Protein AF-A0A133V4S9-F1 (afdb_monomer)

Sequence (373 aa):
MNLKNEKGFIFTLDAALAVIVTLVVLAGVATLGDPYTSYKQHGHLQLERYANDGLHVLAMKGTTGKALQLLEKGDVQGCKRVLRENLRATLPDNIHFRLKIENRLTVYSSDYWKDRFDEVKERVGATYIGATSPWANFRLLAWIDDDYENEFLSQITESNWIVYSTSEESDFENQISRREEDGDYYYDAIFIPDADIPFGDLTGWKLGNFSETENRRLIAGGDTIYYNQDLEGLFGVYYRERERNDDDYWNEDYDMVLWNTEDYILEPYVRGHLIPYPEDYWYYDYDPDEGISYLGTGPESDLIEWDLPGIIPDRGGPGTRILFNVDFAKSAIVAEEGSEDWKTVAKRSLYGKPFVVLLPIQLHVWRGGSSNA

Foldseek 3Di:
DDPPDPPDDDDDPVNVVVVVVVVVVVVVVCCVPPCVVVCVVVVLVVQQVLQVQLVVQCVVVCLLQVLLLCLLVVNQVVSLVSSLVSSPVRHDPQKWKWKDFDPSDIHTNDPVCVVCVVVFPRKDKDKDWDWYQSPQAQEEEEEDDDPLSVVLCVVLDDPRYHYDYDNDLVVSLVQLCDADPVRHRPHLEYEYQANQAEHDPSSLVSLLVQQQDANYAYEYEQNNCVRHVVCQVVLQKHADPDPPDPVPPQPAFKWKFQAQCVFLLNVVHDGFDTHGFDSPWDFTQIAHPAARIFIANTRDPVRTPRSRHQWRWDDPHNGIYIYRRTSLSNRQPRRPHRPVSSSSSVNCSSNVDDSTDTIMIMMMMDGDDPPDD

pLDDT: mean 79.78, std 15.47, range [31.53, 98.38]

Structure (mmCIF, N/CA/C/O backbone):
data_AF-A0A133V4S9-F1
#
_entry.id   AF-A0A133V4S9-F1
#
loop_
_atom_site.group_PDB
_atom_site.id
_atom_site.type_symbol
_atom_site.label_atom_id
_atom_site.label_alt_id
_atom_site.label_comp_id
_atom_site.label_asym_id
_atom_site.label_entity_id
_atom_site.label_seq_id
_atom_site.pdbx_PDB_ins_code
_atom_site.Cartn_x
_atom_site.Cartn_y
_atom_site.Cartn_z
_atom_site.occupancy
_atom_site.B_iso_or_equiv
_atom_site.auth_seq_id
_atom_site.auth_comp_id
_atom_site.auth_asym_id
_atom_site.auth_atom_id
_atom_site.pdbx_PDB_model_num
ATOM 1 N N . MET A 1 1 ? -30.192 -24.942 105.504 1.00 36.44 1 MET A N 1
ATOM 2 C CA . MET A 1 1 ? -31.285 -25.250 104.550 1.00 36.44 1 MET A CA 1
ATOM 3 C C . MET A 1 1 ? -31.041 -24.419 103.298 1.00 36.44 1 MET A C 1
ATOM 5 O O . MET A 1 1 ? -31.119 -23.209 103.373 1.00 36.44 1 MET A O 1
ATOM 9 N N . ASN A 1 2 ? -30.373 -24.999 102.300 1.00 38.97 2 ASN A N 1
ATOM 10 C CA . ASN A 1 2 ? -30.965 -25.568 101.075 1.00 38.97 2 ASN A CA 1
ATOM 11 C C . ASN A 1 2 ? -31.462 -24.502 100.077 1.00 38.97 2 ASN A C 1
ATOM 13 O O . ASN A 1 2 ? -32.657 -24.256 99.972 1.00 38.97 2 ASN A O 1
ATOM 17 N N . LEU A 1 3 ? -30.538 -23.980 99.262 1.00 51.59 3 LEU A N 1
ATOM 18 C CA . LEU A 1 3 ? -30.826 -23.589 97.878 1.00 51.59 3 LEU A CA 1
ATOM 19 C C . LEU A 1 3 ? -30.972 -24.884 97.056 1.00 51.59 3 LEU A C 1
ATOM 21 O O . LEU A 1 3 ? -30.054 -25.318 96.369 1.00 51.59 3 LEU A O 1
ATOM 25 N N . LYS A 1 4 ? -32.101 -25.578 97.213 1.00 51.00 4 LYS A N 1
ATOM 26 C CA . LYS A 1 4 ? -32.487 -26.717 96.370 1.00 51.00 4 LYS A CA 1
ATOM 27 C C . LYS A 1 4 ? -33.797 -26.345 95.695 1.00 51.00 4 LYS A C 1
ATOM 29 O O . LYS A 1 4 ? -34.829 -26.548 96.322 1.00 51.00 4 LYS A O 1
ATOM 34 N N . ASN A 1 5 ? -33.735 -25.755 94.495 1.00 53.47 5 ASN A N 1
ATOM 35 C CA . ASN A 1 5 ? -34.738 -25.894 93.417 1.00 53.47 5 ASN A CA 1
ATOM 36 C C . ASN A 1 5 ? -34.512 -24.952 92.211 1.00 53.47 5 ASN A C 1
ATOM 38 O O . ASN A 1 5 ? -35.474 -24.470 91.624 1.00 53.47 5 ASN A O 1
ATOM 42 N N . GLU A 1 6 ? -33.274 -24.751 91.753 1.00 54.28 6 GLU A N 1
ATOM 43 C CA . GLU A 1 6 ? -33.058 -24.326 90.361 1.00 54.28 6 GLU A CA 1
ATOM 44 C C . GLU A 1 6 ? -32.751 -25.568 89.523 1.00 54.28 6 GLU A C 1
ATOM 46 O O . GLU A 1 6 ? -31.628 -26.068 89.479 1.00 54.28 6 GLU A O 1
ATOM 51 N N . LYS A 1 7 ? -33.794 -26.139 88.911 1.00 51.09 7 LYS A N 1
ATOM 52 C CA . LYS A 1 7 ? -33.639 -27.188 87.901 1.00 51.09 7 LYS A CA 1
ATOM 53 C C . LYS A 1 7 ? -33.276 -26.514 86.580 1.00 51.09 7 LYS A C 1
ATOM 55 O O . LYS A 1 7 ? -34.157 -26.173 85.798 1.00 51.09 7 LYS A O 1
ATOM 60 N N . GLY A 1 8 ? -31.983 -26.300 86.355 1.00 51.34 8 GLY A N 1
ATOM 61 C CA . GLY A 1 8 ? -31.468 -25.991 85.024 1.00 51.34 8 GLY A CA 1
ATOM 62 C C . GLY A 1 8 ? -31.804 -27.128 84.056 1.00 51.34 8 GLY A C 1
ATOM 63 O O . GLY A 1 8 ? -31.742 -28.303 84.425 1.00 51.34 8 GLY A O 1
ATOM 64 N N . PHE A 1 9 ? -32.190 -26.786 82.827 1.00 54.91 9 PHE A N 1
ATOM 65 C CA . PHE A 1 9 ? -32.368 -27.759 81.754 1.00 54.91 9 PHE A CA 1
ATOM 66 C C . PHE A 1 9 ? -31.014 -28.408 81.444 1.00 54.91 9 PHE A C 1
ATOM 68 O O . PHE A 1 9 ? -30.154 -27.796 80.815 1.00 54.91 9 PHE A O 1
ATOM 75 N N . ILE A 1 10 ? -30.812 -29.647 81.892 1.00 57.09 10 ILE A N 1
ATOM 76 C CA . ILE A 1 10 ? -29.683 -30.466 81.452 1.00 57.09 10 ILE A CA 1
ATOM 77 C C . ILE A 1 10 ? -30.088 -31.043 80.097 1.00 57.09 10 ILE A C 1
ATOM 79 O O . ILE A 1 10 ? -30.832 -32.021 80.029 1.00 57.09 10 ILE A O 1
ATOM 83 N N . PHE A 1 11 ? -29.638 -30.412 79.013 1.00 53.75 11 PHE A N 1
ATOM 84 C CA . PHE A 1 11 ? -29.643 -31.066 77.709 1.00 53.75 11 PHE A CA 1
ATOM 85 C C . PHE A 1 11 ? -28.732 -32.293 77.804 1.00 53.75 11 PHE A C 1
ATOM 87 O O . PHE A 1 11 ? -27.571 -32.181 78.200 1.00 53.75 11 PHE A O 1
ATOM 94 N N . THR A 1 12 ? -29.246 -33.473 77.459 1.00 64.44 12 THR A N 1
ATOM 95 C CA . THR A 1 12 ? -28.372 -34.613 77.175 1.00 64.44 12 THR A CA 1
ATOM 96 C C . THR A 1 12 ? -27.472 -34.233 75.999 1.00 64.44 12 THR A C 1
ATOM 98 O O . THR A 1 12 ? -27.902 -33.508 75.099 1.00 64.44 12 THR A O 1
ATOM 101 N N . LEU A 1 13 ? -26.213 -34.683 76.015 1.00 63.28 13 LEU A N 1
ATOM 102 C CA . LEU A 1 13 ? -25.226 -34.384 74.967 1.00 63.28 13 LEU A CA 1
ATOM 103 C C . LEU A 1 13 ? -25.810 -34.622 73.562 1.00 63.28 13 LEU A C 1
ATOM 105 O O . LEU A 1 13 ? -25.647 -33.794 72.670 1.00 63.28 13 LEU A O 1
ATOM 109 N N . ASP A 1 14 ? -26.580 -35.699 73.417 1.00 64.12 14 ASP A N 1
ATOM 110 C CA . ASP A 1 14 ? -27.243 -36.084 72.172 1.00 64.12 14 ASP A CA 1
ATOM 111 C C . ASP A 1 14 ? -28.316 -35.080 71.729 1.00 64.12 14 ASP A C 1
ATOM 113 O O . ASP A 1 14 ? -28.441 -34.787 70.542 1.00 64.12 14 ASP A O 1
ATOM 117 N N . ALA A 1 15 ? -29.064 -34.494 72.670 1.00 68.00 15 ALA A N 1
ATOM 118 C CA . ALA A 1 15 ? -30.066 -33.477 72.365 1.00 68.00 15 ALA A CA 1
ATOM 119 C C . ALA A 1 15 ? -29.416 -32.145 71.955 1.00 68.00 15 ALA A C 1
ATOM 121 O O . ALA A 1 15 ? -29.898 -31.483 71.038 1.00 68.00 15 ALA A O 1
ATOM 122 N N . ALA A 1 16 ? -28.295 -31.769 72.579 1.00 69.88 16 ALA A N 1
ATOM 123 C CA . ALA A 1 16 ? -27.525 -30.595 72.167 1.00 69.88 16 ALA A CA 1
ATOM 124 C C . ALA A 1 16 ? -26.890 -30.795 70.780 1.00 69.88 16 ALA A C 1
ATOM 126 O O . ALA A 1 16 ? -26.963 -29.902 69.935 1.00 69.88 16 ALA A O 1
ATOM 127 N N . LEU A 1 17 ? -26.332 -31.981 70.515 1.00 68.19 17 LEU A N 1
ATOM 128 C CA . LEU A 1 17 ? -25.770 -32.333 69.212 1.00 68.19 17 LEU A CA 1
ATOM 129 C C . LEU A 1 17 ? -26.844 -32.294 68.117 1.00 68.19 17 LEU A C 1
ATOM 131 O O . LEU A 1 17 ? -26.625 -31.694 67.068 1.00 68.19 17 LEU A O 1
ATOM 135 N N . ALA A 1 18 ? -28.024 -32.864 68.376 1.00 70.19 18 ALA A N 1
ATOM 136 C CA . ALA A 1 18 ? -29.142 -32.843 67.437 1.00 70.19 18 ALA A CA 1
ATOM 137 C C . ALA A 1 18 ? -29.586 -31.410 67.104 1.00 70.19 18 ALA A C 1
ATOM 139 O O . ALA A 1 18 ? -29.788 -31.087 65.934 1.00 70.19 18 ALA A O 1
ATOM 140 N N . VAL A 1 19 ? -29.677 -30.523 68.099 1.00 75.38 19 VAL A N 1
ATOM 141 C CA . VAL A 1 19 ? -30.016 -29.107 67.876 1.00 75.38 19 VAL A CA 1
ATOM 142 C C . VAL A 1 19 ? -28.937 -28.397 67.054 1.00 75.38 19 VAL A C 1
ATOM 144 O O . VAL A 1 19 ? -29.273 -27.677 66.117 1.00 75.38 19 VAL A O 1
ATOM 147 N N . ILE A 1 20 ? -27.652 -28.636 67.337 1.00 73.56 20 ILE A N 1
ATOM 148 C CA . ILE A 1 20 ? -26.539 -28.043 66.577 1.00 73.56 20 ILE A CA 1
ATOM 149 C C . ILE A 1 20 ? -26.554 -28.522 65.124 1.00 73.56 20 ILE A C 1
ATOM 151 O O . ILE A 1 20 ? -26.466 -27.703 64.214 1.00 73.56 20 ILE A O 1
ATOM 155 N N . VAL A 1 21 ? -26.723 -29.824 64.886 1.00 72.19 21 VAL A N 1
ATOM 156 C CA . VAL A 1 21 ? -26.815 -30.382 63.529 1.00 72.19 21 VAL A CA 1
ATOM 157 C C . VAL A 1 21 ? -28.016 -29.795 62.790 1.00 72.19 21 VAL A C 1
ATOM 159 O O . VAL A 1 21 ? -27.885 -29.385 61.640 1.00 72.19 21 VAL A O 1
ATOM 162 N N . THR A 1 22 ? -29.163 -29.661 63.459 1.00 74.50 22 THR A N 1
ATOM 163 C CA . THR A 1 22 ? -30.366 -29.065 62.860 1.00 74.50 22 THR A CA 1
ATOM 164 C C . THR A 1 22 ? -30.149 -27.588 62.514 1.00 74.50 22 THR A C 1
ATOM 166 O O . THR A 1 22 ? -30.539 -27.155 61.434 1.00 74.50 22 THR A O 1
ATOM 169 N N . LEU A 1 23 ? -29.473 -26.817 63.375 1.00 70.62 23 LEU A N 1
ATOM 170 C CA . LEU A 1 23 ? -29.118 -25.416 63.115 1.00 70.62 23 LEU A CA 1
ATOM 171 C C . LEU A 1 23 ? -28.109 -25.270 61.970 1.00 70.62 23 LEU A C 1
ATOM 173 O O . LEU A 1 23 ? -28.267 -24.374 61.147 1.00 70.62 23 LEU A O 1
ATOM 177 N N . VAL A 1 24 ? -27.111 -26.154 61.877 1.00 68.06 24 VAL A N 1
ATOM 178 C CA . VAL A 1 24 ? -26.136 -26.162 60.772 1.00 68.06 24 VAL A CA 1
ATOM 179 C C . VAL A 1 24 ? -26.818 -26.511 59.450 1.00 68.06 24 VAL A C 1
ATOM 181 O O . VAL A 1 24 ? -26.571 -25.847 58.446 1.00 68.06 24 VAL A O 1
ATOM 184 N N . VAL A 1 25 ? -27.720 -27.496 59.443 1.00 68.00 25 VAL A N 1
ATOM 185 C CA . VAL A 1 25 ? -28.502 -27.858 58.251 1.00 68.00 25 VAL A CA 1
ATOM 186 C C . VAL A 1 25 ? -29.447 -26.722 57.851 1.00 68.00 25 VAL A C 1
ATOM 188 O O . VAL A 1 25 ? -29.492 -26.366 56.678 1.00 68.00 25 VAL A O 1
ATOM 191 N N . LEU A 1 26 ? -30.149 -26.094 58.800 1.00 63.62 26 LEU A N 1
ATOM 192 C CA . LEU A 1 26 ? -31.021 -24.947 58.524 1.00 63.62 26 LEU A CA 1
ATOM 193 C C . LEU A 1 26 ? -30.238 -23.735 58.006 1.00 63.62 26 LEU A C 1
ATOM 195 O O . LEU A 1 26 ? -30.671 -23.105 57.046 1.00 63.62 26 LEU A O 1
ATOM 199 N N . ALA A 1 27 ? -29.072 -23.435 58.584 1.00 59.28 27 ALA A N 1
ATOM 200 C CA . ALA A 1 27 ? -28.192 -22.373 58.103 1.00 59.28 27 ALA A CA 1
ATOM 201 C C . ALA A 1 27 ? -27.629 -22.683 56.704 1.00 59.28 27 ALA A C 1
ATOM 203 O O . ALA A 1 27 ? -27.548 -21.784 55.867 1.00 59.28 27 ALA A O 1
ATOM 204 N N . GLY A 1 28 ? -27.294 -23.947 56.425 1.00 52.81 28 GLY A N 1
ATOM 205 C CA . GLY A 1 28 ? -26.842 -24.418 55.112 1.00 52.81 28 GLY A CA 1
ATOM 206 C C . GLY A 1 28 ? -27.928 -24.345 54.033 1.00 52.81 28 GLY A C 1
ATOM 207 O O . GLY A 1 28 ? -27.679 -23.885 52.922 1.00 52.81 28 GLY A O 1
ATOM 208 N N . VAL A 1 29 ? -29.165 -24.728 54.358 1.00 57.75 29 VAL A N 1
ATOM 209 C CA . VAL A 1 29 ? -30.308 -24.610 53.435 1.00 57.75 29 VAL A CA 1
ATOM 210 C C . VAL A 1 29 ? -30.688 -23.142 53.219 1.00 57.75 29 VAL A C 1
ATOM 212 O O . VAL A 1 29 ? -30.943 -22.742 52.086 1.00 57.75 29 VAL A O 1
ATOM 215 N N . ALA A 1 30 ? -30.659 -22.315 54.268 1.00 50.19 30 ALA A N 1
ATOM 216 C CA . ALA A 1 30 ? -30.925 -20.881 54.159 1.00 50.19 30 ALA A CA 1
ATOM 217 C C . ALA A 1 30 ? -29.877 -20.147 53.304 1.00 50.19 30 ALA A C 1
ATOM 219 O O . ALA A 1 30 ? -30.231 -19.218 52.590 1.00 50.19 30 ALA A O 1
ATOM 220 N N . THR A 1 31 ? -28.611 -20.581 53.323 1.00 50.22 31 THR A N 1
ATOM 221 C CA . THR A 1 31 ? -27.539 -20.002 52.488 1.00 50.22 31 THR A CA 1
ATOM 222 C C . THR A 1 31 ? -27.575 -20.470 51.031 1.00 50.22 31 THR A C 1
ATOM 224 O O . THR A 1 31 ? -27.176 -19.716 50.142 1.00 50.22 31 THR A O 1
ATOM 227 N N . LEU A 1 32 ? -28.087 -21.675 50.755 1.00 46.84 32 LEU A N 1
ATOM 228 C CA . LEU A 1 32 ? -28.307 -22.178 49.390 1.00 46.84 32 LEU A CA 1
ATOM 229 C C . LEU A 1 32 ? -29.585 -21.618 48.743 1.00 46.84 32 LEU A C 1
ATOM 231 O O . LEU A 1 32 ? -29.624 -21.429 47.530 1.00 46.84 32 LEU A O 1
ATOM 235 N N . GLY A 1 33 ? -30.617 -21.339 49.543 1.00 38.97 33 GLY A N 1
ATOM 236 C CA . GLY A 1 33 ? -31.864 -20.706 49.104 1.00 38.97 33 GLY A CA 1
ATOM 237 C C . GLY A 1 33 ? -31.836 -19.177 49.110 1.00 38.97 33 GLY A C 1
ATOM 238 O O . GLY A 1 33 ? -32.843 -18.559 48.768 1.00 38.97 33 GLY A O 1
ATOM 239 N N . ASP A 1 34 ? -30.717 -18.566 49.508 1.00 40.09 34 ASP A N 1
ATOM 240 C CA . ASP A 1 34 ? -30.571 -17.116 49.535 1.00 40.09 34 ASP A CA 1
ATOM 241 C C . ASP A 1 34 ? -30.569 -16.574 48.090 1.00 40.09 34 ASP A C 1
ATOM 243 O O . ASP A 1 34 ? -29.692 -16.935 47.291 1.00 40.09 34 ASP A O 1
ATOM 247 N N . PRO A 1 35 ? -31.517 -15.693 47.710 1.00 46.88 35 PRO A N 1
ATOM 248 C CA . PRO A 1 35 ? -31.504 -15.036 46.411 1.00 46.88 35 PRO A CA 1
ATOM 249 C C . PRO A 1 35 ? -30.143 -14.416 46.105 1.00 46.88 35 PRO A C 1
ATOM 251 O O . PRO A 1 35 ? -29.733 -14.433 44.954 1.00 46.88 35 PRO A O 1
ATOM 254 N N . TYR A 1 36 ? -29.398 -13.944 47.111 1.00 46.31 36 TYR A N 1
ATOM 255 C CA . TYR A 1 36 ? -28.093 -13.315 46.922 1.00 46.31 36 TYR A CA 1
ATOM 256 C C . TYR A 1 36 ? -26.978 -14.267 46.455 1.00 46.31 36 TYR A C 1
ATOM 258 O O . TYR A 1 36 ? -26.088 -13.819 45.728 1.00 46.31 36 TYR A O 1
ATOM 266 N N . THR A 1 37 ? -26.986 -15.553 46.820 1.00 48.72 37 THR A N 1
ATOM 267 C CA . THR A 1 37 ? -25.943 -16.518 46.406 1.00 48.72 37 THR A CA 1
ATOM 268 C C . THR A 1 37 ? -26.220 -17.074 45.012 1.00 48.72 37 THR A C 1
ATOM 270 O O . THR A 1 37 ? -25.327 -17.061 44.160 1.00 48.72 37 THR A O 1
ATOM 273 N N . SER A 1 38 ? -27.475 -17.436 44.726 1.00 49.12 38 SER A N 1
ATOM 274 C CA . SER A 1 38 ? -27.907 -17.835 43.378 1.00 49.12 38 SER A CA 1
ATOM 275 C C . SER A 1 38 ? -27.824 -16.676 42.375 1.00 49.12 38 SER A C 1
ATOM 277 O O . SER A 1 38 ? -27.380 -16.877 41.244 1.00 49.12 38 SER A O 1
ATOM 279 N N . TYR A 1 39 ? -28.170 -15.450 42.782 1.00 49.41 39 TYR A N 1
ATOM 280 C CA . TYR A 1 39 ? -28.081 -14.246 41.947 1.00 49.41 39 TYR A CA 1
ATOM 281 C C . TYR A 1 39 ? -26.639 -13.818 41.676 1.00 49.41 39 TYR A C 1
ATOM 283 O O . TYR A 1 39 ? -26.342 -13.438 40.552 1.00 49.41 39 TYR A O 1
ATOM 291 N N . LYS A 1 40 ? -25.715 -13.917 42.641 1.00 51.31 40 LYS A N 1
ATOM 292 C CA . LYS A 1 40 ? -24.293 -13.629 42.372 1.00 51.31 40 LYS A CA 1
ATOM 293 C C . LYS A 1 40 ? -23.684 -14.593 41.353 1.00 51.31 40 LYS A C 1
ATOM 295 O O . LYS A 1 40 ? -22.834 -14.185 40.572 1.00 51.31 40 LYS A O 1
ATOM 300 N N . GLN A 1 41 ? -24.126 -15.851 41.337 1.00 53.25 41 GLN A N 1
ATOM 301 C CA . GLN A 1 41 ? -23.635 -16.850 40.383 1.00 53.25 41 GLN A CA 1
ATOM 302 C C . GLN A 1 41 ? -24.329 -16.754 39.011 1.00 53.25 41 GLN A C 1
ATOM 304 O O . GLN A 1 41 ? -23.657 -16.799 37.986 1.00 53.25 41 GLN A O 1
ATOM 309 N N . HIS A 1 42 ? -25.653 -16.563 38.959 1.00 60.50 42 HIS A N 1
ATOM 310 C CA . HIS A 1 42 ? -26.410 -16.516 37.695 1.00 60.50 42 HIS A CA 1
ATOM 311 C C . HIS A 1 42 ? -26.503 -15.112 37.083 1.00 60.50 42 HIS A C 1
ATOM 313 O O . HIS A 1 42 ? -26.567 -14.970 35.863 1.00 60.50 42 HIS A O 1
ATOM 319 N N . GLY A 1 43 ? -26.512 -14.065 37.908 1.00 62.66 43 GLY A N 1
ATOM 320 C CA . GLY A 1 43 ? -26.583 -12.668 37.479 1.00 62.66 43 GLY A CA 1
ATOM 321 C C . GLY A 1 43 ? -25.346 -12.241 36.696 1.00 62.66 43 GLY A C 1
ATOM 322 O O . GLY A 1 43 ? -25.491 -11.608 35.649 1.00 62.66 43 GLY A O 1
ATOM 323 N N . HIS A 1 44 ? -24.167 -12.691 37.134 1.00 71.12 44 HIS A N 1
ATOM 324 C CA . HIS A 1 44 ? -22.909 -12.526 36.411 1.00 71.12 44 HIS A CA 1
ATOM 325 C C . HIS A 1 44 ? -22.943 -13.224 35.042 1.00 71.12 44 HIS A C 1
ATOM 327 O O . HIS A 1 44 ? -22.640 -12.602 34.029 1.00 71.12 44 HIS A O 1
ATOM 333 N N . LEU A 1 45 ? -23.393 -14.485 34.983 1.00 76.50 45 LEU A N 1
ATOM 334 C CA . LEU A 1 45 ? -23.517 -15.238 33.724 1.00 76.50 45 LEU A CA 1
ATOM 335 C C . LEU A 1 45 ? -24.507 -14.588 32.744 1.00 76.50 45 LEU A C 1
ATOM 337 O O . LEU A 1 45 ? -24.285 -14.586 31.536 1.00 76.50 45 LEU A O 1
ATOM 341 N N . GLN A 1 46 ? -25.604 -14.016 33.248 1.00 81.75 46 GLN A N 1
ATOM 342 C CA . GLN A 1 46 ? -26.539 -13.250 32.419 1.00 81.75 46 GLN A CA 1
ATOM 343 C C . GLN A 1 46 ? -25.897 -11.975 31.860 1.00 81.75 46 GLN A C 1
ATOM 345 O O . GLN A 1 46 ? -26.101 -11.659 30.692 1.00 81.75 46 GLN A O 1
ATOM 350 N N . LEU A 1 47 ? -25.116 -11.250 32.668 1.00 84.44 47 LEU A N 1
ATOM 351 C CA . LEU A 1 47 ? -24.385 -10.064 32.210 1.00 84.44 47 LEU A CA 1
ATOM 352 C C . LEU A 1 47 ? -23.335 -10.414 31.152 1.00 84.44 47 LEU A C 1
ATOM 354 O O . LEU A 1 47 ? -23.209 -9.699 30.162 1.00 84.44 47 LEU A O 1
ATOM 358 N N . GLU A 1 48 ? -22.637 -11.533 31.316 1.00 80.38 48 GLU A N 1
ATOM 359 C CA . GLU A 1 48 ? -21.688 -12.040 30.324 1.00 80.38 48 GLU A CA 1
ATOM 360 C C . GLU A 1 48 ? -22.358 -12.340 28.980 1.00 80.38 48 GLU A C 1
ATOM 362 O O . GLU A 1 48 ? -21.869 -11.920 27.930 1.00 80.38 48 GLU A O 1
ATOM 367 N N . ARG A 1 49 ? -23.528 -12.992 29.011 1.00 84.94 49 ARG A N 1
ATOM 368 C CA . ARG A 1 49 ? -24.333 -13.234 27.806 1.00 84.94 49 ARG A CA 1
ATOM 369 C C . ARG A 1 49 ? -24.749 -11.932 27.135 1.00 84.94 49 ARG A C 1
ATOM 371 O O . ARG A 1 49 ? -24.533 -11.793 25.941 1.00 84.94 49 ARG A O 1
ATOM 378 N N . TYR A 1 50 ? -25.236 -10.946 27.892 1.00 89.94 50 TYR A N 1
ATOM 379 C CA . TYR A 1 50 ? -25.579 -9.639 27.324 1.00 89.94 50 TYR A CA 1
ATOM 380 C C . TYR A 1 50 ? -24.382 -8.938 26.667 1.00 89.94 50 TYR A C 1
ATOM 382 O O . TYR A 1 50 ? -24.546 -8.320 25.616 1.00 89.94 50 TYR A O 1
ATOM 390 N N . ALA A 1 51 ? -23.182 -9.034 27.247 1.00 87.12 51 ALA A N 1
ATOM 391 C CA . ALA A 1 51 ? -21.980 -8.465 26.641 1.00 87.12 51 ALA A CA 1
ATOM 392 C C . ALA A 1 51 ? -21.616 -9.166 25.317 1.00 87.12 51 ALA A C 1
ATOM 394 O O . ALA A 1 51 ? -21.348 -8.495 24.319 1.00 87.12 51 ALA A O 1
ATOM 395 N N . ASN A 1 52 ? -21.651 -10.500 25.286 1.00 83.75 52 ASN A N 1
ATOM 396 C CA . ASN A 1 52 ? -21.368 -11.270 24.073 1.00 83.75 52 ASN A CA 1
ATOM 397 C C . ASN A 1 52 ? -22.429 -11.044 22.989 1.00 83.75 52 ASN A C 1
ATOM 399 O O . ASN A 1 52 ? -22.084 -10.704 21.858 1.00 83.75 52 ASN A O 1
ATOM 403 N N . ASP A 1 53 ? -23.712 -11.151 23.335 1.00 86.31 53 ASP A N 1
ATOM 404 C CA . ASP A 1 53 ? -24.826 -10.947 22.406 1.00 86.31 53 ASP A CA 1
ATOM 405 C C . ASP A 1 53 ? -24.820 -9.518 21.849 1.00 86.31 53 ASP A C 1
ATOM 407 O O . ASP A 1 53 ? -25.008 -9.314 20.651 1.00 86.31 53 ASP A O 1
ATOM 411 N N . GLY A 1 54 ? -24.525 -8.523 22.693 1.00 86.94 54 GLY A N 1
ATOM 412 C CA . GLY A 1 54 ? -24.386 -7.130 22.276 1.00 86.94 54 GLY A CA 1
ATOM 413 C C . GLY A 1 54 ? -23.320 -6.945 21.195 1.00 86.94 54 GLY A C 1
ATOM 414 O O . GLY A 1 54 ? -23.587 -6.314 20.172 1.00 86.94 54 GLY A O 1
ATOM 415 N N . LEU A 1 55 ? -22.130 -7.527 21.378 1.00 86.94 55 LEU A N 1
ATOM 416 C CA . LEU A 1 55 ? -21.062 -7.475 20.375 1.00 86.94 55 LEU A CA 1
ATOM 417 C C . LEU A 1 55 ? -21.404 -8.273 19.110 1.00 86.94 55 LEU A C 1
ATOM 419 O O . LEU A 1 55 ? -21.193 -7.774 18.003 1.00 86.94 55 LEU A O 1
ATOM 423 N N . HIS A 1 56 ? -21.980 -9.468 19.249 1.00 82.00 56 HIS A N 1
ATOM 424 C CA . HIS A 1 56 ? -22.387 -10.288 18.108 1.00 82.00 56 HIS A CA 1
ATOM 425 C C . HIS A 1 56 ? -23.454 -9.606 17.253 1.00 82.00 56 HIS A C 1
ATOM 427 O O . HIS A 1 56 ? -23.365 -9.634 16.028 1.00 82.00 56 HIS A O 1
ATOM 433 N N . VAL A 1 57 ? -24.438 -8.947 17.866 1.00 85.62 57 VAL A N 1
ATOM 434 C CA . VAL A 1 57 ? -25.467 -8.205 17.128 1.00 85.62 57 VAL A CA 1
ATOM 435 C C . VAL A 1 57 ? -24.866 -7.001 16.403 1.00 85.62 57 VAL A C 1
ATOM 437 O O . VAL A 1 57 ? -25.244 -6.744 15.259 1.00 85.62 57 VAL A O 1
ATOM 440 N N . LEU A 1 58 ? -23.913 -6.285 17.014 1.00 85.44 58 LEU A N 1
ATOM 441 C CA . LEU A 1 58 ? -23.197 -5.201 16.331 1.00 85.44 58 LEU A CA 1
ATOM 442 C C . LEU A 1 58 ? -22.417 -5.702 15.110 1.00 85.44 58 LEU A C 1
ATOM 444 O O . LEU A 1 58 ? -22.430 -5.038 14.071 1.00 85.44 58 LEU A O 1
ATOM 448 N N . ALA A 1 59 ? -21.773 -6.865 15.223 1.00 77.62 59 ALA A N 1
ATOM 449 C CA . ALA A 1 59 ? -21.053 -7.492 14.122 1.00 77.62 59 ALA A CA 1
ATOM 450 C C . ALA A 1 59 ? -22.009 -7.959 13.012 1.00 77.62 59 ALA A C 1
ATOM 452 O O . ALA A 1 59 ? -21.850 -7.555 11.863 1.00 77.62 59 ALA A O 1
ATOM 453 N N . MET A 1 60 ? -23.052 -8.727 13.352 1.00 75.31 60 MET A N 1
ATOM 454 C CA . MET A 1 60 ? -24.015 -9.268 12.381 1.00 75.31 60 MET A CA 1
ATOM 455 C C . MET A 1 60 ? -24.788 -8.183 11.626 1.00 75.31 60 MET A C 1
ATOM 457 O O . MET A 1 60 ? -25.107 -8.359 10.455 1.00 75.31 60 MET A O 1
ATOM 461 N N . LYS A 1 61 ? -25.089 -7.048 12.271 1.00 82.12 61 LYS A N 1
ATOM 462 C CA . LYS A 1 61 ? -25.759 -5.911 11.616 1.00 82.12 61 LYS A CA 1
ATOM 463 C C . LYS A 1 61 ? -24.816 -5.048 10.768 1.00 82.12 61 LYS A C 1
ATOM 465 O O . LYS A 1 61 ? -25.267 -4.060 10.193 1.00 82.12 61 LYS A O 1
ATOM 470 N N . GLY A 1 62 ? -23.515 -5.347 10.737 1.00 74.81 62 GLY A N 1
ATOM 471 C CA . GLY A 1 62 ? -22.504 -4.497 10.100 1.00 74.81 62 GLY A CA 1
ATOM 472 C C . GLY A 1 62 ? -22.281 -3.154 10.813 1.00 74.81 62 GLY A C 1
ATOM 473 O O . GLY A 1 62 ? -21.545 -2.300 10.317 1.00 74.81 62 GLY A O 1
ATOM 474 N N . THR A 1 63 ? -22.880 -2.949 11.992 1.00 85.50 63 THR A N 1
ATOM 475 C CA . THR A 1 63 ? -22.756 -1.715 12.779 1.00 85.50 63 THR A CA 1
ATOM 476 C C . THR A 1 63 ? -21.312 -1.473 13.199 1.00 85.50 63 THR A C 1
ATOM 478 O O . THR A 1 63 ? -20.860 -0.330 13.183 1.00 85.50 63 THR A O 1
ATOM 481 N N . THR A 1 64 ? -20.577 -2.541 13.525 1.00 80.94 64 THR A N 1
ATOM 482 C CA . THR A 1 64 ? -19.145 -2.474 13.841 1.00 80.94 64 THR A CA 1
ATOM 483 C C . THR A 1 64 ? -18.338 -1.882 12.685 1.00 80.94 64 THR A C 1
ATOM 485 O O . THR A 1 64 ? -17.617 -0.911 12.892 1.00 80.94 64 THR A O 1
ATOM 488 N N . GLY A 1 65 ? -18.514 -2.394 11.461 1.00 73.81 65 GLY A N 1
ATOM 489 C CA . GLY A 1 65 ? -17.812 -1.886 10.276 1.00 73.81 65 GLY A CA 1
ATOM 490 C C . GLY A 1 65 ? -18.173 -0.433 9.964 1.00 73.81 65 GLY A C 1
ATOM 491 O O . GLY A 1 65 ? -17.293 0.405 9.792 1.00 73.81 65 GLY A O 1
ATOM 492 N N . LYS A 1 66 ? -19.467 -0.088 10.007 1.00 80.50 66 LYS A N 1
ATOM 493 C CA . LYS A 1 66 ? -19.931 1.296 9.809 1.00 80.50 66 LYS A CA 1
ATOM 494 C C . LYS A 1 66 ? -19.352 2.266 10.846 1.00 80.50 66 LYS A C 1
ATOM 496 O O . LYS A 1 66 ? -19.009 3.398 10.512 1.00 80.50 66 LYS A O 1
ATOM 501 N N . ALA A 1 67 ? -19.266 1.850 12.108 1.00 82.69 67 ALA A N 1
ATOM 502 C CA . ALA A 1 67 ? -18.704 2.670 13.175 1.00 82.69 67 ALA A CA 1
ATOM 503 C C . ALA A 1 67 ? -17.197 2.898 12.991 1.00 82.69 67 ALA A C 1
ATOM 505 O O . ALA A 1 67 ? -16.730 4.018 13.196 1.00 82.69 67 ALA A O 1
ATOM 506 N N . LEU A 1 68 ? -16.457 1.869 12.572 1.00 77.94 68 LEU A N 1
ATOM 507 C CA . LEU A 1 68 ? -15.031 1.976 12.264 1.00 77.94 68 LEU A CA 1
ATOM 508 C C . LEU A 1 68 ? -14.782 2.922 11.078 1.00 77.94 68 LEU A C 1
ATOM 510 O O . LEU A 1 68 ? -13.979 3.839 11.215 1.00 77.94 68 LEU A O 1
ATOM 514 N N . GLN A 1 69 ? -15.568 2.825 10.001 1.00 72.38 69 GLN A N 1
ATOM 515 C CA . GLN A 1 69 ? -15.487 3.762 8.869 1.00 72.38 69 GLN A CA 1
ATOM 516 C C . GLN A 1 69 ? -15.747 5.223 9.274 1.00 72.38 69 GLN A C 1
ATOM 518 O O . GLN A 1 69 ? -15.073 6.136 8.803 1.00 72.38 69 GLN A O 1
ATOM 523 N N . LEU A 1 70 ? -16.734 5.479 10.142 1.00 78.75 70 LEU A N 1
ATOM 524 C CA . LEU A 1 70 ? -17.005 6.837 10.641 1.00 78.75 70 LEU A CA 1
ATOM 525 C C . LEU A 1 70 ? -15.850 7.372 11.490 1.00 78.75 70 LEU A C 1
ATOM 527 O O . LEU A 1 70 ? -15.516 8.550 11.408 1.00 78.75 70 LEU A O 1
ATOM 531 N N . LEU A 1 71 ? -15.240 6.503 12.295 1.00 77.19 71 LEU A N 1
ATOM 532 C CA . LEU A 1 71 ? -14.088 6.842 13.118 1.00 77.19 71 LEU A CA 1
ATOM 533 C C . LEU A 1 71 ? -12.852 7.161 12.259 1.00 77.19 71 LEU A C 1
ATOM 535 O O . LEU A 1 71 ? -12.109 8.080 12.590 1.00 77.19 71 LEU A O 1
ATOM 539 N N . GLU A 1 72 ? -12.653 6.441 11.155 1.00 68.06 72 GLU A N 1
ATOM 540 C CA . GLU A 1 72 ? -11.590 6.710 10.176 1.00 68.06 72 GLU A CA 1
ATOM 541 C C . GLU A 1 72 ? -11.797 8.035 9.441 1.00 68.06 72 GLU A C 1
ATOM 543 O O . GLU A 1 72 ? -10.849 8.785 9.253 1.00 68.06 72 GLU A O 1
ATOM 548 N N . LYS A 1 73 ? -13.046 8.395 9.131 1.00 68.62 73 LYS A N 1
ATOM 549 C CA . LYS A 1 73 ? -13.403 9.704 8.552 1.00 68.62 73 LYS A CA 1
ATOM 550 C C . LYS A 1 73 ? -13.354 10.870 9.554 1.00 68.62 73 LYS A C 1
ATOM 552 O O . LYS A 1 73 ? -13.801 11.966 9.232 1.00 68.62 73 LYS A O 1
ATOM 557 N N . GLY A 1 74 ? -12.895 10.641 10.785 1.00 71.69 74 GLY A N 1
ATOM 558 C CA . GLY A 1 74 ? -12.857 11.654 11.845 1.00 71.69 74 GLY A CA 1
ATOM 559 C C . GLY A 1 74 ? -14.223 12.006 12.457 1.00 71.69 74 GLY A C 1
ATOM 560 O O . GLY A 1 74 ? -14.286 12.817 13.384 1.00 71.69 74 GLY A O 1
ATOM 561 N N . ASP A 1 75 ? -15.325 11.376 12.029 1.00 77.81 75 ASP A N 1
ATOM 562 C CA . ASP A 1 75 ? -16.667 11.599 12.585 1.00 77.81 75 ASP A CA 1
ATOM 563 C C . ASP A 1 75 ? -16.885 10.798 13.882 1.00 77.81 75 ASP A C 1
ATOM 565 O O . ASP A 1 75 ? -17.649 9.827 13.979 1.00 77.81 75 ASP A O 1
ATOM 569 N N . VAL A 1 76 ? -16.205 11.246 14.937 1.00 83.94 76 VAL A N 1
ATOM 570 C CA . VAL A 1 76 ? -16.270 10.645 16.275 1.00 83.94 76 VAL A CA 1
ATOM 571 C C . VAL A 1 76 ? -17.691 10.692 16.855 1.00 83.94 76 VAL A C 1
ATOM 573 O O . VAL A 1 76 ? -18.099 9.773 17.571 1.00 83.94 76 VAL A O 1
ATOM 576 N N . GLN A 1 77 ? -18.465 11.746 16.578 1.00 84.31 77 GLN A N 1
ATOM 577 C CA . GLN A 1 77 ? -19.812 11.905 17.142 1.00 84.31 77 GLN A CA 1
ATOM 578 C C . GLN A 1 77 ? -20.834 11.015 16.434 1.00 84.31 77 GLN A C 1
ATOM 580 O O . GLN A 1 77 ? -21.642 10.363 17.104 1.00 84.31 77 GLN A O 1
ATOM 585 N N . GLY A 1 78 ? -20.765 10.919 15.104 1.00 83.25 78 GLY A N 1
ATOM 586 C CA . GLY A 1 78 ? -21.554 9.972 14.325 1.00 83.25 78 GLY A CA 1
ATOM 587 C C . GLY A 1 78 ? -21.270 8.533 14.740 1.00 83.25 78 GLY A C 1
ATOM 588 O O . GLY A 1 78 ? -22.212 7.770 14.974 1.00 83.25 78 GLY A O 1
ATOM 589 N N . CYS A 1 79 ? -19.996 8.189 14.947 1.00 86.88 79 CYS A N 1
ATOM 590 C CA . CYS A 1 79 ? -19.588 6.879 15.450 1.00 86.88 79 CYS A CA 1
ATOM 591 C C . CYS A 1 79 ? -20.206 6.565 16.829 1.00 86.88 79 CYS A C 1
ATOM 593 O O . CYS A 1 79 ? -20.870 5.536 17.000 1.00 86.88 79 CYS A O 1
ATOM 595 N N . LYS A 1 80 ? -20.083 7.485 17.803 1.00 91.00 80 LYS A N 1
ATOM 596 C CA . LYS A 1 80 ? -20.698 7.341 19.141 1.00 91.00 80 LYS A CA 1
ATOM 597 C C . LYS A 1 80 ? -22.205 7.134 19.063 1.00 91.00 80 LYS A C 1
ATOM 599 O O . LYS A 1 80 ? -22.732 6.284 19.779 1.00 91.00 80 LYS A O 1
ATOM 604 N N . ARG A 1 81 ? -22.893 7.906 18.218 1.00 91.69 81 ARG A N 1
ATOM 605 C CA . ARG A 1 81 ? -24.346 7.824 18.035 1.00 91.69 81 ARG A CA 1
ATOM 606 C C . ARG A 1 81 ? -24.760 6.452 17.505 1.00 91.69 81 ARG A C 1
ATOM 608 O O . ARG A 1 81 ? -25.559 5.786 18.155 1.00 91.69 81 ARG A O 1
ATOM 615 N N . VAL A 1 82 ? -24.155 6.000 16.404 1.00 92.56 82 VAL A N 1
ATOM 616 C CA . VAL A 1 82 ? -24.475 4.712 15.763 1.00 92.56 82 VAL A CA 1
ATOM 617 C C . VAL A 1 82 ? -24.269 3.539 16.724 1.00 92.56 82 VAL A C 1
ATOM 619 O O . VAL A 1 82 ? -25.151 2.688 16.852 1.00 92.56 82 VAL A O 1
ATOM 622 N N . LEU A 1 83 ? -23.139 3.507 17.437 1.00 91.81 83 LEU A N 1
ATOM 623 C CA . LEU A 1 83 ? -22.848 2.451 18.412 1.00 91.81 83 LEU A CA 1
ATOM 624 C C . LEU A 1 83 ? -23.818 2.485 19.596 1.00 91.81 83 LEU A C 1
ATOM 626 O O . LEU A 1 83 ? -24.323 1.442 20.013 1.00 91.81 83 LEU A O 1
ATOM 630 N N . ARG A 1 84 ? -24.109 3.678 20.128 1.00 93.38 84 ARG A N 1
ATOM 631 C CA . ARG A 1 84 ? -25.002 3.838 21.279 1.00 93.38 84 ARG A CA 1
ATOM 632 C C . ARG A 1 84 ? -26.435 3.430 20.949 1.00 93.38 84 ARG A C 1
ATOM 634 O O . ARG A 1 84 ? -27.029 2.698 21.732 1.00 93.38 84 ARG A O 1
ATOM 641 N N . GLU A 1 85 ? -26.975 3.883 19.821 1.00 92.19 85 GLU A N 1
ATOM 642 C CA . GLU A 1 85 ? -28.341 3.566 19.382 1.00 92.19 85 GLU A CA 1
ATOM 643 C C . GLU A 1 85 ? -28.525 2.060 19.175 1.00 92.19 85 GLU A C 1
ATOM 645 O O . GLU A 1 85 ? -29.478 1.475 19.686 1.00 92.19 85 GLU A O 1
ATOM 650 N N . ASN A 1 86 ? -27.573 1.404 18.505 1.00 92.31 86 ASN A N 1
ATOM 651 C CA . ASN A 1 86 ? -27.654 -0.034 18.255 1.00 92.31 86 ASN A CA 1
ATOM 652 C C . ASN A 1 86 ? -27.508 -0.868 19.532 1.00 92.31 86 ASN A C 1
ATOM 654 O O . ASN A 1 86 ? -28.254 -1.832 19.715 1.00 92.31 86 ASN A O 1
ATOM 658 N N . LEU A 1 87 ? -26.593 -0.502 20.434 1.00 92.06 87 LEU A N 1
ATOM 659 C CA . LEU A 1 87 ? -26.457 -1.193 21.718 1.00 92.06 87 LEU A CA 1
ATOM 660 C C . LEU A 1 87 ? -27.672 -0.971 22.618 1.00 92.06 87 LEU A C 1
ATOM 662 O O . LEU A 1 87 ? -28.110 -1.916 23.263 1.00 92.06 87 LEU A O 1
ATOM 666 N N . ARG A 1 88 ? -28.261 0.232 22.633 1.00 92.06 88 ARG A N 1
ATOM 667 C CA . ARG A 1 88 ? -29.501 0.504 23.380 1.00 92.06 88 ARG A CA 1
ATOM 668 C C . ARG A 1 88 ? -30.710 -0.238 22.826 1.00 92.06 88 ARG A C 1
ATOM 670 O O . ARG A 1 88 ? -31.555 -0.644 23.604 1.00 92.06 88 ARG A O 1
ATOM 677 N N . ALA A 1 89 ? -30.775 -0.450 21.516 1.00 89.06 89 ALA A N 1
ATOM 678 C CA . ALA A 1 89 ? -31.825 -1.265 20.913 1.00 89.06 89 ALA A CA 1
ATOM 679 C C . ALA A 1 89 ? -31.640 -2.776 21.157 1.00 89.06 89 ALA A C 1
ATOM 681 O O . ALA A 1 89 ? -32.580 -3.541 20.965 1.00 89.06 89 ALA A O 1
ATOM 682 N N . THR A 1 90 ? -30.431 -3.213 21.525 1.00 89.56 90 THR A N 1
ATOM 683 C CA . THR A 1 90 ? -30.091 -4.635 21.700 1.00 89.56 90 THR A CA 1
ATOM 684 C C . THR A 1 90 ? -30.117 -5.057 23.168 1.00 89.56 90 THR A C 1
ATOM 686 O O . THR A 1 90 ? -30.568 -6.152 23.492 1.00 89.56 90 THR A O 1
ATOM 689 N N . LEU A 1 91 ? -29.615 -4.203 24.060 1.00 89.25 91 LEU A N 1
ATOM 690 C CA . LEU A 1 91 ? -29.516 -4.480 25.488 1.00 89.25 91 LEU A CA 1
ATOM 691 C C . LEU A 1 91 ? -30.786 -4.023 26.221 1.00 89.25 91 LEU A C 1
ATOM 693 O O . LEU A 1 91 ? -31.324 -2.970 25.885 1.00 89.25 91 LEU A O 1
ATOM 697 N N . PRO A 1 92 ? -31.237 -4.748 27.261 1.00 88.88 92 PRO A N 1
ATOM 698 C CA . PRO A 1 92 ? -32.352 -4.302 28.095 1.00 88.88 92 PRO A CA 1
ATOM 699 C C . PRO A 1 92 ? -32.089 -2.939 28.761 1.00 88.88 92 PRO A C 1
ATOM 701 O O . PRO A 1 92 ? -30.951 -2.624 29.110 1.00 88.88 92 PRO A O 1
ATOM 704 N N . ASP A 1 93 ? -33.141 -2.157 29.023 1.00 85.81 93 ASP A N 1
ATOM 705 C CA . ASP A 1 93 ? -33.038 -0.774 29.532 1.00 85.81 93 ASP A CA 1
ATOM 706 C C . ASP A 1 93 ? -32.280 -0.638 30.863 1.00 85.81 93 ASP A C 1
ATOM 708 O O . ASP A 1 93 ? -31.592 0.360 31.109 1.00 85.81 93 ASP A O 1
ATOM 712 N N . ASN A 1 94 ? -32.387 -1.656 31.720 1.00 85.19 94 ASN A N 1
ATOM 713 C CA . ASN A 1 94 ? -31.723 -1.729 33.021 1.00 85.19 94 ASN A CA 1
ATOM 714 C C . ASN A 1 94 ? -30.235 -2.117 32.933 1.00 85.19 94 ASN A C 1
ATOM 716 O O . ASN A 1 94 ? -29.537 -2.104 33.954 1.00 85.19 94 ASN A O 1
ATOM 720 N N . ILE A 1 95 ? -29.753 -2.470 31.737 1.00 88.38 95 ILE A N 1
ATOM 721 C CA . ILE A 1 95 ? -28.350 -2.750 31.454 1.00 88.38 95 ILE A CA 1
ATOM 722 C C . ILE A 1 95 ? -27.694 -1.498 30.874 1.00 88.38 95 ILE A C 1
ATOM 724 O O . ILE A 1 95 ? -28.150 -0.873 29.914 1.00 88.38 95 ILE A O 1
ATOM 728 N N . HIS A 1 96 ? -26.575 -1.127 31.475 1.00 91.31 96 HIS A N 1
ATOM 729 C CA . HIS A 1 96 ? -25.717 -0.049 31.023 1.00 91.31 96 HIS A CA 1
ATOM 730 C C . HIS A 1 96 ? -24.424 -0.619 30.472 1.00 91.31 96 HIS A C 1
ATOM 732 O O . HIS A 1 96 ? -24.039 -1.743 30.787 1.00 91.31 96 HIS A O 1
ATOM 738 N N . PHE A 1 97 ? -23.768 0.165 29.625 1.00 92.12 97 PHE A N 1
ATOM 739 C CA . PHE A 1 97 ? -22.587 -0.284 28.916 1.00 92.12 97 PHE A CA 1
ATOM 740 C C . PHE A 1 97 ? -21.537 0.804 28.717 1.00 92.12 97 PHE A C 1
ATOM 742 O O . PHE A 1 97 ? -21.833 2.007 28.690 1.00 92.12 97 PHE A O 1
ATOM 749 N N . ARG A 1 98 ? -20.308 0.325 28.528 1.00 92.56 98 ARG A N 1
ATOM 750 C CA . ARG A 1 98 ? -19.134 1.053 28.066 1.00 92.56 98 ARG A CA 1
ATOM 751 C C . ARG A 1 98 ? -18.496 0.217 26.967 1.00 92.56 98 ARG A C 1
ATOM 753 O O . ARG A 1 98 ? -17.945 -0.843 27.254 1.00 92.56 98 ARG A O 1
ATOM 760 N N . LEU A 1 99 ? -18.554 0.708 25.738 1.00 91.12 99 LEU A N 1
ATOM 761 C CA . LEU A 1 99 ? -17.826 0.133 24.615 1.00 91.12 99 LEU A CA 1
ATOM 762 C C . LEU A 1 99 ? -16.530 0.918 24.407 1.00 91.12 99 LEU A C 1
ATOM 764 O O . LEU A 1 99 ? -16.559 2.147 24.350 1.00 91.12 99 LEU A O 1
ATOM 768 N N . LYS A 1 100 ? -15.402 0.221 24.304 1.00 86.19 100 LYS A N 1
ATOM 769 C CA . LYS A 1 100 ? -14.078 0.786 24.039 1.00 86.19 100 LYS A CA 1
ATOM 770 C C . LYS A 1 100 ? -13.516 0.165 22.759 1.00 86.19 100 LYS A C 1
ATOM 772 O O . LYS A 1 100 ? -13.509 -1.054 22.635 1.00 86.19 100 LYS A O 1
ATOM 777 N N . ILE A 1 101 ? -13.063 0.999 21.826 1.00 81.75 101 ILE A N 1
ATOM 778 C CA . ILE A 1 101 ? -12.315 0.578 20.632 1.00 81.75 101 ILE A CA 1
ATOM 779 C C . ILE A 1 101 ? -10.886 1.053 20.844 1.00 81.75 101 ILE A C 1
ATOM 781 O O . ILE A 1 101 ? -10.590 2.230 20.611 1.00 81.75 101 ILE A O 1
ATOM 785 N N . GLU A 1 102 ? -10.047 0.157 21.369 1.00 75.50 102 GLU A N 1
ATOM 786 C CA . GLU A 1 102 ? -8.661 0.454 21.750 1.00 75.50 102 GLU A CA 1
ATOM 787 C C . GLU A 1 102 ? -8.537 1.831 22.451 1.00 75.50 102 GLU A C 1
ATOM 789 O O . GLU A 1 102 ? -9.354 2.155 23.310 1.00 75.50 102 GLU A O 1
ATOM 794 N N . ASN A 1 103 ? -7.574 2.682 22.093 1.00 70.62 103 ASN A N 1
ATOM 795 C CA . ASN A 1 103 ? -7.454 4.041 22.637 1.00 70.62 103 ASN A CA 1
ATOM 796 C C . ASN A 1 103 ? -8.176 5.105 21.792 1.00 70.62 103 ASN A C 1
ATOM 798 O O . ASN A 1 103 ? -8.109 6.290 22.110 1.00 70.62 103 ASN A O 1
ATOM 802 N N . ARG A 1 104 ? -8.889 4.696 20.736 1.00 71.81 104 ARG A N 1
ATOM 803 C CA . ARG A 1 104 ? -9.486 5.609 19.749 1.00 71.81 104 ARG A CA 1
ATOM 804 C C . ARG A 1 104 ? -10.871 6.099 20.159 1.00 71.81 104 ARG A C 1
ATOM 806 O O . ARG A 1 104 ? -11.245 7.231 19.864 1.00 71.81 104 ARG A O 1
ATOM 813 N N . LEU A 1 105 ? -11.655 5.253 20.832 1.00 84.88 105 LEU A N 1
ATOM 814 C CA . LEU A 1 105 ? -13.031 5.593 21.188 1.00 84.88 105 LEU A CA 1
ATOM 815 C C . LEU A 1 105 ? -13.484 4.953 22.491 1.00 84.88 105 LEU A C 1
ATOM 817 O O . LEU A 1 105 ? -13.235 3.781 22.756 1.00 84.88 105 LEU A O 1
ATOM 821 N N . THR A 1 106 ? -14.252 5.710 23.272 1.00 88.88 106 THR A N 1
ATOM 822 C CA . THR A 1 106 ? -15.070 5.170 24.360 1.00 88.88 106 THR A CA 1
ATOM 823 C C . THR A 1 106 ? -16.498 5.697 24.247 1.00 88.88 106 THR A C 1
ATOM 825 O O . THR A 1 106 ? -16.726 6.905 24.136 1.00 88.88 106 THR A O 1
ATOM 828 N N . VAL A 1 107 ? -17.462 4.780 24.275 1.00 90.94 107 VAL A N 1
ATOM 829 C CA . VAL A 1 107 ? -18.896 5.050 24.178 1.00 90.94 107 VAL A CA 1
ATOM 830 C C . VAL A 1 107 ? -19.577 4.562 25.444 1.00 90.94 107 VAL A C 1
ATOM 832 O O . VAL A 1 107 ? -19.583 3.369 25.737 1.00 90.94 107 VAL A O 1
ATOM 835 N N . TYR A 1 108 ? -20.187 5.488 26.174 1.00 91.38 108 TYR A N 1
ATOM 836 C CA . TYR A 1 108 ? -21.035 5.171 27.316 1.00 91.38 108 TYR A CA 1
ATOM 837 C C . TYR A 1 108 ? -22.506 5.155 26.915 1.00 91.38 108 TYR A C 1
ATOM 839 O O . TYR A 1 108 ? -22.944 5.895 26.023 1.00 91.38 108 TYR A O 1
ATOM 847 N N . SER A 1 109 ? -23.273 4.345 27.637 1.00 89.38 109 SER A N 1
ATOM 848 C CA . SER A 1 109 ? -24.720 4.216 27.475 1.00 89.38 109 SER A CA 1
ATOM 849 C C . SER A 1 109 ? -25.498 5.522 27.715 1.00 89.38 109 SER A C 1
ATOM 851 O O . SER A 1 109 ? -26.606 5.669 27.197 1.00 89.38 109 SER A O 1
ATOM 853 N N . SER A 1 110 ? -24.924 6.462 28.472 1.00 86.25 110 SER A N 1
ATOM 854 C CA . SER A 1 110 ? -25.295 7.880 28.572 1.00 86.25 110 SER A CA 1
ATOM 855 C C . SER A 1 110 ? -24.136 8.669 29.196 1.00 86.25 110 SER A C 1
ATOM 857 O O . SER A 1 110 ? -23.234 8.073 29.791 1.00 86.25 110 SER A O 1
ATOM 859 N N . ASP A 1 111 ? -24.157 9.998 29.090 1.00 83.69 111 ASP A N 1
ATOM 860 C CA . ASP A 1 111 ? -23.093 10.845 29.651 1.00 83.69 111 ASP A CA 1
ATOM 861 C C . ASP A 1 111 ? -23.054 10.794 31.188 1.00 83.69 111 ASP A C 1
ATOM 863 O O . ASP A 1 111 ? -21.984 10.893 31.776 1.00 83.69 111 ASP A O 1
ATOM 867 N N . TYR A 1 112 ? -24.194 10.508 31.832 1.00 83.44 112 TYR A N 1
ATOM 868 C CA . TYR A 1 112 ? -24.296 10.259 33.277 1.00 83.44 112 TYR A CA 1
ATOM 869 C C . TYR A 1 112 ? -23.327 9.172 33.773 1.00 83.44 112 TYR A C 1
ATOM 871 O O . TYR A 1 112 ? -22.806 9.257 34.883 1.00 83.44 112 TYR A O 1
ATOM 879 N N . TRP A 1 113 ? -23.074 8.150 32.952 1.00 84.44 113 TRP A N 1
ATOM 880 C CA . TRP A 1 113 ? -22.229 7.015 33.324 1.00 84.44 113 TRP A CA 1
ATOM 881 C C . TRP A 1 113 ? -20.738 7.240 33.087 1.00 84.44 113 TRP A C 1
ATOM 883 O O . TRP A 1 113 ? -19.939 6.426 33.548 1.00 84.44 113 TRP A O 1
ATOM 893 N N . LYS A 1 114 ? -20.352 8.323 32.402 1.00 82.19 114 LYS A N 1
ATOM 894 C CA . LYS A 1 114 ? -18.952 8.611 32.076 1.00 82.19 114 LYS A CA 1
ATOM 895 C C . LYS A 1 114 ? -18.082 8.706 33.332 1.00 82.19 114 LYS A C 1
ATOM 897 O O . LYS A 1 114 ? -17.015 8.106 33.363 1.00 82.19 114 LYS A O 1
ATOM 902 N N . ASP A 1 115 ? -18.588 9.379 34.363 1.00 81.06 115 ASP A N 1
ATOM 903 C CA . ASP A 1 115 ? -17.846 9.642 35.605 1.00 81.06 115 ASP A CA 1
ATOM 904 C C . ASP A 1 115 ? -18.189 8.648 36.729 1.00 81.06 115 ASP A C 1
ATOM 906 O O . ASP A 1 115 ? -17.565 8.657 37.783 1.00 81.06 115 ASP A O 1
A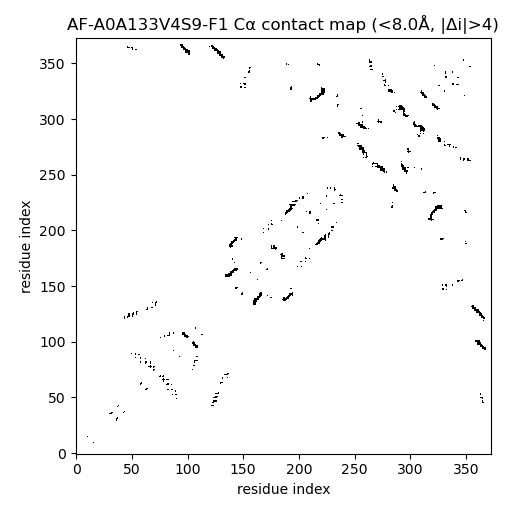TOM 910 N N . ARG A 1 116 ? -19.181 7.772 36.513 1.00 81.38 116 ARG A N 1
ATOM 911 C CA . ARG A 1 116 ? -19.678 6.809 37.516 1.00 81.38 116 ARG A CA 1
ATOM 912 C C . ARG A 1 116 ? -19.327 5.360 37.209 1.00 81.38 116 ARG A C 1
ATOM 914 O O . ARG A 1 116 ? -19.636 4.471 37.995 1.00 81.38 116 ARG A O 1
ATOM 921 N N . PHE A 1 117 ? -18.708 5.099 36.059 1.00 81.00 117 PHE A N 1
ATOM 922 C CA . PHE A 1 117 ? -18.341 3.745 35.650 1.00 81.00 117 PHE A CA 1
ATOM 923 C C . PHE A 1 117 ? -17.422 3.050 36.666 1.00 81.00 117 PHE A C 1
ATOM 925 O O . PHE A 1 117 ? -17.579 1.856 36.918 1.00 81.00 117 PHE A O 1
ATOM 932 N N . ASP A 1 118 ? -16.495 3.787 37.278 1.00 77.81 118 ASP A N 1
ATOM 933 C CA . ASP A 1 118 ? -15.552 3.226 38.251 1.00 77.81 118 ASP A CA 1
ATOM 934 C C . ASP A 1 118 ? -16.194 2.924 39.616 1.00 77.81 118 ASP A C 1
ATOM 936 O O . ASP A 1 118 ? -15.650 2.146 40.396 1.00 77.81 118 ASP A O 1
ATOM 940 N N . GLU A 1 119 ? -17.389 3.458 39.882 1.00 79.62 119 GLU A N 1
ATOM 941 C CA . GLU A 1 119 ? -18.166 3.194 41.102 1.00 79.62 119 GLU A CA 1
ATOM 942 C C . GLU A 1 119 ? -18.978 1.884 41.014 1.00 79.62 119 GLU A C 1
ATOM 944 O O . GLU A 1 119 ? -19.570 1.426 41.998 1.00 79.62 119 GLU A O 1
ATOM 949 N N . VAL A 1 120 ? -19.021 1.258 39.834 1.00 79.62 120 VAL A N 1
ATOM 950 C CA . VAL A 1 120 ? -19.808 0.051 39.566 1.00 79.62 120 VAL A CA 1
ATOM 951 C C . VAL A 1 120 ? -19.127 -1.187 40.153 1.00 79.62 120 VAL A C 1
ATOM 953 O O . VAL A 1 120 ? -18.029 -1.569 39.753 1.00 79.62 120 VAL A O 1
ATOM 956 N N . LYS A 1 121 ? -19.828 -1.872 41.066 1.00 69.94 121 LYS A N 1
ATOM 957 C CA . LYS A 1 121 ? -19.315 -3.062 41.771 1.00 69.94 121 LYS A CA 1
ATOM 958 C C . LYS A 1 121 ? -19.365 -4.358 40.955 1.00 69.94 121 LYS A C 1
ATOM 960 O O . LYS A 1 121 ? -18.505 -5.211 41.137 1.00 69.94 121 LYS A O 1
ATOM 965 N N . GLU A 1 122 ? -20.366 -4.525 40.092 1.00 74.12 122 GLU A N 1
ATOM 966 C CA . GLU A 1 122 ? -20.555 -5.726 39.267 1.00 74.12 122 GLU A CA 1
ATOM 967 C C . GLU A 1 122 ? -20.532 -5.334 37.789 1.00 74.12 122 GLU A C 1
ATOM 969 O O . GLU A 1 122 ? -21.448 -4.671 37.301 1.00 74.12 122 GLU A O 1
ATOM 974 N N . ARG A 1 123 ? -19.467 -5.725 37.084 1.00 81.06 123 ARG A N 1
ATOM 975 C CA . ARG A 1 123 ? -19.278 -5.460 35.656 1.00 81.06 123 ARG A CA 1
ATOM 976 C C . ARG A 1 123 ? -18.691 -6.684 34.973 1.00 81.06 123 ARG A C 1
ATOM 978 O O . ARG A 1 123 ? -17.788 -7.312 35.519 1.00 81.06 123 ARG A O 1
ATOM 985 N N . VAL A 1 124 ? -19.166 -6.970 33.769 1.00 83.44 124 VAL A N 1
ATOM 986 C CA . VAL A 1 124 ? -18.652 -8.059 32.931 1.00 83.44 124 VAL A CA 1
ATOM 987 C C . VAL A 1 124 ? -18.225 -7.489 31.589 1.00 83.44 124 VAL A C 1
ATOM 989 O O . VAL A 1 124 ? -18.839 -6.539 31.108 1.00 83.44 124 VAL A O 1
ATOM 992 N N . GLY A 1 125 ? -17.136 -8.009 31.026 1.00 82.50 125 GLY A N 1
ATOM 993 C CA . GLY A 1 125 ? -16.594 -7.578 29.743 1.00 82.50 125 GLY A CA 1
ATOM 994 C C . GLY A 1 125 ? -16.595 -8.708 28.723 1.00 82.50 125 GLY A C 1
ATOM 995 O O . GLY A 1 125 ? -16.280 -9.840 29.071 1.00 82.50 125 GLY A O 1
ATOM 996 N N . ALA A 1 126 ? -16.890 -8.377 27.472 1.00 80.56 126 ALA A N 1
ATOM 997 C CA . ALA A 1 126 ? -16.639 -9.217 26.309 1.00 80.56 126 ALA A CA 1
ATOM 998 C C . ALA A 1 126 ? -15.712 -8.473 25.340 1.00 80.56 126 ALA A C 1
ATOM 1000 O O . ALA A 1 126 ? -15.695 -7.239 25.319 1.00 80.56 126 ALA A O 1
ATOM 1001 N N . THR A 1 127 ? -14.939 -9.215 24.547 1.00 79.62 127 THR A N 1
ATOM 1002 C CA . THR A 1 127 ? -14.062 -8.648 23.513 1.00 79.62 127 THR A CA 1
ATOM 1003 C C . THR A 1 127 ? -14.403 -9.267 22.168 1.00 79.62 127 THR A C 1
ATOM 1005 O O . THR A 1 127 ? -14.473 -10.486 22.048 1.00 79.62 127 THR A O 1
ATOM 1008 N N . TYR A 1 128 ? -14.582 -8.422 21.161 1.00 74.12 128 TYR A N 1
ATOM 1009 C CA . TYR A 1 128 ? -14.722 -8.806 19.764 1.00 74.12 128 TYR A CA 1
ATOM 1010 C C . TYR A 1 128 ? -13.546 -8.231 18.982 1.00 74.12 128 TYR A C 1
ATOM 1012 O O . TYR A 1 128 ? -13.164 -7.081 19.202 1.00 74.12 128 TYR A O 1
ATOM 1020 N N . ILE A 1 129 ? -12.973 -9.014 18.074 1.00 67.94 129 ILE A N 1
ATOM 1021 C CA . ILE A 1 129 ? -11.913 -8.532 17.193 1.00 67.94 129 ILE A CA 1
ATOM 1022 C C . ILE A 1 129 ? -12.581 -7.963 15.942 1.00 67.94 129 ILE A C 1
ATOM 1024 O O . ILE A 1 129 ? -13.095 -8.702 15.105 1.00 67.94 129 ILE A O 1
ATOM 1028 N N . GLY A 1 130 ? -12.615 -6.636 15.846 1.00 56.44 130 GLY A N 1
ATOM 1029 C CA . GLY A 1 130 ? -13.034 -5.950 14.633 1.00 56.44 130 GLY A CA 1
ATOM 1030 C C . GLY A 1 130 ? -11.908 -5.969 13.611 1.00 56.44 130 GLY A C 1
ATOM 1031 O O . GLY A 1 130 ? -10.791 -5.581 13.927 1.00 56.44 130 GLY A O 1
ATOM 1032 N N . ALA A 1 131 ? -12.207 -6.388 12.387 1.00 55.91 131 ALA A N 1
ATOM 1033 C CA . ALA A 1 131 ? -11.359 -6.103 11.242 1.00 55.91 131 ALA A CA 1
ATOM 1034 C C . ALA A 1 131 ? -11.709 -4.697 10.750 1.00 55.91 131 ALA A C 1
ATOM 1036 O O . ALA A 1 131 ? -12.861 -4.447 10.389 1.00 55.91 131 ALA A O 1
ATOM 1037 N N . THR A 1 132 ? -10.745 -3.781 10.772 1.00 51.38 132 THR A N 1
ATOM 1038 C CA . THR A 1 132 ? -10.844 -2.556 9.977 1.00 51.38 132 THR A CA 1
ATOM 1039 C C . THR A 1 132 ? -9.874 -2.661 8.815 1.00 51.38 132 THR A C 1
ATOM 1041 O O . THR A 1 132 ? -8.764 -3.174 8.981 1.00 51.38 132 THR A O 1
ATOM 1044 N N . SER A 1 133 ? -10.300 -2.190 7.647 1.00 51.94 133 SER A N 1
ATOM 1045 C CA . SER A 1 133 ? -9.349 -1.790 6.619 1.00 51.94 133 SER A CA 1
ATOM 1046 C C . SER A 1 133 ? -8.837 -0.434 7.087 1.00 51.94 133 SER A C 1
ATOM 1048 O O . SER A 1 133 ? -9.657 0.469 7.201 1.00 51.94 133 SER A O 1
ATOM 1050 N N . PRO A 1 134 ? -7.550 -0.256 7.410 1.00 51.81 134 PRO A N 1
ATOM 1051 C CA . PRO A 1 134 ? -7.040 1.010 7.952 1.00 51.81 134 PRO A CA 1
ATOM 1052 C C . PRO A 1 134 ? -7.168 2.216 7.001 1.00 51.81 134 PRO A C 1
ATOM 1054 O O . PRO A 1 134 ? -6.599 3.267 7.278 1.00 51.81 134 PRO A O 1
ATOM 1057 N N . TRP A 1 135 ? -7.852 2.062 5.866 1.00 58.66 135 TRP A N 1
ATOM 1058 C CA . TRP A 1 135 ? -7.570 2.783 4.632 1.00 58.66 135 TRP A CA 1
ATOM 1059 C C . TRP A 1 135 ? -8.816 3.351 3.962 1.00 58.66 135 TRP A C 1
ATOM 1061 O O . TRP A 1 135 ? -8.838 3.552 2.747 1.00 58.66 135 TRP A O 1
ATOM 1071 N N . ALA A 1 136 ? -9.881 3.641 4.715 1.00 53.19 136 ALA A N 1
ATOM 1072 C CA . ALA A 1 136 ? -10.855 4.604 4.216 1.00 53.19 136 ALA A CA 1
ATOM 1073 C C . ALA A 1 136 ? -10.104 5.903 3.858 1.00 53.19 136 ALA A C 1
ATOM 1075 O O . ALA A 1 136 ? -9.521 6.532 4.739 1.00 53.19 136 ALA A O 1
ATOM 1076 N N . ASN A 1 137 ? -10.144 6.294 2.578 1.00 66.19 137 ASN A N 1
ATOM 1077 C CA . ASN A 1 137 ? -9.477 7.471 2.012 1.00 66.19 137 ASN A CA 1
ATOM 1078 C C . ASN A 1 137 ? -7.955 7.350 1.756 1.00 66.19 137 ASN A C 1
ATOM 1080 O O . ASN A 1 137 ? -7.277 8.371 1.814 1.00 66.19 137 ASN A O 1
ATOM 1084 N N . PHE A 1 138 ? -7.409 6.163 1.454 1.00 83.88 138 PHE A N 1
ATOM 1085 C CA . PHE A 1 138 ? -6.038 6.069 0.912 1.00 83.88 138 PHE A CA 1
ATOM 1086 C C . PHE A 1 138 ? -5.922 6.881 -0.385 1.00 83.88 138 PHE A C 1
ATOM 1088 O O . PHE A 1 138 ? -6.749 6.711 -1.284 1.00 83.88 138 PHE A O 1
ATOM 1095 N N . ARG A 1 139 ? -4.937 7.778 -0.467 1.00 90.44 139 ARG A N 1
ATOM 1096 C CA . ARG A 1 139 ? -4.756 8.707 -1.590 1.00 90.44 139 ARG A CA 1
ATOM 1097 C C . ARG A 1 139 ? -3.598 8.250 -2.464 1.00 90.44 139 ARG A C 1
ATOM 1099 O O . ARG A 1 139 ? -2.451 8.258 -2.020 1.00 90.44 139 ARG A O 1
ATOM 1106 N N . LEU A 1 140 ? -3.899 7.905 -3.710 1.00 95.38 140 LEU A N 1
ATOM 1107 C CA . LEU A 1 140 ? -2.921 7.463 -4.698 1.00 95.38 140 LEU A CA 1
ATOM 1108 C C . LEU A 1 140 ? -2.806 8.490 -5.824 1.00 95.38 140 LEU A C 1
ATOM 1110 O O . LEU A 1 140 ? -3.820 8.880 -6.404 1.00 95.38 140 LEU A O 1
ATOM 1114 N N . LEU A 1 141 ? -1.575 8.882 -6.139 1.00 98.38 141 LEU A N 1
ATOM 1115 C CA . LEU A 1 141 ? -1.235 9.560 -7.386 1.00 98.38 141 LEU A CA 1
ATOM 1116 C C . LEU A 1 141 ? -0.600 8.538 -8.334 1.00 98.38 141 LEU A C 1
ATOM 1118 O O . LEU A 1 141 ? 0.345 7.862 -7.936 1.00 98.38 141 LEU A O 1
ATOM 1122 N N . ALA A 1 142 ? -1.104 8.428 -9.559 1.00 98.12 142 ALA A N 1
ATOM 1123 C CA . ALA A 1 142 ? -0.582 7.508 -10.561 1.00 98.12 142 ALA A CA 1
ATOM 1124 C C . ALA A 1 142 ? -0.179 8.237 -11.853 1.00 98.12 142 ALA A C 1
ATOM 1126 O O . ALA A 1 142 ? -0.922 9.097 -12.331 1.00 98.12 142 ALA A O 1
ATOM 1127 N N . TRP A 1 143 ? 0.981 7.890 -12.404 1.00 97.88 143 TRP A N 1
ATOM 1128 C CA . TRP A 1 143 ? 1.292 8.134 -13.812 1.00 97.88 143 TRP A CA 1
ATOM 1129 C C . TRP A 1 143 ? 0.628 7.029 -14.623 1.00 97.88 143 TRP A C 1
ATOM 1131 O O . TRP A 1 143 ? 0.820 5.870 -14.277 1.00 97.88 143 TRP A O 1
ATOM 1141 N N . ILE A 1 144 ? -0.214 7.385 -15.591 1.00 96.44 144 ILE A N 1
ATOM 1142 C CA . ILE A 1 144 ? -0.919 6.430 -16.454 1.00 96.44 144 ILE A CA 1
ATOM 1143 C C . ILE A 1 144 ? -1.025 7.065 -17.832 1.00 96.44 144 ILE A C 1
ATOM 1145 O O . ILE A 1 144 ? -1.752 8.055 -17.973 1.00 96.44 144 ILE A O 1
ATOM 1149 N N . ASP A 1 145 ? -0.330 6.522 -18.820 1.00 92.56 145 ASP A N 1
ATOM 1150 C CA . ASP A 1 145 ? -0.286 7.027 -20.189 1.00 92.56 145 ASP A CA 1
ATOM 1151 C C . ASP A 1 145 ? -0.799 6.039 -21.250 1.00 92.56 145 ASP A C 1
ATOM 1153 O O . ASP A 1 145 ? -1.087 6.473 -22.373 1.00 92.56 145 ASP A O 1
ATOM 1157 N N . ASP A 1 146 ? -1.063 4.780 -20.877 1.00 91.00 146 ASP A N 1
ATOM 1158 C CA . ASP A 1 146 ? -1.643 3.780 -21.777 1.00 91.00 146 ASP A CA 1
ATOM 1159 C C . ASP A 1 146 ? -2.850 2.984 -21.218 1.00 91.00 146 ASP A C 1
ATOM 1161 O O . ASP A 1 146 ? -3.315 3.151 -20.082 1.00 91.00 146 ASP A O 1
ATOM 1165 N N . ASP A 1 147 ? -3.430 2.138 -22.081 1.00 90.31 147 ASP A N 1
ATOM 1166 C CA . ASP A 1 147 ? -4.599 1.313 -21.754 1.00 90.31 147 ASP A CA 1
ATOM 1167 C C . ASP A 1 147 ? -4.261 0.139 -20.810 1.00 90.31 147 ASP A C 1
ATOM 1169 O O . ASP A 1 147 ? -5.118 -0.244 -20.008 1.00 90.31 147 ASP A O 1
ATOM 1173 N N . TYR A 1 148 ? -3.042 -0.415 -20.867 1.00 88.94 148 TYR A N 1
ATOM 1174 C CA . TYR A 1 148 ? -2.604 -1.520 -20.004 1.00 88.94 148 TYR A CA 1
ATOM 1175 C C . TYR A 1 148 ? -2.434 -1.048 -18.561 1.00 88.94 148 TYR A C 1
ATOM 1177 O O . TYR A 1 148 ? -2.948 -1.672 -17.630 1.00 88.94 148 TYR A O 1
ATOM 1185 N N . GLU A 1 149 ? -1.777 0.092 -18.371 1.00 91.38 149 GLU A N 1
ATOM 1186 C CA . GLU A 1 149 ? -1.611 0.752 -17.085 1.00 91.38 149 GLU A CA 1
ATOM 1187 C C . GLU A 1 149 ? -2.961 1.144 -16.480 1.00 91.38 149 GLU A C 1
ATOM 1189 O O . GLU A 1 149 ? -3.218 0.899 -15.296 1.00 91.38 149 GLU A O 1
ATOM 1194 N N . ASN A 1 150 ? -3.863 1.709 -17.288 1.00 92.62 150 ASN A N 1
ATOM 1195 C CA . ASN A 1 150 ? -5.202 2.074 -16.837 1.00 92.62 150 ASN A CA 1
ATOM 1196 C C . ASN A 1 150 ? -6.018 0.839 -16.421 1.00 92.62 150 ASN A C 1
ATOM 1198 O O . ASN A 1 150 ? -6.689 0.850 -15.381 1.00 92.62 150 ASN A O 1
ATOM 1202 N N . GLU A 1 151 ? -5.943 -0.245 -17.198 1.00 91.69 151 GLU A N 1
ATOM 1203 C CA . GLU A 1 151 ? -6.567 -1.515 -16.840 1.00 91.69 151 GLU A CA 1
ATOM 1204 C C . GLU A 1 151 ? -5.988 -2.051 -15.526 1.00 91.69 151 GLU A C 1
ATOM 1206 O O . GLU A 1 151 ? -6.750 -2.337 -14.595 1.00 91.69 151 GLU A O 1
ATOM 1211 N N . PHE A 1 152 ? -4.664 -2.114 -15.393 1.00 91.88 152 PHE A N 1
ATOM 1212 C CA . PHE A 1 152 ? -4.007 -2.623 -14.194 1.00 91.88 152 PHE A CA 1
ATOM 1213 C C . PHE A 1 152 ? -4.345 -1.793 -12.951 1.00 91.88 152 PHE A C 1
ATOM 1215 O O . PHE A 1 152 ? -4.747 -2.350 -11.922 1.00 91.88 152 PHE A O 1
ATOM 1222 N N . LEU A 1 153 ? -4.295 -0.460 -13.056 1.00 93.38 153 LEU A N 1
ATOM 1223 C CA . LEU A 1 153 ? -4.691 0.456 -11.987 1.00 93.38 153 LEU A CA 1
ATOM 1224 C C . LEU A 1 153 ? -6.139 0.196 -11.542 1.00 93.38 153 LEU A C 1
ATOM 1226 O O . LEU A 1 153 ? -6.431 0.162 -10.342 1.00 93.38 153 LEU A O 1
ATOM 1230 N N . SER A 1 154 ? -7.055 -0.041 -12.485 1.00 90.62 154 SER A N 1
ATOM 1231 C CA . SER A 1 154 ? -8.456 -0.344 -12.168 1.00 90.62 154 SER A CA 1
ATOM 1232 C C . SER A 1 154 ? -8.633 -1.664 -11.402 1.00 90.62 154 SER A C 1
ATOM 1234 O O . SER A 1 154 ? -9.547 -1.781 -10.585 1.00 90.62 154 SER A O 1
ATOM 1236 N N . GLN A 1 155 ? -7.742 -2.640 -11.610 1.00 88.94 155 GLN A N 1
ATOM 1237 C CA . GLN A 1 155 ? -7.786 -3.947 -10.947 1.00 88.94 155 GLN A CA 1
ATOM 1238 C C . GLN A 1 155 ? -7.158 -3.928 -9.541 1.00 88.94 155 GLN A C 1
ATOM 1240 O O . GLN A 1 155 ? -7.564 -4.699 -8.663 1.00 88.94 155 GLN A O 1
ATOM 1245 N N . ILE A 1 156 ? -6.180 -3.047 -9.298 1.00 89.25 156 ILE A N 1
ATOM 1246 C CA . ILE A 1 156 ? -5.488 -2.958 -8.000 1.00 89.25 156 ILE A CA 1
ATOM 1247 C C . ILE A 1 156 ? -6.088 -1.922 -7.039 1.00 89.25 156 ILE A C 1
ATOM 1249 O O . ILE A 1 156 ? -5.784 -1.948 -5.845 1.00 89.25 156 ILE A O 1
ATOM 1253 N N . THR A 1 157 ? -6.942 -1.023 -7.524 1.00 88.06 157 THR A N 1
ATOM 1254 C CA . THR A 1 157 ? -7.561 0.025 -6.701 1.00 88.06 157 THR A CA 1
ATOM 1255 C C . THR A 1 157 ? -8.838 -0.460 -6.013 1.00 88.06 157 THR A C 1
ATOM 1257 O O . THR A 1 157 ? -9.599 -1.269 -6.538 1.00 88.06 157 THR A O 1
ATOM 1260 N N . GLU A 1 158 ? -9.090 0.032 -4.797 1.00 81.38 158 GLU A N 1
ATOM 1261 C CA . GLU A 1 158 ? -10.293 -0.308 -4.028 1.00 81.38 158 GLU A CA 1
ATOM 1262 C C . GLU A 1 158 ? -11.293 0.858 -4.031 1.00 81.38 158 GLU A C 1
ATOM 1264 O O . GLU A 1 158 ? -10.918 2.029 -4.059 1.00 81.38 158 GLU A O 1
ATOM 1269 N N . SER A 1 159 ? -12.591 0.554 -3.918 1.00 73.56 159 SER A N 1
ATOM 1270 C CA . SER A 1 159 ? -13.677 1.558 -3.989 1.00 73.56 159 SER A CA 1
ATOM 1271 C C . SER A 1 159 ? -13.604 2.704 -2.962 1.00 73.56 159 SER A C 1
ATOM 1273 O O . SER A 1 159 ? -14.296 3.712 -3.099 1.00 73.56 159 SER A O 1
ATOM 1275 N N . ASN A 1 160 ? -12.807 2.548 -1.905 1.00 73.81 160 ASN A N 1
ATOM 1276 C CA . ASN A 1 160 ? -12.595 3.526 -0.839 1.00 73.81 160 ASN A CA 1
ATOM 1277 C C . ASN A 1 160 ? -11.303 4.344 -0.989 1.00 73.81 160 ASN A C 1
ATOM 1279 O O . ASN A 1 160 ? -10.989 5.116 -0.076 1.00 73.81 160 ASN A O 1
ATOM 1283 N N . TRP A 1 161 ? -10.555 4.169 -2.080 1.00 85.31 161 TRP A N 1
ATOM 1284 C CA . TRP A 1 161 ? -9.385 4.987 -2.392 1.00 85.31 161 TRP A CA 1
ATOM 1285 C C . TRP A 1 161 ? -9.789 6.285 -3.080 1.00 85.31 161 TRP A C 1
ATOM 1287 O O . TRP A 1 161 ? -10.823 6.383 -3.740 1.00 85.31 161 TRP A O 1
ATOM 1297 N N . ILE A 1 162 ? -8.932 7.284 -2.934 1.00 89.38 162 ILE A N 1
ATOM 1298 C CA . ILE A 1 162 ? -8.962 8.525 -3.691 1.00 89.38 162 ILE A CA 1
ATOM 1299 C C . ILE A 1 162 ? -7.800 8.436 -4.673 1.00 89.38 162 ILE A C 1
ATOM 1301 O O . ILE A 1 162 ? -6.649 8.641 -4.297 1.00 89.38 162 ILE A O 1
ATOM 1305 N N . VAL A 1 163 ? -8.102 8.082 -5.916 1.00 93.75 163 VAL A N 1
ATOM 1306 C CA . VAL A 1 163 ? -7.096 7.890 -6.964 1.00 93.75 163 VAL A CA 1
ATOM 1307 C C . VAL A 1 163 ? -7.135 9.081 -7.909 1.00 93.75 163 VAL A C 1
ATOM 1309 O O . VAL A 1 163 ? -8.208 9.473 -8.370 1.00 93.75 163 VAL A O 1
ATOM 1312 N N . TYR A 1 164 ? -5.970 9.656 -8.176 1.00 97.56 164 TYR A N 1
ATOM 1313 C CA . TYR A 1 164 ? -5.763 10.628 -9.239 1.00 97.56 164 TYR A CA 1
ATOM 1314 C C . TYR A 1 164 ? -4.732 10.064 -10.209 1.00 97.56 164 TYR A C 1
ATOM 1316 O O . TYR A 1 164 ? -3.643 9.690 -9.777 1.00 97.56 164 TYR A O 1
ATOM 1324 N N . SER A 1 165 ? -5.061 10.014 -11.495 1.00 97.44 165 SER A N 1
ATOM 1325 C CA . SER A 1 165 ? -4.133 9.612 -12.548 1.00 97.44 165 SER A CA 1
ATOM 1326 C C . SER A 1 165 ? -4.011 10.690 -13.615 1.00 97.44 165 SER A C 1
ATOM 1328 O O . SER A 1 165 ? -4.945 11.463 -13.842 1.00 97.44 165 SER A O 1
ATOM 1330 N N . THR A 1 166 ? -2.840 10.764 -14.238 1.00 97.50 166 THR A N 1
ATOM 1331 C CA . THR A 1 166 ? -2.548 11.690 -15.334 1.00 97.50 166 THR A CA 1
ATOM 1332 C C . THR A 1 166 ? -1.386 11.157 -16.171 1.00 97.50 166 THR A C 1
ATOM 1334 O O . THR A 1 166 ? -0.538 10.437 -15.647 1.00 97.50 166 THR A O 1
ATOM 1337 N N . SER A 1 167 ? -1.351 11.542 -17.444 1.00 95.94 167 SER A N 1
ATOM 1338 C CA . SER A 1 167 ? -0.256 11.296 -18.394 1.00 95.94 167 SER A CA 1
ATOM 1339 C C . SER A 1 167 ? 0.508 12.584 -18.733 1.00 95.94 167 SER A C 1
ATOM 1341 O O . SER A 1 167 ? 1.336 12.618 -19.638 1.00 95.94 167 SER A O 1
ATOM 1343 N N . GLU A 1 168 ? 0.156 13.701 -18.088 1.00 97.25 168 GLU A N 1
ATOM 1344 C CA . GLU A 1 168 ? 0.700 15.025 -18.383 1.00 97.25 168 GLU A CA 1
ATOM 1345 C C . GLU A 1 168 ? 1.693 15.421 -17.291 1.00 97.25 168 GLU A C 1
ATOM 1347 O O . GLU A 1 168 ? 1.296 15.719 -16.160 1.00 97.25 168 GLU A O 1
ATOM 1352 N N . GLU A 1 169 ? 2.983 15.489 -17.631 1.00 96.50 169 GLU A N 1
ATOM 1353 C CA . GLU A 1 169 ? 4.056 15.737 -16.657 1.00 96.50 169 GLU A CA 1
ATOM 1354 C C . GLU A 1 169 ? 3.820 17.002 -15.833 1.00 96.50 169 GLU A C 1
ATOM 1356 O O . GLU A 1 169 ? 3.933 16.983 -14.611 1.00 96.50 169 GLU A O 1
ATOM 1361 N N . SER A 1 170 ? 3.396 18.093 -16.472 1.00 97.00 170 SER A N 1
ATOM 1362 C CA . SER A 1 170 ? 3.138 19.346 -15.756 1.00 97.00 170 SER A CA 1
ATOM 1363 C C . SER A 1 170 ? 2.031 19.229 -14.699 1.00 97.00 170 SER A C 1
ATOM 1365 O O . SER A 1 170 ? 2.095 19.890 -13.662 1.00 97.00 170 SER A O 1
ATOM 1367 N N . ASP A 1 171 ? 1.012 18.398 -14.926 1.00 98.00 171 ASP A N 1
ATOM 1368 C CA . ASP A 1 171 ? -0.030 18.141 -13.933 1.00 98.00 171 ASP A CA 1
ATOM 1369 C C . ASP A 1 171 ? 0.482 17.177 -12.861 1.00 98.00 171 ASP A C 1
ATOM 1371 O O . ASP A 1 171 ? 0.348 17.462 -11.671 1.00 98.00 171 ASP A O 1
ATOM 1375 N N . PHE A 1 172 ? 1.170 16.107 -13.262 1.00 98.25 172 PHE A N 1
ATOM 1376 C CA . PHE A 1 172 ? 1.795 15.155 -12.346 1.00 98.25 172 PHE A CA 1
ATOM 1377 C C . PHE A 1 172 ? 2.732 15.856 -11.349 1.00 98.25 172 PHE A C 1
ATOM 1379 O O . PHE A 1 172 ? 2.557 15.751 -10.133 1.00 98.25 172 PHE A O 1
ATOM 1386 N N . GLU A 1 173 ? 3.644 16.690 -11.849 1.00 97.44 173 GLU A N 1
ATOM 1387 C CA . GLU A 1 173 ? 4.591 17.500 -11.080 1.00 97.44 173 GLU A CA 1
ATOM 1388 C C . GLU A 1 173 ? 3.891 18.426 -10.057 1.00 97.44 173 GLU A C 1
ATOM 1390 O O . GLU A 1 173 ? 4.365 18.638 -8.924 1.00 97.44 173 GLU A O 1
ATOM 1395 N N . ASN A 1 174 ? 2.732 18.978 -10.434 1.00 97.44 174 ASN A N 1
ATOM 1396 C CA . ASN A 1 174 ? 1.892 19.796 -9.560 1.00 97.44 174 ASN A CA 1
ATOM 1397 C C . ASN A 1 174 ? 1.193 18.950 -8.488 1.00 97.44 174 ASN A C 1
ATOM 1399 O O . ASN A 1 174 ? 1.149 19.358 -7.323 1.00 97.44 174 ASN A O 1
ATOM 1403 N N . GLN A 1 175 ? 0.696 17.763 -8.840 1.00 98.12 175 GLN A N 1
ATOM 1404 C CA . GLN A 1 175 ? 0.057 16.850 -7.895 1.00 98.12 175 GLN A CA 1
ATOM 1405 C C . GLN A 1 175 ? 1.038 16.325 -6.842 1.00 98.12 175 GLN A C 1
ATOM 1407 O O . GLN A 1 175 ? 0.690 16.321 -5.660 1.00 98.12 175 GLN A O 1
ATOM 1412 N N . ILE A 1 176 ? 2.284 15.992 -7.204 1.00 97.75 176 ILE A N 1
ATOM 1413 C CA . ILE A 1 176 ? 3.325 15.609 -6.224 1.00 97.75 176 ILE A CA 1
ATOM 1414 C C . ILE A 1 176 ? 3.530 16.730 -5.188 1.00 97.75 176 ILE A C 1
ATOM 1416 O O . ILE A 1 176 ? 3.769 16.502 -4.000 1.00 97.75 176 ILE A O 1
ATOM 1420 N N . SER A 1 177 ? 3.400 17.984 -5.625 1.00 94.56 177 SER A N 1
ATOM 1421 C CA . SER A 1 177 ? 3.587 19.171 -4.780 1.00 94.56 177 SER A CA 1
ATOM 1422 C C . SER A 1 177 ? 2.367 19.528 -3.938 1.00 94.56 177 SER A C 1
ATOM 1424 O O . SER A 1 177 ? 2.435 20.438 -3.110 1.00 94.56 177 SER A O 1
ATOM 1426 N N . ARG A 1 178 ? 1.248 18.825 -4.118 1.00 94.50 178 ARG A N 1
ATOM 1427 C CA . ARG A 1 178 ? 0.030 19.080 -3.361 1.00 94.50 178 ARG A CA 1
ATOM 1428 C C . ARG A 1 178 ? 0.256 18.773 -1.882 1.00 94.50 178 ARG A C 1
ATOM 1430 O O . ARG A 1 178 ? 0.875 17.768 -1.519 1.00 94.50 178 ARG A O 1
ATOM 1437 N N . ARG A 1 179 ? -0.237 19.667 -1.029 1.00 90.00 179 ARG A N 1
ATOM 1438 C CA . ARG A 1 179 ? -0.134 19.565 0.428 1.00 90.00 179 ARG A CA 1
ATOM 1439 C C . ARG A 1 179 ? -1.504 19.623 1.086 1.00 90.00 179 ARG A C 1
ATOM 1441 O O . ARG A 1 179 ? -2.433 20.211 0.530 1.00 90.00 179 ARG A O 1
ATOM 1448 N N . GLU A 1 180 ? -1.597 19.012 2.256 1.00 83.50 180 GLU A N 1
ATOM 1449 C CA . GLU A 1 180 ? -2.688 19.196 3.210 1.00 83.50 180 GLU A CA 1
ATOM 1450 C C . GLU A 1 180 ? -2.529 20.518 3.982 1.00 83.50 180 GLU A C 1
ATOM 1452 O O . GLU A 1 180 ? -1.513 21.212 3.874 1.00 83.50 180 GLU A O 1
ATOM 1457 N N . GLU A 1 181 ? -3.548 20.892 4.761 1.00 76.69 181 GLU A N 1
ATOM 1458 C CA . GLU A 1 181 ? -3.538 22.131 5.558 1.00 76.69 181 GLU A CA 1
ATOM 1459 C C . GLU A 1 181 ? -2.391 22.188 6.582 1.00 76.69 181 GLU A C 1
ATOM 1461 O O . GLU A 1 181 ? -1.918 23.272 6.927 1.00 76.69 181 GLU A O 1
ATOM 1466 N N . ASP A 1 182 ? -1.938 21.031 7.063 1.00 71.94 182 ASP A N 1
ATOM 1467 C CA . ASP A 1 182 ? -0.820 20.890 8.000 1.00 71.94 182 ASP A CA 1
ATOM 1468 C C . ASP A 1 182 ? 0.561 20.920 7.322 1.00 71.94 182 ASP A C 1
ATOM 1470 O O . ASP A 1 182 ? 1.586 20.912 8.007 1.00 71.94 182 ASP A O 1
ATOM 1474 N N . GLY A 1 183 ? 0.595 21.022 5.990 1.00 80.81 183 GLY A N 1
ATOM 1475 C CA . GLY A 1 183 ? 1.817 21.060 5.195 1.00 80.81 183 GLY A CA 1
ATOM 1476 C C . GLY A 1 183 ? 2.386 19.687 4.839 1.00 80.81 183 GLY A C 1
ATOM 1477 O O . GLY A 1 183 ? 3.439 19.644 4.200 1.00 80.81 183 GLY A O 1
ATOM 1478 N N . ASP A 1 184 ? 1.718 18.590 5.204 1.00 82.12 184 ASP A N 1
ATOM 1479 C CA . ASP A 1 184 ? 2.091 17.238 4.784 1.00 82.12 184 ASP A CA 1
ATOM 1480 C C . ASP A 1 184 ? 1.693 16.980 3.317 1.00 82.12 184 ASP A C 1
ATOM 1482 O O . ASP A 1 184 ? 0.879 17.701 2.736 1.00 82.12 184 ASP A O 1
ATOM 1486 N N . TYR A 1 185 ? 2.284 15.971 2.678 1.00 89.06 185 TYR A N 1
ATOM 1487 C CA . TYR A 1 185 ? 1.899 15.546 1.335 1.00 89.06 185 TYR A CA 1
ATOM 1488 C C . TYR A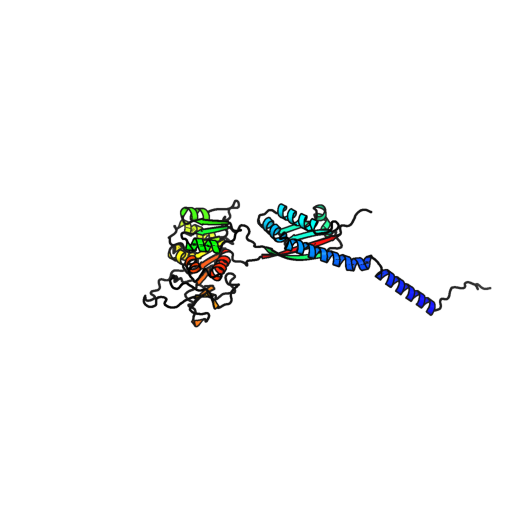 1 185 ? 0.444 15.074 1.293 1.00 89.06 185 TYR A C 1
ATOM 1490 O O . TYR A 1 185 ? -0.036 14.358 2.171 1.00 89.06 185 TYR A O 1
ATOM 1498 N N . TYR A 1 186 ? -0.253 15.459 0.222 1.00 89.75 186 TYR A N 1
ATOM 1499 C CA . TYR A 1 186 ? -1.635 15.039 0.008 1.00 89.75 186 TYR A CA 1
ATOM 1500 C C . TYR A 1 186 ? -1.758 13.550 -0.327 1.00 89.75 186 TYR A C 1
ATOM 1502 O O . TYR A 1 186 ? -2.749 12.932 0.028 1.00 89.75 186 TYR A O 1
ATOM 1510 N N . TYR A 1 187 ? -0.785 12.965 -1.020 1.00 94.25 187 TYR A N 1
ATOM 1511 C CA . TYR A 1 187 ? -0.844 11.562 -1.428 1.00 94.25 187 TYR A CA 1
ATOM 1512 C C . TYR A 1 187 ? -0.086 10.667 -0.448 1.00 94.25 187 TYR A C 1
ATOM 1514 O O . TYR A 1 187 ? 0.933 11.061 0.119 1.00 94.25 187 TYR A O 1
ATOM 1522 N N . ASP A 1 188 ? -0.594 9.454 -0.255 1.00 91.25 188 ASP A N 1
ATOM 1523 C CA . ASP A 1 188 ? 0.018 8.442 0.603 1.00 91.25 188 ASP A CA 1
ATOM 1524 C C . ASP A 1 188 ? 1.040 7.604 -0.177 1.00 91.25 188 ASP A C 1
ATOM 1526 O O . ASP A 1 188 ? 2.097 7.257 0.357 1.00 91.25 188 ASP A O 1
ATOM 1530 N N . ALA A 1 189 ? 0.763 7.362 -1.460 1.00 94.94 189 ALA A N 1
ATOM 1531 C CA . ALA A 1 189 ? 1.675 6.714 -2.391 1.00 94.94 189 ALA A CA 1
ATOM 1532 C C . ALA A 1 189 ? 1.666 7.395 -3.766 1.00 94.94 189 ALA A C 1
ATOM 1534 O O . ALA A 1 189 ? 0.677 8.023 -4.161 1.00 94.94 189 ALA A O 1
ATOM 1535 N N . ILE A 1 190 ? 2.772 7.226 -4.484 1.00 98.00 190 ILE A N 1
ATOM 1536 C CA . ILE A 1 190 ? 2.919 7.549 -5.900 1.00 98.00 190 ILE A CA 1
ATOM 1537 C C . ILE A 1 190 ? 3.239 6.252 -6.641 1.00 98.00 190 ILE A C 1
ATOM 1539 O O . ILE A 1 190 ? 4.108 5.493 -6.207 1.00 98.00 190 ILE A O 1
ATOM 1543 N N . PHE A 1 191 ? 2.530 6.011 -7.739 1.00 97.88 191 PHE A N 1
ATOM 1544 C CA . PHE A 1 191 ? 2.675 4.827 -8.574 1.00 97.88 191 PHE A CA 1
ATOM 1545 C C . PHE A 1 191 ? 2.998 5.219 -10.013 1.00 97.88 191 PHE A C 1
ATOM 1547 O O . PHE A 1 191 ? 2.268 6.001 -10.613 1.00 97.88 191 PHE A O 1
ATOM 1554 N N . ILE A 1 192 ? 4.105 4.708 -10.538 1.00 97.69 192 ILE A N 1
ATOM 1555 C CA . ILE A 1 192 ? 4.604 5.009 -11.882 1.00 97.69 192 ILE A CA 1
ATOM 1556 C C . ILE A 1 192 ? 4.964 3.667 -12.527 1.00 97.69 192 ILE A C 1
ATOM 1558 O O . ILE A 1 192 ? 6.129 3.285 -12.473 1.00 97.69 192 ILE A O 1
ATOM 1562 N N . PRO A 1 193 ? 3.976 2.869 -12.973 1.00 93.94 193 PRO A N 1
ATOM 1563 C CA . PRO A 1 193 ? 4.255 1.546 -13.506 1.00 93.94 193 PRO A CA 1
ATOM 1564 C C . PRO A 1 193 ? 5.212 1.645 -14.695 1.00 93.94 193 PRO A C 1
ATOM 1566 O O . PRO A 1 193 ? 6.376 1.293 -14.524 1.00 93.94 193 PRO A O 1
ATOM 1569 N N . ASP A 1 194 ? 4.796 2.229 -15.817 1.00 91.75 194 ASP A N 1
ATOM 1570 C CA . ASP A 1 194 ? 5.523 2.125 -17.086 1.00 91.75 194 ASP A CA 1
ATOM 1571 C C . ASP A 1 194 ? 5.575 3.486 -17.796 1.00 91.75 194 ASP A C 1
ATOM 1573 O O . ASP A 1 194 ? 4.940 3.715 -18.817 1.00 91.75 194 ASP A O 1
ATOM 1577 N N . ALA A 1 195 ? 6.316 4.441 -17.223 1.00 93.12 195 ALA A N 1
ATOM 1578 C CA . ALA A 1 195 ? 6.496 5.748 -17.846 1.00 93.12 195 ALA A CA 1
ATOM 1579 C C . ALA A 1 195 ? 7.517 5.681 -18.993 1.00 93.12 195 ALA A C 1
ATOM 1581 O O . ALA A 1 195 ? 8.725 5.814 -18.773 1.00 93.12 195 ALA A O 1
ATOM 1582 N N . ASP A 1 196 ? 7.012 5.601 -20.223 1.00 88.75 196 ASP A N 1
ATOM 1583 C CA . ASP A 1 196 ? 7.810 5.480 -21.455 1.00 88.75 196 ASP A CA 1
ATOM 1584 C C . ASP A 1 196 ? 8.385 6.832 -21.939 1.00 88.75 196 ASP A C 1
ATOM 1586 O O . ASP A 1 196 ? 8.726 7.030 -23.115 1.00 88.75 196 ASP A O 1
ATOM 1590 N N . ILE A 1 197 ? 8.461 7.818 -21.038 1.00 91.50 197 ILE A N 1
ATOM 1591 C CA . ILE A 1 197 ? 8.947 9.169 -21.315 1.00 91.50 197 ILE A CA 1
ATOM 1592 C C . ILE A 1 197 ? 9.932 9.653 -20.242 1.00 91.50 197 ILE A C 1
ATOM 1594 O O . ILE A 1 197 ? 9.793 9.317 -19.063 1.00 91.50 197 ILE A O 1
ATOM 1598 N N . PRO A 1 198 ? 10.905 10.502 -20.621 1.00 93.69 198 PRO A N 1
ATOM 1599 C CA . PRO A 1 198 ? 11.766 11.159 -19.652 1.00 93.69 198 PRO A CA 1
ATOM 1600 C C . PRO A 1 198 ? 11.012 12.286 -18.937 1.00 93.69 198 PRO A C 1
ATOM 1602 O O . PRO A 1 198 ? 10.403 13.151 -19.573 1.00 93.69 198 PRO A O 1
ATOM 1605 N N . PHE A 1 199 ? 11.123 12.314 -17.618 1.00 96.12 199 PHE A N 1
ATOM 1606 C CA . PHE A 1 199 ? 10.719 13.407 -16.754 1.00 96.12 199 PHE A CA 1
ATOM 1607 C C . PHE A 1 199 ? 11.818 14.471 -16.685 1.00 96.12 199 PHE A C 1
ATOM 1609 O O . PHE A 1 199 ? 13.010 14.210 -16.837 1.00 96.12 199 PHE A O 1
ATOM 1616 N N . GLY A 1 200 ? 11.420 15.712 -16.438 1.00 95.69 200 GLY A N 1
ATOM 1617 C CA . GLY A 1 200 ? 12.333 16.796 -16.126 1.00 95.69 200 GLY A CA 1
ATOM 1618 C C . GLY A 1 200 ? 12.893 16.695 -14.705 1.00 95.69 200 GLY A C 1
ATOM 1619 O O . GLY A 1 200 ? 12.229 16.227 -13.778 1.00 95.69 200 GLY A O 1
ATOM 1620 N N . ASP A 1 201 ? 14.082 17.273 -14.507 1.00 94.50 201 ASP A N 1
ATOM 1621 C CA . ASP A 1 201 ? 14.814 17.291 -13.229 1.00 94.50 201 ASP A CA 1
ATOM 1622 C C . ASP A 1 201 ? 13.953 17.705 -12.017 1.00 94.50 201 ASP A C 1
ATOM 1624 O O . ASP A 1 201 ? 14.165 17.252 -10.889 1.00 94.50 201 ASP A O 1
ATOM 1628 N N . LEU A 1 202 ? 12.983 18.607 -12.220 1.00 95.75 202 LEU A N 1
ATOM 1629 C CA . LEU A 1 202 ? 12.103 19.083 -11.153 1.00 95.75 202 LEU A CA 1
ATOM 1630 C C . LEU A 1 202 ? 11.129 17.997 -10.679 1.00 95.75 202 LEU A C 1
ATOM 1632 O O . LEU A 1 202 ? 10.886 17.889 -9.473 1.00 95.75 202 LEU A O 1
ATOM 1636 N N . THR A 1 203 ? 10.591 17.200 -11.601 1.00 97.50 203 THR A N 1
ATOM 1637 C CA . THR A 1 203 ? 9.736 16.050 -11.297 1.00 97.50 203 THR A CA 1
ATOM 1638 C C . THR A 1 203 ? 10.533 15.022 -10.501 1.00 97.50 203 THR A C 1
ATOM 1640 O O . THR A 1 203 ? 10.115 14.660 -9.399 1.00 97.50 203 THR A O 1
ATOM 1643 N N . GLY A 1 204 ? 11.733 14.657 -10.968 1.00 96.25 204 GLY A N 1
ATOM 1644 C CA . GLY A 1 204 ? 12.613 13.725 -10.259 1.00 96.25 204 GLY A CA 1
ATOM 1645 C C . GLY A 1 204 ? 13.003 14.205 -8.858 1.00 96.25 204 GLY A C 1
ATOM 1646 O O . GLY A 1 204 ? 12.851 13.478 -7.873 1.00 96.25 204 GLY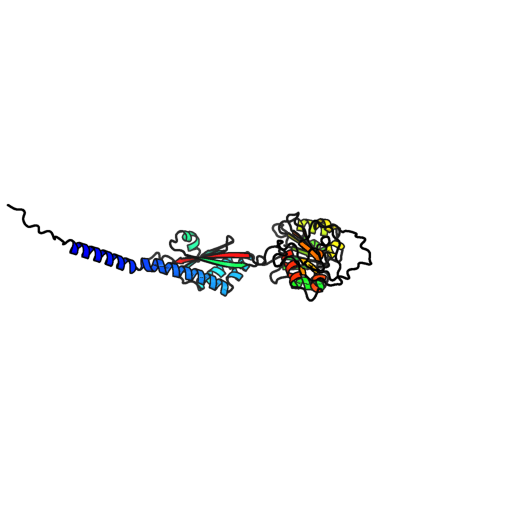 A O 1
ATOM 1647 N N . TRP A 1 205 ? 13.378 15.480 -8.713 1.00 95.62 205 TRP A N 1
ATOM 1648 C CA . TRP A 1 205 ? 13.661 16.080 -7.403 1.00 95.62 205 TRP A CA 1
ATOM 1649 C C . TRP A 1 205 ? 12.451 16.033 -6.450 1.00 95.62 205 TRP A C 1
ATOM 1651 O O . TRP A 1 205 ? 12.599 15.775 -5.250 1.00 95.62 205 TRP A O 1
ATOM 1661 N N . LYS A 1 206 ? 11.234 16.265 -6.960 1.00 97.12 206 LYS A N 1
ATOM 1662 C CA . LYS A 1 206 ? 9.994 16.186 -6.170 1.00 97.12 206 LYS A CA 1
ATOM 1663 C C . LYS A 1 206 ? 9.670 14.754 -5.745 1.00 97.12 206 LYS A C 1
ATOM 1665 O O . LYS A 1 206 ? 9.289 14.563 -4.589 1.00 97.12 206 LYS A O 1
ATOM 1670 N N . LEU A 1 207 ? 9.851 13.771 -6.629 1.00 97.00 207 LEU A N 1
ATOM 1671 C CA . LEU A 1 207 ? 9.708 12.346 -6.305 1.00 97.00 207 LEU A CA 1
ATOM 1672 C C . LEU A 1 207 ? 10.696 11.928 -5.212 1.00 97.00 207 LEU A C 1
ATOM 1674 O O . LEU A 1 207 ? 10.300 11.289 -4.234 1.00 97.00 207 LEU A O 1
ATOM 1678 N N . GLY A 1 208 ? 11.947 12.385 -5.316 1.00 94.50 208 GLY A N 1
ATOM 1679 C CA . GLY A 1 208 ? 12.962 12.180 -4.288 1.00 94.50 208 GLY A CA 1
ATOM 1680 C C . GLY A 1 208 ? 12.506 12.690 -2.923 1.00 94.50 208 GLY A C 1
ATOM 1681 O O . GLY A 1 208 ? 12.398 11.914 -1.975 1.00 94.50 208 GLY A O 1
ATOM 1682 N N . ASN A 1 209 ? 12.113 13.964 -2.831 1.00 94.50 209 ASN A N 1
ATOM 1683 C CA . ASN A 1 209 ? 11.620 14.546 -1.576 1.00 94.50 209 ASN A CA 1
ATOM 1684 C C . ASN A 1 209 ? 10.371 13.852 -1.022 1.00 94.50 209 ASN A C 1
ATOM 1686 O O . ASN A 1 209 ? 10.195 13.779 0.196 1.00 94.50 209 ASN A O 1
ATOM 1690 N N . PHE A 1 210 ? 9.473 13.395 -1.896 1.00 95.38 210 PHE A N 1
ATOM 1691 C CA . PHE A 1 210 ? 8.301 12.634 -1.483 1.00 95.38 210 PHE A CA 1
ATOM 1692 C C . PHE A 1 210 ? 8.717 11.315 -0.824 1.00 95.38 210 PHE A C 1
ATOM 1694 O O . PHE A 1 210 ? 8.275 11.024 0.285 1.00 95.38 210 PHE A O 1
ATOM 1701 N N . SER A 1 211 ? 9.610 10.552 -1.458 1.00 92.31 211 SER A N 1
ATOM 1702 C CA . SER A 1 211 ? 10.090 9.270 -0.925 1.00 92.31 211 SER A CA 1
ATOM 1703 C C . SER A 1 211 ? 10.984 9.394 0.317 1.00 92.31 211 SER A C 1
ATOM 1705 O O . SER A 1 211 ? 11.096 8.448 1.087 1.00 92.31 211 SER A O 1
ATOM 1707 N N . GLU A 1 212 ? 11.575 10.565 0.557 1.00 90.81 212 GLU A N 1
ATOM 1708 C CA . GLU A 1 212 ? 12.336 10.884 1.774 1.00 90.81 212 GLU A CA 1
ATOM 1709 C C . GLU A 1 212 ? 11.432 11.392 2.915 1.00 90.81 212 GLU A C 1
ATOM 1711 O O . GLU A 1 212 ? 11.904 11.938 3.912 1.00 90.81 212 GLU A O 1
ATOM 1716 N N . THR A 1 213 ? 10.113 11.216 2.797 1.00 86.38 213 THR A N 1
ATOM 1717 C CA . THR A 1 213 ? 9.145 11.548 3.847 1.00 86.38 213 THR A CA 1
ATOM 1718 C C . THR A 1 213 ? 8.610 10.279 4.509 1.00 86.38 213 THR A C 1
ATOM 1720 O O . THR A 1 213 ? 8.284 9.295 3.845 1.00 86.38 213 THR A O 1
ATOM 1723 N N . GLU A 1 214 ? 8.501 10.300 5.841 1.00 81.38 214 GLU A N 1
ATOM 1724 C CA . GLU A 1 214 ? 8.048 9.147 6.622 1.00 81.38 214 GLU A CA 1
ATOM 1725 C C . GLU A 1 214 ? 6.668 8.654 6.162 1.00 81.38 214 GLU A C 1
ATOM 1727 O O . GLU A 1 214 ? 5.750 9.443 5.939 1.00 81.38 214 GLU A O 1
ATOM 1732 N N . ASN A 1 215 ? 6.513 7.333 6.051 1.00 80.62 215 ASN A N 1
ATOM 1733 C CA . ASN A 1 215 ? 5.277 6.669 5.617 1.00 80.62 215 ASN A CA 1
ATOM 1734 C C . ASN A 1 215 ? 4.823 6.990 4.178 1.00 80.62 215 ASN A C 1
ATOM 1736 O O . ASN A 1 215 ? 3.696 6.646 3.818 1.00 80.62 215 ASN A O 1
ATOM 1740 N N . ARG A 1 216 ? 5.677 7.598 3.344 1.00 88.38 216 ARG A N 1
ATOM 1741 C CA . ARG A 1 216 ? 5.430 7.760 1.903 1.00 88.38 216 ARG A CA 1
ATOM 1742 C C . ARG A 1 216 ? 6.008 6.614 1.101 1.00 88.38 216 ARG A C 1
ATOM 1744 O O . ARG A 1 216 ? 6.997 5.995 1.496 1.00 88.38 216 ARG A O 1
ATOM 1751 N N . ARG A 1 217 ? 5.344 6.311 -0.012 1.00 93.19 217 ARG A N 1
ATOM 1752 C CA . ARG A 1 217 ? 5.649 5.146 -0.841 1.00 93.19 217 ARG A CA 1
ATOM 1753 C C . ARG A 1 217 ? 5.754 5.525 -2.300 1.00 93.19 217 ARG A C 1
ATOM 1755 O O . ARG A 1 217 ? 4.781 6.007 -2.868 1.00 93.19 217 ARG A O 1
ATOM 1762 N N . LEU A 1 218 ? 6.913 5.285 -2.891 1.00 96.31 218 LEU A N 1
ATOM 1763 C CA . LEU A 1 218 ? 7.138 5.467 -4.316 1.00 96.31 218 LEU A CA 1
ATOM 1764 C C . LEU A 1 218 ? 7.337 4.098 -4.962 1.00 96.31 218 LEU A C 1
ATOM 1766 O O . LEU A 1 218 ? 8.226 3.348 -4.563 1.00 96.31 218 LEU A O 1
ATOM 1770 N N . ILE A 1 219 ? 6.474 3.761 -5.912 1.00 96.88 219 ILE A N 1
ATOM 1771 C CA . ILE A 1 219 ? 6.511 2.488 -6.626 1.00 96.88 219 ILE A CA 1
ATOM 1772 C C . ILE A 1 219 ? 6.736 2.804 -8.100 1.00 96.88 219 ILE A C 1
ATOM 1774 O O . ILE A 1 219 ? 5.983 3.609 -8.651 1.00 96.88 219 ILE A O 1
ATOM 1778 N N . ALA A 1 220 ? 7.731 2.166 -8.710 1.00 96.25 220 ALA A N 1
ATOM 1779 C CA . ALA A 1 220 ? 8.013 2.288 -10.135 1.00 96.25 220 ALA A CA 1
ATOM 1780 C C . ALA A 1 220 ? 8.223 0.923 -10.804 1.00 96.25 220 ALA A C 1
ATOM 1782 O O . ALA A 1 220 ? 8.620 -0.032 -10.127 1.00 96.25 220 ALA A O 1
ATOM 1783 N N . GLY A 1 221 ? 7.953 0.829 -12.104 1.00 93.38 221 GLY A N 1
ATOM 1784 C CA . GLY A 1 221 ? 8.432 -0.265 -12.953 1.00 93.38 221 GLY A CA 1
ATOM 1785 C C . GLY A 1 221 ? 9.820 0.014 -13.534 1.00 93.38 221 GLY A C 1
ATOM 1786 O O . GLY A 1 221 ? 10.368 1.109 -13.401 1.00 93.38 221 GLY A O 1
ATOM 1787 N N . GLY A 1 222 ? 10.404 -1.003 -14.154 1.00 90.06 222 GLY A N 1
ATOM 1788 C CA . GLY A 1 222 ? 11.741 -0.974 -14.732 1.00 90.06 222 GLY A CA 1
ATOM 1789 C C . GLY A 1 222 ? 11.797 -0.028 -15.920 1.00 90.06 222 GLY A C 1
ATOM 1790 O O . GLY A 1 222 ? 12.724 0.772 -16.005 1.00 90.06 222 GLY A O 1
ATOM 1791 N N . ASP A 1 223 ? 10.754 -0.024 -16.753 1.00 88.50 223 ASP A N 1
ATOM 1792 C CA . ASP A 1 223 ? 10.691 0.844 -17.932 1.00 88.50 223 ASP A CA 1
ATOM 1793 C C . ASP A 1 223 ? 10.740 2.325 -17.548 1.00 88.50 223 ASP A C 1
ATOM 1795 O O . ASP A 1 223 ? 11.527 3.109 -18.082 1.00 88.50 223 ASP A O 1
ATOM 1799 N N . THR A 1 224 ? 10.020 2.675 -16.478 1.00 93.25 224 THR A N 1
ATOM 1800 C CA . THR A 1 224 ? 10.089 4.005 -15.870 1.00 93.25 224 THR A CA 1
ATOM 1801 C C . THR A 1 224 ? 11.532 4.406 -15.559 1.00 93.25 224 THR A C 1
ATOM 1803 O O . THR A 1 224 ? 11.939 5.519 -15.882 1.00 93.25 224 THR A O 1
ATOM 1806 N N . ILE A 1 225 ? 12.330 3.532 -14.938 1.00 92.88 225 ILE A N 1
ATOM 1807 C CA . ILE A 1 225 ? 13.723 3.851 -14.578 1.00 92.88 225 ILE A CA 1
ATOM 1808 C C . ILE A 1 225 ? 14.625 3.884 -15.812 1.00 92.88 225 ILE A C 1
ATOM 1810 O O . ILE A 1 225 ? 15.533 4.710 -15.879 1.00 92.88 225 ILE A O 1
ATOM 1814 N N . TYR A 1 226 ? 14.364 3.049 -16.815 1.00 90.56 226 TYR A N 1
ATOM 1815 C CA . TYR A 1 226 ? 15.114 3.038 -18.068 1.00 90.56 226 TYR A CA 1
ATOM 1816 C C . TYR A 1 226 ? 15.035 4.381 -18.802 1.00 90.56 226 TYR A C 1
ATOM 1818 O O . TYR A 1 226 ? 16.065 4.907 -19.236 1.00 90.56 226 TYR A O 1
ATOM 1826 N N . TYR A 1 227 ? 13.842 4.977 -18.875 1.00 91.06 227 TYR A N 1
ATOM 1827 C CA . TYR A 1 227 ? 13.647 6.306 -19.459 1.00 91.06 227 TYR A CA 1
ATOM 1828 C C . TYR A 1 227 ? 14.031 7.461 -18.519 1.00 91.06 227 TYR A C 1
ATOM 1830 O O . TYR A 1 227 ? 14.231 8.585 -18.987 1.00 91.06 227 TYR A O 1
ATOM 1838 N N . ASN A 1 228 ? 14.188 7.190 -17.219 1.00 93.31 228 ASN A N 1
ATOM 1839 C CA . ASN A 1 228 ? 14.464 8.172 -16.166 1.00 93.31 228 ASN A CA 1
ATOM 1840 C C . ASN A 1 228 ? 15.683 7.770 -15.321 1.00 93.31 228 ASN A C 1
ATOM 1842 O O . ASN A 1 228 ? 15.592 7.578 -14.106 1.00 93.31 228 ASN A O 1
ATOM 1846 N N . GLN A 1 229 ? 16.842 7.630 -15.971 1.00 89.88 229 GLN A N 1
ATOM 1847 C CA . GLN A 1 229 ? 18.081 7.147 -15.340 1.00 89.88 229 GLN A CA 1
ATOM 1848 C C . GLN A 1 229 ? 18.558 8.015 -14.161 1.00 89.88 229 GLN A C 1
ATOM 1850 O O . GLN A 1 229 ? 19.263 7.553 -13.267 1.00 89.88 229 GLN A O 1
ATOM 1855 N N . ASP A 1 230 ? 18.156 9.286 -14.106 1.00 89.06 230 ASP A N 1
ATOM 1856 C CA . ASP A 1 230 ? 18.411 10.174 -12.970 1.00 89.06 230 ASP A CA 1
ATOM 1857 C C . ASP A 1 230 ? 17.706 9.720 -11.676 1.00 89.06 230 ASP A C 1
ATOM 1859 O O . ASP A 1 230 ? 18.121 10.105 -10.578 1.00 89.06 230 ASP A O 1
ATOM 1863 N N . LEU A 1 231 ? 16.691 8.856 -11.787 1.00 91.75 231 LEU A N 1
ATOM 1864 C CA . LEU A 1 231 ? 15.994 8.228 -10.666 1.00 91.75 231 LEU A CA 1
ATOM 1865 C C . LEU A 1 231 ? 16.648 6.927 -10.186 1.00 91.75 231 LEU A C 1
ATOM 1867 O O . LEU A 1 231 ? 16.252 6.425 -9.140 1.00 91.75 231 LEU A O 1
ATOM 1871 N N . GLU A 1 232 ? 17.651 6.376 -10.872 1.00 90.69 232 GLU A N 1
ATOM 1872 C CA . GLU A 1 232 ? 18.301 5.107 -10.490 1.00 90.69 232 GLU A CA 1
ATOM 1873 C C . GLU A 1 232 ? 18.773 5.109 -9.028 1.00 90.69 232 GLU A C 1
ATOM 1875 O O . GLU A 1 232 ? 18.397 4.255 -8.219 1.00 90.69 232 GLU A O 1
ATOM 1880 N N . GLY A 1 233 ? 19.507 6.161 -8.649 1.00 87.94 233 GLY A N 1
ATOM 1881 C CA . GLY A 1 233 ? 20.000 6.339 -7.286 1.00 87.94 233 GLY A CA 1
ATOM 1882 C C . GLY A 1 233 ? 18.885 6.507 -6.252 1.00 87.94 233 GLY A C 1
ATOM 1883 O O . GLY A 1 233 ? 19.120 6.282 -5.065 1.00 87.94 233 GLY A O 1
ATOM 1884 N N . LEU A 1 234 ? 17.671 6.868 -6.683 1.00 89.62 234 LEU A N 1
ATOM 1885 C CA . LEU A 1 234 ? 16.511 6.916 -5.806 1.00 89.62 234 LEU A CA 1
ATOM 1886 C C . LEU A 1 234 ? 16.091 5.512 -5.380 1.00 89.62 234 LEU A C 1
ATOM 1888 O O . LEU A 1 234 ? 15.776 5.320 -4.217 1.00 89.62 234 LEU A O 1
ATOM 1892 N N . PHE A 1 235 ? 16.114 4.538 -6.288 1.00 91.00 235 PHE A N 1
ATOM 1893 C CA . PHE A 1 235 ? 15.715 3.155 -6.010 1.00 91.00 235 PHE A CA 1
ATOM 1894 C C . PHE A 1 235 ? 16.879 2.261 -5.564 1.00 91.00 235 PHE A C 1
ATOM 1896 O O . PHE A 1 235 ? 16.691 1.058 -5.397 1.00 91.00 235 PHE A O 1
ATOM 1903 N N . GLY A 1 236 ? 18.067 2.835 -5.348 1.00 88.06 236 GLY A N 1
ATOM 1904 C CA . GLY A 1 236 ? 19.255 2.078 -4.952 1.00 88.06 236 GLY A CA 1
ATOM 1905 C C . GLY A 1 236 ? 19.747 1.133 -6.047 1.00 88.06 236 GLY A C 1
ATOM 1906 O O . GLY A 1 236 ? 20.299 0.080 -5.740 1.00 88.06 236 GLY A O 1
ATOM 1907 N N . VAL A 1 237 ? 19.518 1.497 -7.309 1.00 88.56 237 VAL A N 1
ATOM 1908 C CA . VAL A 1 237 ? 19.939 0.726 -8.479 1.00 88.56 237 VAL A CA 1
ATOM 1909 C C . VAL A 1 237 ? 20.875 1.547 -9.352 1.00 88.56 237 VAL A C 1
ATOM 1911 O O . VAL A 1 237 ? 20.942 2.765 -9.214 1.00 88.56 237 VAL A O 1
ATOM 1914 N N . TYR A 1 238 ? 21.586 0.874 -10.252 1.00 86.06 238 TYR A N 1
ATOM 1915 C CA . TYR A 1 238 ? 22.353 1.504 -11.325 1.00 86.06 238 TYR A CA 1
ATOM 1916 C C . TYR A 1 238 ? 22.187 0.697 -12.604 1.00 86.06 238 TYR A C 1
ATOM 1918 O O . TYR A 1 238 ? 22.246 -0.534 -12.558 1.00 86.06 238 TYR A O 1
ATOM 1926 N N . TYR A 1 239 ? 22.002 1.359 -13.741 1.00 81.12 239 TYR A N 1
ATOM 1927 C CA . TYR A 1 239 ? 21.936 0.674 -15.027 1.00 81.12 239 TYR A CA 1
ATOM 1928 C C . TYR A 1 239 ? 23.276 0.013 -15.368 1.00 81.12 239 TYR A C 1
ATOM 1930 O O . TYR A 1 239 ? 24.334 0.652 -15.358 1.00 81.12 239 TYR A O 1
ATOM 1938 N N . ARG A 1 240 ? 23.235 -1.285 -15.688 1.00 73.88 240 ARG A N 1
ATOM 1939 C CA . ARG A 1 240 ? 24.380 -2.030 -16.210 1.00 73.88 240 ARG A CA 1
ATOM 1940 C C . ARG A 1 240 ? 24.268 -2.132 -17.719 1.00 73.88 240 ARG A C 1
ATOM 1942 O O . ARG A 1 240 ? 23.428 -2.836 -18.266 1.00 73.88 240 ARG A O 1
ATOM 1949 N N . GLU A 1 241 ? 25.212 -1.506 -18.405 1.00 60.53 241 GLU A N 1
ATOM 1950 C CA . GLU A 1 241 ? 25.429 -1.768 -19.822 1.00 60.53 241 GLU A CA 1
ATOM 1951 C C . GLU A 1 241 ? 26.170 -3.111 -19.955 1.00 60.53 241 GLU A C 1
ATOM 1953 O O . GLU A 1 241 ? 27.399 -3.184 -19.870 1.00 60.53 241 GLU A O 1
ATOM 1958 N N . ARG A 1 242 ? 25.426 -4.217 -20.065 1.00 56.84 242 ARG A N 1
ATOM 1959 C CA . ARG A 1 242 ? 26.010 -5.543 -20.297 1.00 56.84 242 ARG A CA 1
ATOM 1960 C C . ARG A 1 242 ? 26.117 -5.779 -21.802 1.00 56.84 242 ARG A C 1
ATOM 1962 O O . ARG A 1 242 ? 25.111 -5.822 -22.500 1.00 56.84 242 ARG A O 1
ATOM 1969 N N . GLU A 1 243 ? 27.330 -6.020 -22.299 1.00 43.88 243 GLU A N 1
ATOM 1970 C CA . GLU A 1 243 ? 27.541 -6.693 -23.590 1.00 43.88 243 GLU A CA 1
ATOM 1971 C C . GLU A 1 243 ? 27.134 -8.177 -23.439 1.00 43.88 243 GLU A C 1
ATOM 1973 O O . GLU A 1 243 ? 27.981 -9.072 -23.412 1.00 43.88 243 GLU A O 1
ATOM 1978 N N . ARG A 1 244 ? 25.840 -8.472 -23.245 1.00 47.50 244 ARG A N 1
ATOM 1979 C CA . ARG A 1 244 ? 25.320 -9.833 -23.450 1.00 47.50 244 ARG A CA 1
ATOM 1980 C C . ARG A 1 244 ? 25.209 -10.013 -24.962 1.00 47.50 244 ARG A C 1
ATOM 1982 O O . ARG A 1 244 ? 24.609 -9.184 -25.634 1.00 47.50 244 ARG A O 1
ATOM 1989 N N . ASN A 1 245 ? 25.870 -11.036 -25.507 1.00 43.88 245 ASN A N 1
ATOM 1990 C CA . ASN A 1 245 ? 25.846 -11.289 -26.945 1.00 43.88 245 ASN A CA 1
ATOM 1991 C C . ASN A 1 245 ? 24.392 -11.432 -27.409 1.00 43.88 245 ASN A C 1
ATOM 1993 O O . ASN A 1 245 ? 23.662 -12.259 -26.868 1.00 43.88 245 ASN A O 1
ATOM 1997 N N . ASP A 1 246 ? 24.030 -10.690 -28.455 1.00 44.75 246 ASP A N 1
ATOM 1998 C CA . ASP A 1 246 ? 22.744 -10.714 -29.171 1.00 44.75 246 ASP A CA 1
ATOM 1999 C C . ASP A 1 246 ? 22.331 -12.106 -29.723 1.00 44.75 246 ASP A C 1
ATOM 2001 O O . ASP A 1 246 ? 21.382 -12.210 -30.488 1.00 44.75 246 ASP A O 1
ATOM 2005 N N . ASP A 1 247 ? 23.035 -13.187 -29.387 1.00 46.12 247 ASP A N 1
ATOM 2006 C CA . ASP A 1 247 ? 22.700 -14.562 -29.776 1.00 46.12 247 ASP A CA 1
ATOM 2007 C C . ASP A 1 247 ? 22.113 -15.388 -28.603 1.00 46.12 247 ASP A C 1
ATOM 2009 O O . ASP A 1 247 ? 21.574 -16.467 -28.846 1.00 46.12 247 ASP A O 1
ATOM 2013 N N . ASP A 1 248 ? 22.155 -14.879 -27.361 1.00 48.59 248 ASP A N 1
ATOM 2014 C CA . ASP A 1 248 ? 21.539 -15.475 -26.154 1.00 48.59 248 ASP A CA 1
ATOM 2015 C C . ASP A 1 248 ? 20.172 -14.824 -25.823 1.00 48.59 248 ASP A C 1
ATOM 2017 O O . ASP A 1 248 ? 19.770 -14.762 -24.661 1.00 48.59 248 ASP A O 1
ATOM 2021 N N . TYR A 1 249 ? 19.445 -14.295 -26.823 1.00 48.28 249 TYR A N 1
ATOM 2022 C CA . TYR A 1 249 ? 18.097 -13.745 -26.598 1.00 48.28 249 TYR A CA 1
ATOM 2023 C C . TYR A 1 249 ? 17.186 -14.814 -25.981 1.00 48.28 249 TYR A C 1
ATOM 2025 O O . TYR A 1 249 ? 16.866 -15.796 -26.650 1.00 48.28 249 TYR A O 1
ATOM 2033 N N . TRP A 1 250 ? 16.819 -14.584 -24.714 1.00 52.94 250 TRP A N 1
ATOM 2034 C CA . TRP A 1 250 ? 15.577 -14.905 -23.992 1.00 52.94 250 TRP A CA 1
ATOM 2035 C C . TRP A 1 250 ? 14.650 -15.966 -24.617 1.00 52.94 250 TRP A C 1
ATOM 2037 O O . TRP A 1 250 ? 13.462 -15.743 -24.789 1.00 52.94 250 TRP A O 1
ATOM 2047 N N . ASN A 1 251 ? 15.189 -17.134 -24.964 1.00 46.22 251 ASN A N 1
ATOM 2048 C CA . ASN A 1 251 ? 14.429 -18.291 -25.459 1.00 46.22 251 ASN A CA 1
ATOM 2049 C C . ASN A 1 251 ? 14.012 -19.230 -24.313 1.00 46.22 251 ASN A C 1
ATOM 2051 O O . ASN A 1 251 ? 13.656 -20.385 -24.554 1.00 46.22 251 ASN A O 1
ATOM 2055 N N . GLU A 1 252 ? 14.135 -18.770 -23.071 1.00 56.94 252 GLU A N 1
ATOM 2056 C CA . GLU A 1 252 ? 13.753 -19.517 -21.883 1.00 56.94 252 GLU A CA 1
ATOM 2057 C C . GLU A 1 252 ? 12.613 -18.775 -21.192 1.00 56.94 252 GLU A C 1
ATOM 2059 O O . GLU A 1 252 ? 12.710 -17.570 -20.956 1.00 56.94 252 GLU A O 1
ATOM 2064 N N . ASP A 1 253 ? 11.545 -19.510 -20.885 1.00 72.25 253 ASP A N 1
ATOM 2065 C CA . ASP A 1 253 ? 10.388 -19.022 -20.141 1.00 72.25 253 ASP A CA 1
ATOM 2066 C C . ASP A 1 253 ? 10.836 -18.727 -18.698 1.00 72.25 253 ASP A C 1
ATOM 2068 O O . ASP A 1 253 ? 10.861 -19.612 -17.837 1.00 72.25 253 ASP A O 1
ATOM 2072 N N . TYR A 1 254 ? 11.303 -17.502 -18.453 1.00 80.44 254 TYR A N 1
ATOM 2073 C CA . TYR A 1 254 ? 11.647 -17.036 -17.114 1.00 80.44 254 TYR A CA 1
ATOM 2074 C C . TYR A 1 254 ? 10.380 -16.614 -16.372 1.00 80.44 254 TYR A C 1
ATOM 2076 O O . TYR A 1 254 ? 9.567 -15.863 -16.897 1.00 80.44 254 TYR A O 1
ATOM 2084 N N . ASP A 1 255 ? 10.276 -17.013 -15.109 1.00 86.62 255 ASP A N 1
ATOM 2085 C CA . ASP A 1 255 ? 9.264 -16.559 -14.160 1.00 86.62 255 ASP A CA 1
ATOM 2086 C C . ASP A 1 255 ? 9.908 -15.684 -13.075 1.00 86.62 255 ASP A C 1
ATOM 2088 O O . ASP A 1 255 ? 11.117 -15.738 -12.817 1.00 86.62 255 ASP A O 1
ATOM 2092 N N . MET A 1 256 ? 9.089 -14.904 -12.366 1.00 89.06 256 MET A N 1
ATOM 2093 C CA . MET A 1 256 ? 9.524 -14.229 -11.147 1.00 89.06 256 MET A CA 1
ATOM 2094 C C . MET A 1 256 ? 9.460 -15.200 -9.970 1.00 89.06 256 MET A C 1
ATOM 2096 O O . MET A 1 256 ? 8.387 -15.539 -9.464 1.00 89.06 256 MET A O 1
ATOM 2100 N N . VAL A 1 257 ? 10.624 -15.605 -9.481 1.00 91.62 257 VAL A N 1
ATOM 2101 C CA . VAL A 1 257 ? 10.780 -16.472 -8.317 1.00 91.62 257 VAL A CA 1
ATOM 2102 C C . VAL A 1 257 ? 10.754 -15.635 -7.039 1.00 91.62 257 VAL A C 1
ATOM 2104 O O . VAL A 1 257 ? 11.664 -14.855 -6.744 1.00 91.62 257 VAL A O 1
ATOM 2107 N N . LEU A 1 258 ? 9.714 -15.814 -6.227 1.00 92.88 258 LEU A N 1
ATOM 2108 C CA . LEU A 1 258 ? 9.569 -15.141 -4.938 1.00 92.88 258 LEU A CA 1
ATOM 2109 C C . LEU A 1 258 ? 10.491 -15.771 -3.892 1.00 92.88 258 LEU A C 1
ATOM 2111 O O . LEU A 1 258 ? 10.329 -16.938 -3.531 1.00 92.88 258 LEU A O 1
ATOM 2115 N N . TRP A 1 259 ? 11.443 -15.008 -3.349 1.00 93.00 259 TRP A N 1
ATOM 2116 C CA . TRP A 1 259 ? 12.500 -15.581 -2.512 1.00 93.00 259 TRP A CA 1
ATOM 2117 C C . TRP A 1 259 ? 12.423 -15.184 -1.035 1.00 93.00 259 TRP A C 1
ATOM 2119 O O . TRP A 1 259 ? 12.395 -16.044 -0.141 1.00 93.00 259 TRP A O 1
ATOM 2129 N N . ASN A 1 260 ? 12.381 -13.881 -0.752 1.00 89.31 260 ASN A N 1
ATOM 2130 C CA . ASN A 1 260 ? 12.361 -13.363 0.613 1.00 89.31 260 ASN A CA 1
ATOM 2131 C C . ASN A 1 260 ? 10.921 -13.187 1.120 1.00 89.31 260 ASN A C 1
ATOM 2133 O O . ASN A 1 260 ? 10.404 -12.078 1.217 1.00 89.31 260 ASN A O 1
ATOM 2137 N N . THR A 1 261 ? 10.263 -14.295 1.464 1.00 84.94 261 THR A N 1
ATOM 2138 C CA . THR A 1 261 ? 8.861 -14.297 1.925 1.00 84.94 261 THR A CA 1
ATOM 2139 C C . THR A 1 261 ? 8.658 -13.813 3.362 1.00 84.94 261 THR A C 1
ATOM 2141 O O . THR A 1 261 ? 7.527 -13.761 3.836 1.00 84.94 261 THR A O 1
ATOM 2144 N N . GLU A 1 262 ? 9.731 -13.455 4.074 1.00 86.31 262 GLU A N 1
ATOM 2145 C CA . GLU A 1 262 ? 9.627 -12.709 5.336 1.00 86.31 262 GLU A CA 1
ATOM 2146 C C . GLU A 1 262 ? 9.324 -11.225 5.085 1.00 86.31 262 GLU A C 1
ATOM 2148 O O . GLU A 1 262 ? 8.839 -10.525 5.978 1.00 86.31 262 GLU A O 1
ATOM 2153 N N . ASP A 1 263 ? 9.578 -10.745 3.864 1.00 88.88 263 ASP A N 1
ATOM 2154 C CA . ASP A 1 263 ? 9.184 -9.414 3.444 1.00 88.88 263 ASP A CA 1
ATOM 2155 C C . ASP A 1 263 ? 7.659 -9.284 3.443 1.00 88.88 263 ASP A C 1
ATOM 2157 O O . ASP A 1 263 ? 6.935 -10.148 2.941 1.00 88.88 263 ASP A O 1
ATOM 2161 N N . TYR A 1 264 ? 7.146 -8.169 3.964 1.00 85.31 264 TYR A N 1
ATOM 2162 C CA . TYR A 1 264 ? 5.706 -7.957 4.019 1.00 85.31 264 TYR A CA 1
ATOM 2163 C C . TYR A 1 264 ? 5.075 -7.952 2.623 1.00 85.31 264 TYR A C 1
ATOM 2165 O O . TYR A 1 264 ? 3.880 -8.200 2.535 1.00 85.31 264 TYR A O 1
ATOM 2173 N N . ILE A 1 265 ? 5.800 -7.646 1.543 1.00 90.56 265 ILE A N 1
ATOM 2174 C CA . ILE A 1 265 ? 5.241 -7.689 0.183 1.00 90.56 265 ILE A CA 1
ATOM 2175 C C . ILE A 1 265 ? 4.897 -9.137 -0.183 1.00 90.56 265 ILE A C 1
ATOM 2177 O O . ILE A 1 265 ? 3.854 -9.386 -0.783 1.00 90.56 265 ILE A O 1
ATOM 2181 N N . LEU A 1 266 ? 5.715 -10.089 0.272 1.00 90.94 266 LEU A N 1
ATOM 2182 C CA . LEU A 1 266 ? 5.666 -11.495 -0.122 1.00 90.94 266 LEU A CA 1
ATOM 2183 C C . LEU A 1 266 ? 5.133 -12.438 0.968 1.00 90.94 266 LEU A C 1
ATOM 2185 O O . LEU A 1 266 ? 5.021 -13.632 0.723 1.00 90.94 266 LEU A O 1
ATOM 2189 N N . GLU A 1 267 ? 4.753 -11.922 2.139 1.00 86.06 267 GLU A N 1
ATOM 2190 C CA . GLU A 1 267 ? 4.200 -12.693 3.270 1.00 86.06 267 GLU A CA 1
ATOM 2191 C C . GLU A 1 267 ? 3.115 -13.738 2.902 1.00 86.06 267 GLU A C 1
ATOM 2193 O O . GLU A 1 267 ? 3.093 -14.797 3.531 1.00 86.06 267 GLU A O 1
ATOM 2198 N N . PRO A 1 268 ? 2.200 -13.511 1.928 1.00 85.00 268 PRO A N 1
ATOM 2199 C CA . PRO A 1 268 ? 1.209 -14.524 1.544 1.00 85.00 268 PRO A CA 1
ATOM 2200 C C . PRO A 1 268 ? 1.798 -15.760 0.853 1.00 85.00 268 PRO A C 1
ATOM 2202 O O . PRO A 1 268 ? 1.107 -16.771 0.731 1.00 85.00 268 PRO A O 1
ATOM 2205 N N . TYR A 1 269 ? 3.038 -15.669 0.379 1.00 86.75 269 TYR A N 1
ATOM 2206 C CA . TYR A 1 269 ? 3.666 -16.648 -0.492 1.00 86.75 269 TYR A CA 1
ATOM 2207 C C . TYR A 1 269 ? 4.640 -17.547 0.257 1.00 86.75 269 TYR A C 1
ATOM 2209 O O . TYR A 1 269 ? 5.186 -17.213 1.309 1.00 86.75 269 TYR A O 1
ATOM 2217 N N . VAL A 1 270 ? 4.884 -18.713 -0.332 1.00 89.00 270 VAL A N 1
ATOM 2218 C CA . VAL A 1 270 ? 5.982 -19.597 0.057 1.00 89.00 270 VAL A CA 1
ATOM 2219 C C . VAL A 1 270 ? 7.213 -19.282 -0.787 1.00 89.00 270 VAL A C 1
ATOM 2221 O O . VAL A 1 270 ? 7.093 -18.897 -1.949 1.00 89.00 270 VAL A O 1
ATOM 2224 N N . ARG A 1 271 ? 8.407 -19.438 -0.207 1.00 92.19 271 ARG A N 1
ATOM 2225 C CA . ARG A 1 271 ? 9.664 -19.275 -0.950 1.00 92.19 271 ARG A CA 1
ATOM 2226 C C . ARG A 1 271 ? 9.688 -20.221 -2.154 1.00 92.19 271 ARG A C 1
ATOM 2228 O O . ARG A 1 271 ? 9.396 -21.406 -1.996 1.00 92.19 271 ARG A O 1
ATOM 2235 N N . GLY A 1 272 ? 10.079 -19.694 -3.310 1.00 88.56 272 GLY A N 1
ATOM 2236 C CA . GLY A 1 272 ? 10.094 -20.389 -4.594 1.00 88.56 272 GLY A CA 1
ATOM 2237 C C . GLY A 1 272 ? 8.769 -20.312 -5.357 1.00 88.56 272 GLY A C 1
ATOM 2238 O O . GLY A 1 272 ? 8.655 -20.931 -6.405 1.00 88.56 272 GLY A O 1
ATOM 2239 N N . HIS A 1 273 ? 7.751 -19.598 -4.860 1.00 91.19 273 HIS A N 1
ATOM 2240 C CA . HIS A 1 273 ? 6.536 -19.361 -5.648 1.00 91.19 273 HIS A CA 1
ATOM 2241 C C . HIS A 1 273 ? 6.885 -18.612 -6.937 1.00 91.19 273 HIS A C 1
ATOM 2243 O O . HIS A 1 273 ? 7.671 -17.667 -6.893 1.00 91.19 273 HIS A O 1
ATOM 2249 N N . LEU A 1 274 ? 6.302 -19.042 -8.052 1.00 89.56 274 LEU A N 1
ATOM 2250 C CA . LEU A 1 274 ? 6.549 -18.485 -9.378 1.00 89.56 274 LEU A CA 1
ATOM 2251 C C . LEU A 1 274 ? 5.395 -17.564 -9.758 1.00 89.56 274 LEU A C 1
ATOM 2253 O O . LEU A 1 274 ? 4.231 -17.952 -9.639 1.00 89.56 274 LEU A O 1
ATOM 2257 N N . ILE A 1 275 ? 5.718 -16.356 -10.205 1.00 88.56 275 ILE A N 1
ATOM 2258 C CA . ILE A 1 275 ? 4.769 -15.478 -10.883 1.00 88.56 275 ILE A CA 1
ATOM 2259 C C . ILE A 1 275 ? 5.161 -15.448 -12.365 1.00 88.56 275 ILE A C 1
ATOM 2261 O O . ILE A 1 275 ? 6.266 -14.987 -12.658 1.00 88.56 275 ILE A O 1
ATOM 2265 N N . PRO A 1 276 ? 4.286 -15.914 -13.276 1.00 84.38 276 PRO A N 1
ATOM 2266 C CA . PRO A 1 276 ? 4.593 -15.947 -14.698 1.00 84.38 276 PRO A CA 1
ATOM 2267 C C . PRO A 1 276 ? 4.902 -14.574 -15.286 1.00 84.38 276 PRO A C 1
ATOM 2269 O O . PRO A 1 276 ? 4.225 -13.587 -14.959 1.00 84.38 276 PRO A O 1
ATOM 2272 N N . TYR A 1 277 ? 5.891 -14.536 -16.180 1.00 77.19 277 TYR A N 1
ATOM 2273 C CA . TYR A 1 277 ? 6.122 -13.410 -17.081 1.00 77.19 277 TYR A CA 1
ATOM 2274 C C . TYR A 1 277 ? 5.567 -13.697 -18.476 1.00 77.19 277 TYR A C 1
ATOM 2276 O O . TYR A 1 277 ? 5.462 -14.855 -18.880 1.00 77.19 277 TYR A O 1
ATOM 2284 N N . PRO A 1 278 ? 5.225 -12.656 -19.245 1.00 67.69 278 PRO A N 1
ATOM 2285 C CA . PRO A 1 278 ? 4.949 -12.827 -20.657 1.00 67.69 278 PRO A CA 1
ATOM 2286 C C . PRO A 1 278 ? 6.267 -12.911 -21.450 1.00 67.69 278 PRO A C 1
ATOM 2288 O O . PRO A 1 278 ? 7.178 -12.116 -21.231 1.00 67.69 278 PRO A O 1
ATOM 2291 N N . GLU A 1 279 ? 6.337 -13.856 -22.393 1.00 59.75 279 GLU A N 1
ATOM 2292 C CA . GLU A 1 279 ? 7.547 -14.250 -23.149 1.00 59.75 279 GLU A CA 1
ATOM 2293 C C . GLU A 1 279 ? 8.232 -13.100 -23.932 1.00 59.75 279 GLU A C 1
ATOM 2295 O O . GLU A 1 279 ? 9.415 -13.188 -24.243 1.00 59.75 279 GLU A O 1
ATOM 2300 N N . ASP A 1 280 ? 7.519 -12.006 -24.229 1.00 61.53 280 ASP A N 1
ATOM 2301 C CA . ASP A 1 280 ? 7.976 -10.933 -25.132 1.00 61.53 280 ASP A CA 1
ATOM 2302 C C . ASP A 1 280 ? 8.445 -9.637 -24.427 1.00 61.53 280 ASP A C 1
ATOM 2304 O O . ASP A 1 280 ? 8.687 -8.627 -25.098 1.00 61.53 280 ASP A O 1
ATOM 2308 N N . TYR A 1 281 ? 8.544 -9.609 -23.091 1.00 64.25 281 TYR A N 1
ATOM 2309 C CA . TYR A 1 281 ? 8.766 -8.358 -22.347 1.00 64.25 281 TYR A CA 1
ATOM 2310 C C . TYR A 1 281 ? 10.196 -8.143 -21.863 1.00 64.25 281 TYR A C 1
ATOM 2312 O O . TYR A 1 281 ? 10.956 -9.071 -21.589 1.00 64.25 281 TYR A O 1
ATOM 2320 N N . TRP A 1 282 ? 10.558 -6.863 -21.771 1.00 65.62 282 TRP A N 1
ATOM 2321 C CA . TRP A 1 282 ? 11.905 -6.424 -21.448 1.00 65.62 282 TRP A CA 1
ATOM 2322 C C . TRP A 1 282 ? 12.178 -6.575 -19.956 1.00 65.62 282 TRP A C 1
ATOM 2324 O O . TRP A 1 282 ? 11.412 -6.120 -19.103 1.00 65.62 282 TRP A O 1
ATOM 2334 N N . TYR A 1 283 ? 13.321 -7.186 -19.666 1.00 72.31 283 TYR A N 1
ATOM 2335 C CA . TYR A 1 283 ? 13.936 -7.149 -18.356 1.00 72.31 283 TYR A CA 1
ATOM 2336 C C . TYR A 1 283 ? 15.066 -6.127 -18.356 1.00 72.31 283 TYR A C 1
ATOM 2338 O O . TYR A 1 283 ? 15.867 -6.091 -19.296 1.00 72.31 283 TYR A O 1
ATOM 2346 N N . TYR A 1 284 ? 15.159 -5.320 -17.303 1.00 77.75 284 TYR A N 1
ATOM 2347 C CA . TYR A 1 284 ? 16.183 -4.285 -17.221 1.00 77.75 284 TYR A CA 1
ATOM 2348 C C . TYR A 1 284 ? 17.347 -4.769 -16.352 1.00 77.75 284 TYR A C 1
ATOM 2350 O O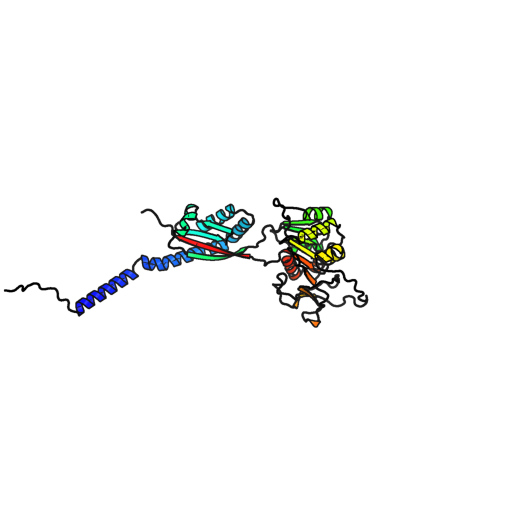 . TYR A 1 284 ? 17.180 -5.289 -15.246 1.00 77.75 284 TYR A O 1
ATOM 2358 N N . ASP A 1 285 ? 18.564 -4.647 -16.880 1.00 77.94 285 ASP A N 1
ATOM 2359 C CA . ASP A 1 285 ? 19.777 -5.070 -16.180 1.00 77.94 285 ASP A CA 1
ATOM 2360 C C . ASP A 1 285 ? 20.221 -3.958 -15.223 1.00 77.94 285 ASP A C 1
ATOM 2362 O O . ASP A 1 285 ? 20.964 -3.039 -15.579 1.00 77.94 285 ASP A O 1
ATOM 2366 N N . TYR A 1 286 ? 19.697 -4.016 -14.002 1.00 81.62 286 TYR A N 1
ATOM 2367 C CA . TYR A 1 286 ? 20.071 -3.125 -12.912 1.00 81.62 286 TYR A CA 1
ATOM 2368 C C . TYR A 1 286 ? 21.006 -3.822 -11.918 1.00 81.62 286 TYR A C 1
ATOM 2370 O O . TYR A 1 286 ? 20.897 -5.021 -11.672 1.00 81.62 286 TYR A O 1
ATOM 2378 N N . ASP A 1 287 ? 21.900 -3.046 -11.300 1.00 77.50 287 ASP A N 1
ATOM 2379 C CA . ASP A 1 287 ? 22.777 -3.458 -10.196 1.00 77.50 287 ASP A CA 1
ATOM 2380 C C . ASP A 1 287 ? 22.237 -3.003 -8.830 1.00 77.50 287 ASP A C 1
ATOM 2382 O O . ASP A 1 287 ? 22.625 -1.931 -8.354 1.00 77.50 287 ASP A O 1
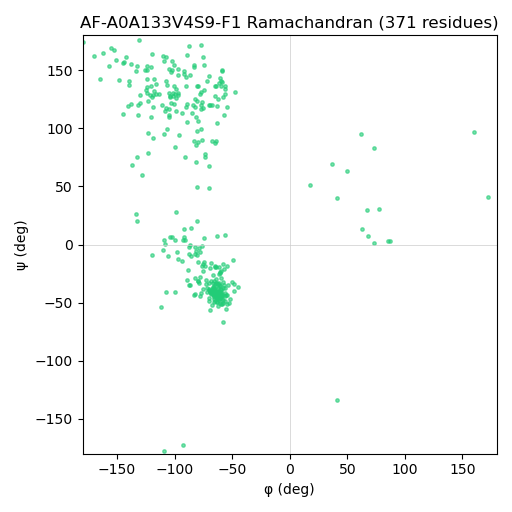ATOM 2386 N N . PRO A 1 288 ? 21.315 -3.740 -8.192 1.00 76.94 288 PRO A N 1
ATOM 2387 C CA . PRO A 1 288 ? 20.932 -3.452 -6.818 1.00 76.94 288 PRO A CA 1
ATOM 2388 C C . PRO A 1 288 ? 21.804 -4.198 -5.808 1.00 76.94 288 PRO A C 1
ATOM 2390 O O . PRO A 1 288 ? 22.398 -5.237 -6.097 1.00 76.94 288 PRO A O 1
ATOM 2393 N N . ASP A 1 289 ? 21.758 -3.726 -4.563 1.00 70.62 289 ASP A N 1
ATOM 2394 C CA . ASP A 1 289 ? 22.372 -4.420 -3.429 1.00 70.62 289 ASP A CA 1
ATOM 2395 C C . ASP A 1 289 ? 21.680 -5.768 -3.111 1.00 70.62 289 ASP A C 1
ATOM 2397 O O . ASP A 1 289 ? 22.365 -6.744 -2.799 1.00 70.62 289 ASP A O 1
ATOM 2401 N N . GLU A 1 290 ? 20.338 -5.848 -3.172 1.00 83.44 290 GLU A N 1
ATOM 2402 C CA . GLU A 1 290 ? 19.563 -7.085 -2.939 1.00 83.44 290 GLU A CA 1
ATOM 2403 C C . GLU A 1 290 ? 18.100 -6.964 -3.428 1.00 83.44 290 GLU A C 1
ATOM 2405 O O . GLU A 1 290 ? 17.459 -5.926 -3.255 1.00 83.44 290 GLU A O 1
ATOM 2410 N N . GLY A 1 291 ? 17.540 -8.041 -3.993 1.00 89.75 291 GLY A N 1
ATOM 2411 C CA . GLY A 1 291 ? 16.114 -8.163 -4.327 1.00 89.75 291 GLY A CA 1
ATOM 2412 C C . GLY A 1 291 ? 15.350 -9.108 -3.394 1.00 89.75 291 GLY A C 1
ATOM 2413 O O . GLY A 1 291 ? 15.926 -9.966 -2.722 1.00 89.75 291 GLY A O 1
ATOM 2414 N N . ILE A 1 292 ? 14.018 -9.000 -3.370 1.00 92.94 292 ILE A N 1
ATOM 2415 C CA . ILE A 1 292 ? 13.149 -9.955 -2.645 1.00 92.94 292 ILE A CA 1
ATOM 2416 C C . ILE A 1 292 ? 12.576 -11.053 -3.548 1.00 92.94 292 ILE A C 1
ATOM 2418 O O . ILE A 1 292 ? 12.051 -12.055 -3.055 1.00 92.94 292 ILE A O 1
ATOM 2422 N N . SER A 1 293 ? 12.704 -10.879 -4.859 1.00 92.75 293 SER A N 1
ATOM 2423 C CA . SER A 1 293 ? 12.405 -11.868 -5.894 1.00 92.75 293 SER A CA 1
ATOM 2424 C C . SER A 1 293 ? 13.431 -11.753 -7.016 1.00 92.75 293 SER A C 1
ATOM 2426 O O . SER A 1 293 ? 14.119 -10.735 -7.103 1.00 92.75 293 SER A O 1
ATOM 2428 N N . TYR A 1 294 ? 13.539 -12.792 -7.836 1.00 91.38 294 TYR A N 1
ATOM 2429 C CA . TYR A 1 294 ? 14.568 -12.944 -8.864 1.00 91.38 294 TYR A CA 1
ATOM 2430 C C . TYR A 1 294 ? 13.995 -13.655 -10.080 1.00 91.38 294 TYR A C 1
ATOM 2432 O O . TYR A 1 294 ? 13.024 -14.395 -9.942 1.00 91.38 294 TYR A O 1
ATOM 2440 N N . LEU A 1 295 ? 14.595 -13.461 -11.247 1.00 87.19 295 LEU A N 1
ATOM 2441 C CA . LEU A 1 295 ? 14.262 -14.267 -12.416 1.00 87.19 295 LEU A CA 1
ATOM 2442 C C . LEU A 1 295 ? 14.754 -15.693 -12.242 1.00 87.19 295 LEU A C 1
ATOM 2444 O O . LEU A 1 295 ? 15.808 -15.937 -11.657 1.00 87.19 295 LEU A O 1
ATOM 2448 N N . GLY A 1 296 ? 13.992 -16.639 -12.767 1.00 87.12 296 GLY A N 1
ATOM 2449 C CA . GLY A 1 296 ? 14.431 -18.019 -12.843 1.00 87.12 296 GLY A CA 1
ATOM 2450 C C . GLY A 1 296 ? 13.510 -18.877 -13.688 1.00 87.12 296 GLY A C 1
ATOM 2451 O O . GLY A 1 296 ? 12.363 -18.524 -13.931 1.00 87.12 296 GLY A O 1
ATOM 2452 N N . THR A 1 297 ? 14.012 -20.029 -14.114 1.00 85.94 297 THR A N 1
ATOM 2453 C CA . THR A 1 297 ? 13.227 -21.040 -14.848 1.00 85.94 297 THR A CA 1
ATOM 2454 C C . THR A 1 297 ? 12.576 -22.061 -13.906 1.00 85.94 297 THR A C 1
ATOM 2456 O O . THR A 1 297 ? 11.951 -23.031 -14.338 1.00 85.94 297 THR A O 1
ATOM 2459 N N . GLY A 1 298 ? 12.731 -21.868 -12.592 1.00 84.81 298 GLY A N 1
ATOM 2460 C CA . GLY A 1 298 ? 12.163 -22.726 -11.564 1.00 84.81 298 GLY A CA 1
ATOM 2461 C C . GLY A 1 298 ? 12.492 -22.271 -10.137 1.00 84.81 298 GLY A C 1
ATOM 2462 O O . GLY A 1 298 ? 13.253 -21.325 -9.929 1.00 84.81 298 GLY A O 1
ATOM 2463 N N . PRO A 1 299 ? 11.905 -22.932 -9.124 1.00 86.19 299 PRO A N 1
ATOM 2464 C CA . PRO A 1 299 ? 12.061 -22.568 -7.716 1.00 86.19 299 PRO A CA 1
ATOM 2465 C C . PRO A 1 299 ? 13.417 -22.967 -7.110 1.00 86.19 299 PRO A C 1
ATOM 2467 O O . PRO A 1 299 ? 13.755 -22.524 -6.006 1.00 86.19 299 PRO A O 1
ATOM 2470 N N . GLU A 1 300 ? 14.163 -23.864 -7.758 1.00 88.00 300 GLU A N 1
ATOM 2471 C CA . GLU A 1 300 ? 15.465 -24.326 -7.292 1.00 88.00 300 GLU A CA 1
ATOM 2472 C C . GLU A 1 300 ? 16.546 -23.244 -7.446 1.00 88.00 300 GLU A C 1
ATOM 2474 O O . GLU A 1 300 ? 16.607 -22.530 -8.436 1.00 88.00 300 GLU A O 1
ATOM 2479 N N . SER A 1 301 ? 17.445 -23.125 -6.463 1.00 81.81 301 SER A N 1
ATOM 2480 C CA . SER A 1 301 ? 18.428 -22.028 -6.404 1.00 81.81 301 SER A CA 1
ATOM 2481 C C . SER A 1 301 ? 19.408 -21.964 -7.578 1.00 81.81 301 SER A C 1
ATOM 2483 O O . SER A 1 301 ? 19.999 -20.916 -7.816 1.00 81.81 301 SER A O 1
ATOM 2485 N N . ASP A 1 302 ? 19.650 -23.097 -8.236 1.00 86.94 302 ASP A N 1
ATOM 2486 C CA . ASP A 1 302 ? 20.483 -23.227 -9.433 1.00 86.94 302 ASP A CA 1
ATOM 2487 C C . ASP A 1 302 ? 19.752 -22.837 -10.725 1.00 86.94 302 ASP A C 1
ATOM 2489 O O . ASP A 1 302 ? 20.403 -22.705 -11.755 1.00 86.94 302 ASP A O 1
ATOM 2493 N N . LEU A 1 303 ? 18.437 -22.621 -10.653 1.00 85.25 303 LEU A N 1
ATOM 2494 C CA . LEU A 1 303 ? 17.593 -22.108 -11.732 1.00 85.25 303 LEU A CA 1
ATOM 2495 C C . LEU A 1 303 ? 17.256 -20.619 -11.555 1.00 85.25 303 LEU A C 1
ATOM 2497 O O . LEU A 1 303 ? 16.437 -20.098 -12.306 1.00 85.25 303 LEU A O 1
ATOM 2501 N N . ILE A 1 304 ? 17.849 -19.953 -10.555 1.00 85.62 304 ILE A N 1
ATOM 2502 C CA . ILE A 1 304 ? 17.624 -18.539 -10.234 1.00 85.62 304 ILE A CA 1
ATOM 2503 C C . ILE A 1 304 ? 18.809 -17.694 -10.713 1.00 85.62 304 ILE A C 1
ATOM 2505 O O . ILE A 1 304 ? 19.956 -17.920 -10.317 1.00 85.62 304 ILE A O 1
ATOM 2509 N N . GLU A 1 305 ? 18.500 -16.655 -11.479 1.00 86.50 305 GLU A N 1
ATOM 2510 C CA . GLU A 1 305 ? 19.413 -15.594 -11.895 1.00 86.50 305 GLU A CA 1
ATOM 2511 C C . GLU A 1 305 ? 19.533 -14.559 -10.762 1.00 86.50 305 GLU A C 1
ATOM 2513 O O . GLU A 1 305 ? 18.816 -13.561 -10.689 1.00 86.50 305 GLU A O 1
ATOM 2518 N N . TRP A 1 306 ? 20.438 -14.821 -9.815 1.00 84.50 306 TRP A N 1
ATOM 2519 C CA . TRP A 1 306 ? 20.644 -13.981 -8.623 1.00 84.50 306 TRP A CA 1
ATOM 2520 C C . TRP A 1 306 ? 21.083 -12.544 -8.925 1.00 84.50 306 TRP A C 1
ATOM 2522 O O . TRP A 1 306 ? 20.971 -11.673 -8.065 1.00 84.50 306 TRP A O 1
ATOM 2532 N N . ASP A 1 307 ? 21.612 -12.299 -10.119 1.00 82.56 307 ASP A N 1
ATOM 2533 C CA . ASP A 1 307 ? 21.988 -10.981 -10.619 1.00 82.56 307 ASP A CA 1
ATOM 2534 C C . ASP A 1 307 ? 20.833 -10.241 -11.311 1.00 82.56 307 ASP A C 1
ATOM 2536 O O . ASP A 1 307 ? 21.021 -9.089 -11.691 1.00 82.56 307 ASP A O 1
ATOM 2540 N N . LEU A 1 308 ? 19.651 -10.860 -11.427 1.00 84.25 308 LEU A N 1
ATOM 2541 C CA . LEU A 1 308 ? 18.449 -10.293 -12.041 1.00 84.25 308 LEU A CA 1
ATOM 2542 C C . LEU A 1 308 ? 17.264 -10.307 -11.051 1.00 84.25 308 LEU A C 1
ATOM 2544 O O . LEU A 1 308 ? 16.378 -11.159 -11.126 1.00 84.25 308 LEU A O 1
ATOM 2548 N N . PRO A 1 309 ? 17.207 -9.354 -10.108 1.00 89.62 309 PRO A N 1
ATOM 2549 C CA . PRO A 1 309 ? 16.143 -9.275 -9.103 1.00 89.62 309 PRO A CA 1
ATOM 2550 C C . PRO A 1 309 ? 14.872 -8.592 -9.614 1.00 89.62 309 PRO A C 1
ATOM 2552 O O . PRO A 1 309 ? 14.932 -7.448 -10.064 1.00 89.62 309 PRO A O 1
ATOM 2555 N N . GLY A 1 310 ? 13.724 -9.269 -9.510 1.00 89.62 310 GLY A N 1
ATOM 2556 C CA . GLY A 1 310 ? 12.443 -8.824 -10.077 1.00 89.62 310 GLY A CA 1
ATOM 2557 C C . GLY A 1 310 ? 11.718 -7.763 -9.246 1.00 89.62 310 GLY A C 1
ATOM 2558 O O . GLY A 1 310 ? 11.049 -6.891 -9.792 1.00 89.62 310 GLY A O 1
ATOM 2559 N N . ILE A 1 311 ? 11.871 -7.789 -7.919 1.00 93.62 311 ILE A N 1
ATOM 2560 C CA . ILE A 1 311 ? 11.316 -6.780 -7.002 1.00 93.62 311 ILE A CA 1
ATOM 2561 C C . ILE A 1 311 ? 12.429 -6.315 -6.076 1.00 93.62 311 ILE A C 1
ATOM 2563 O O . ILE A 1 311 ? 12.998 -7.116 -5.327 1.00 93.62 311 ILE A O 1
ATOM 2567 N N . ILE A 1 312 ? 12.687 -5.012 -6.092 1.00 94.00 312 ILE A N 1
ATOM 2568 C CA . ILE A 1 312 ? 13.791 -4.363 -5.391 1.00 94.00 312 ILE A CA 1
ATOM 2569 C C . ILE A 1 312 ? 13.199 -3.298 -4.456 1.00 94.00 312 ILE A C 1
ATOM 2571 O O . ILE A 1 312 ? 12.857 -2.195 -4.890 1.00 94.00 312 ILE A O 1
ATOM 2575 N N . PRO A 1 313 ? 12.992 -3.617 -3.168 1.00 92.38 313 PRO A N 1
ATOM 2576 C CA . PRO A 1 313 ? 12.579 -2.630 -2.187 1.00 92.38 313 PRO A CA 1
ATOM 2577 C C . PRO A 1 313 ? 13.796 -1.883 -1.633 1.00 92.38 313 PRO A C 1
ATOM 2579 O O . PRO A 1 313 ? 14.629 -2.473 -0.950 1.00 92.38 313 PRO A O 1
ATOM 2582 N N . ASP A 1 314 ? 13.834 -0.567 -1.806 1.00 89.06 314 ASP A N 1
ATOM 2583 C CA . ASP A 1 314 ? 14.782 0.295 -1.112 1.00 89.06 314 ASP A CA 1
ATOM 2584 C C . ASP A 1 314 ? 14.129 0.971 0.106 1.00 89.06 314 ASP A C 1
ATOM 2586 O O . ASP A 1 314 ? 13.059 1.591 0.058 1.00 89.06 314 ASP A O 1
ATOM 2590 N N . ARG A 1 315 ? 14.793 0.788 1.248 1.00 78.75 315 ARG A N 1
ATOM 2591 C CA . ARG A 1 315 ? 14.356 1.214 2.584 1.00 78.75 315 ARG A CA 1
ATOM 2592 C C . ARG A 1 315 ? 15.471 1.931 3.343 1.00 78.75 315 ARG A C 1
ATOM 2594 O O . ARG A 1 315 ? 15.426 1.998 4.569 1.00 78.75 315 ARG A O 1
ATOM 2601 N N . GLY A 1 316 ? 16.480 2.442 2.633 1.00 72.62 316 GLY A N 1
ATOM 2602 C CA . GLY A 1 316 ? 17.572 3.213 3.230 1.00 72.62 316 GLY A CA 1
ATOM 2603 C C . GLY A 1 316 ? 17.129 4.551 3.841 1.00 72.62 316 GLY A C 1
ATOM 2604 O O . GLY A 1 316 ? 17.837 5.095 4.689 1.00 72.62 316 GLY A O 1
ATOM 2605 N N . GLY A 1 317 ? 15.959 5.064 3.439 1.00 78.81 317 GLY A N 1
ATOM 2606 C CA . GLY A 1 317 ? 15.364 6.320 3.904 1.00 78.81 317 GLY A CA 1
ATOM 2607 C C . GLY A 1 317 ? 14.124 6.153 4.804 1.00 78.81 317 GLY A C 1
ATOM 2608 O O . GLY A 1 317 ? 13.730 5.038 5.146 1.00 78.81 317 GLY A O 1
ATOM 2609 N N . PRO A 1 318 ? 13.492 7.266 5.223 1.00 80.50 318 PRO A N 1
ATOM 2610 C CA . PRO A 1 318 ? 12.299 7.266 6.077 1.00 80.50 318 PRO A CA 1
ATOM 2611 C C . PRO A 1 318 ? 11.007 6.869 5.337 1.00 80.50 318 PRO A C 1
ATOM 2613 O O . PRO A 1 318 ? 10.048 6.434 5.981 1.00 80.50 318 PRO A O 1
ATOM 2616 N N . GLY A 1 319 ? 10.955 7.018 4.011 1.00 86.69 319 GLY A N 1
ATOM 2617 C CA . GLY A 1 319 ? 9.895 6.448 3.180 1.00 86.69 319 GLY A CA 1
ATOM 2618 C C . GLY A 1 319 ? 10.271 5.072 2.631 1.00 86.69 319 GLY A C 1
ATOM 2619 O O . GLY A 1 319 ? 11.254 4.454 3.031 1.00 86.69 319 GLY A O 1
ATOM 2620 N N . THR A 1 320 ? 9.443 4.545 1.737 1.00 91.31 320 THR A N 1
ATOM 2621 C CA . THR A 1 320 ? 9.665 3.248 1.087 1.00 91.31 320 THR A CA 1
ATOM 2622 C C . THR A 1 320 ? 9.646 3.416 -0.420 1.00 91.31 320 THR A C 1
ATOM 2624 O O . THR A 1 320 ? 8.734 4.034 -0.968 1.00 91.31 320 THR A O 1
ATOM 2627 N N . ARG A 1 321 ? 10.635 2.831 -1.087 1.00 94.25 321 ARG A N 1
ATOM 2628 C CA . ARG A 1 321 ? 10.766 2.839 -2.541 1.00 94.25 321 ARG A CA 1
ATOM 2629 C C . ARG A 1 321 ? 10.765 1.404 -3.027 1.00 94.25 321 ARG A C 1
ATOM 2631 O O . ARG A 1 321 ? 11.343 0.540 -2.375 1.00 94.25 321 ARG A O 1
ATOM 2638 N N . ILE A 1 322 ? 10.035 1.117 -4.093 1.00 95.44 322 ILE A N 1
ATOM 2639 C CA . ILE A 1 322 ? 9.911 -0.246 -4.610 1.00 95.44 322 ILE A CA 1
ATOM 2640 C C . ILE A 1 322 ? 9.992 -0.177 -6.122 1.00 95.44 322 ILE A C 1
ATOM 2642 O O . ILE A 1 322 ? 9.166 0.485 -6.747 1.00 95.44 322 ILE A O 1
ATOM 2646 N N . LEU A 1 323 ? 10.971 -0.875 -6.676 1.00 95.00 323 LEU A N 1
ATOM 2647 C CA . LEU A 1 323 ? 11.123 -1.062 -8.105 1.00 95.00 323 LEU A CA 1
ATOM 2648 C C . LEU A 1 323 ? 10.676 -2.477 -8.475 1.00 95.00 323 LEU A C 1
ATOM 2650 O O . LEU A 1 323 ? 11.134 -3.453 -7.878 1.00 95.00 323 LEU A O 1
ATOM 2654 N N . PHE A 1 324 ? 9.774 -2.581 -9.443 1.00 93.44 324 PHE A N 1
ATOM 2655 C CA . PHE A 1 324 ? 9.489 -3.818 -10.162 1.00 93.44 324 PHE A CA 1
ATOM 2656 C C . PHE A 1 324 ? 10.347 -3.808 -11.417 1.00 93.44 324 PHE A C 1
ATOM 2658 O O . PHE A 1 324 ? 10.147 -2.955 -12.263 1.00 93.44 324 PHE A O 1
ATOM 2665 N N . ASN A 1 325 ? 11.324 -4.699 -11.528 1.00 89.75 325 ASN A N 1
ATOM 2666 C CA . ASN A 1 325 ? 12.360 -4.633 -12.555 1.00 89.75 325 ASN A CA 1
ATOM 2667 C C . ASN A 1 325 ? 11.904 -5.168 -13.927 1.00 89.75 325 ASN A C 1
ATOM 2669 O O . ASN A 1 325 ? 12.543 -6.024 -14.527 1.00 89.75 325 ASN A O 1
ATOM 2673 N N . VAL A 1 326 ? 10.753 -4.698 -14.389 1.00 85.94 326 VAL A N 1
ATOM 2674 C CA . VAL A 1 326 ? 10.078 -5.090 -15.628 1.00 85.94 326 VAL A CA 1
ATOM 2675 C C . VAL A 1 326 ? 9.174 -3.959 -16.102 1.00 85.94 326 VAL A C 1
ATOM 2677 O O . VAL A 1 326 ? 8.898 -3.037 -15.335 1.00 85.94 326 VAL A O 1
ATOM 2680 N N . ASP A 1 327 ? 8.674 -4.069 -17.328 1.00 84.88 327 ASP A N 1
ATOM 2681 C CA . ASP A 1 327 ? 7.500 -3.333 -17.817 1.00 84.88 327 ASP A CA 1
ATOM 2682 C C . ASP A 1 327 ? 6.270 -3.810 -17.016 1.00 84.88 327 ASP A C 1
ATOM 2684 O O . ASP A 1 327 ? 5.670 -4.842 -17.311 1.00 84.88 327 ASP A O 1
ATOM 2688 N N . PHE A 1 328 ? 6.014 -3.186 -15.870 1.00 88.25 328 PHE A N 1
ATOM 2689 C CA . PHE A 1 328 ? 5.285 -3.726 -14.733 1.00 88.25 328 PHE A CA 1
ATOM 2690 C C . PHE A 1 328 ? 3.792 -3.924 -14.991 1.00 88.25 328 PHE A C 1
ATOM 2692 O O . PHE A 1 328 ? 3.290 -5.037 -14.803 1.00 88.25 328 PHE A O 1
ATOM 2699 N N . ALA A 1 329 ? 3.062 -2.882 -15.385 1.00 86.75 329 ALA A N 1
ATOM 2700 C CA . ALA A 1 329 ? 1.640 -3.003 -15.679 1.00 86.75 329 ALA A CA 1
ATOM 2701 C C . ALA A 1 329 ? 1.413 -3.824 -16.949 1.00 86.75 329 ALA A C 1
ATOM 2703 O O . ALA A 1 329 ? 0.525 -4.683 -16.948 1.00 86.75 329 ALA A O 1
ATOM 2704 N N . LYS A 1 330 ? 2.233 -3.640 -17.993 1.00 85.06 330 LYS A N 1
ATOM 2705 C CA . LYS A 1 330 ? 2.109 -4.451 -19.216 1.00 85.06 330 LYS A CA 1
ATOM 2706 C C . LYS A 1 330 ? 2.380 -5.934 -18.935 1.00 85.06 330 LYS A C 1
ATOM 2708 O O . LYS A 1 330 ? 1.559 -6.777 -19.303 1.00 85.06 330 LYS A O 1
ATOM 2713 N N . SER A 1 331 ? 3.439 -6.261 -18.187 1.00 83.56 331 SER A N 1
ATOM 2714 C CA . SER A 1 331 ? 3.734 -7.642 -17.764 1.00 83.56 331 SER A CA 1
ATOM 2715 C C . SER A 1 331 ? 2.605 -8.231 -16.929 1.00 83.56 331 SER A C 1
ATOM 2717 O O . SER A 1 331 ? 2.198 -9.372 -17.150 1.00 83.56 331 SER A O 1
ATOM 2719 N N . ALA A 1 332 ? 2.059 -7.447 -15.997 1.00 84.88 332 ALA A N 1
ATOM 2720 C CA . ALA A 1 332 ? 0.962 -7.896 -15.159 1.00 84.88 332 ALA A CA 1
ATOM 2721 C C . ALA A 1 332 ? -0.288 -8.234 -15.978 1.00 84.88 332 ALA A C 1
ATOM 2723 O O . ALA A 1 332 ? -0.931 -9.237 -15.688 1.00 84.88 332 ALA A O 1
ATOM 2724 N N . ILE A 1 333 ? -0.639 -7.440 -16.994 1.00 85.44 333 ILE A N 1
ATOM 2725 C CA . ILE A 1 333 ? -1.836 -7.678 -17.812 1.00 85.44 333 ILE A CA 1
ATOM 2726 C C . ILE A 1 333 ? -1.649 -8.838 -18.801 1.00 85.44 333 ILE A C 1
ATOM 2728 O O . ILE A 1 333 ? -2.585 -9.619 -18.994 1.00 85.44 333 ILE A O 1
ATOM 2732 N N . VAL A 1 334 ? -0.467 -8.979 -19.410 1.00 79.25 334 VAL A N 1
ATOM 2733 C CA . VAL A 1 334 ? -0.263 -9.887 -20.555 1.00 79.25 334 VAL A CA 1
ATOM 2734 C C . VAL A 1 334 ? 0.114 -11.325 -20.175 1.00 79.25 334 VAL A C 1
ATOM 2736 O O . VAL A 1 334 ? -0.164 -12.227 -20.963 1.00 79.25 334 VAL A O 1
ATOM 2739 N N . ALA A 1 335 ? 0.659 -11.581 -18.980 1.00 66.56 335 ALA A N 1
ATOM 2740 C CA . ALA A 1 335 ? 1.143 -12.897 -18.522 1.00 66.56 335 ALA A CA 1
ATOM 2741 C C . ALA A 1 335 ? 0.046 -13.966 -18.239 1.00 66.56 335 ALA A C 1
ATOM 2743 O O . ALA A 1 335 ? 0.068 -14.612 -17.199 1.00 66.56 335 ALA A O 1
ATOM 2744 N N . GLU A 1 336 ? -0.910 -14.165 -19.155 1.00 56.28 336 GLU A N 1
ATOM 2745 C CA . GLU A 1 336 ? -2.175 -14.905 -18.980 1.00 56.28 336 GLU A CA 1
ATOM 2746 C C . GLU A 1 336 ? -3.096 -14.274 -17.916 1.00 56.28 336 GLU A C 1
ATOM 2748 O O . GLU A 1 336 ? -2.982 -14.542 -16.726 1.00 56.28 336 GLU A O 1
ATOM 2753 N N . GLU A 1 337 ? -4.041 -13.431 -18.361 1.00 47.69 337 GLU A N 1
ATOM 2754 C CA . GLU A 1 337 ? -5.095 -12.803 -17.539 1.00 47.69 337 GLU A CA 1
ATOM 2755 C C . GLU A 1 337 ? -4.643 -12.400 -16.125 1.00 47.69 337 GLU A C 1
ATOM 2757 O O . GLU A 1 337 ? -5.126 -12.957 -15.137 1.00 47.69 337 GLU A O 1
ATOM 2762 N N . GLY A 1 338 ? -3.774 -11.387 -16.011 1.00 53.22 338 GLY A N 1
ATOM 2763 C CA . GLY A 1 338 ? -3.689 -10.594 -14.783 1.00 53.22 338 GLY A CA 1
ATOM 2764 C C . GLY A 1 338 ? -3.576 -11.436 -13.523 1.00 53.22 338 GLY A C 1
ATOM 2765 O O . GLY A 1 338 ? -4.518 -11.402 -12.719 1.00 53.22 338 GLY A O 1
ATOM 2766 N N . SER A 1 339 ? -2.496 -12.214 -13.374 1.00 67.62 339 SER A N 1
ATOM 2767 C CA . SER A 1 339 ? -2.360 -13.131 -12.241 1.00 67.62 339 SER A CA 1
ATOM 2768 C C . SER A 1 339 ? -2.710 -12.391 -10.943 1.00 67.62 339 SER A C 1
ATOM 2770 O O . SER A 1 339 ? -2.274 -11.261 -10.687 1.00 67.62 339 SER A O 1
ATOM 2772 N N . GLU A 1 340 ? -3.567 -12.994 -10.114 1.00 83.88 340 GLU A N 1
ATOM 2773 C CA . GLU A 1 340 ? -3.917 -12.423 -8.804 1.00 83.88 340 GLU A CA 1
ATOM 2774 C C . GLU A 1 340 ? -2.663 -12.152 -7.960 1.00 83.88 340 GLU A C 1
ATOM 2776 O O . GLU A 1 340 ? -2.687 -11.325 -7.044 1.00 83.88 340 GLU A O 1
ATOM 2781 N N . ASP A 1 341 ? -1.549 -12.790 -8.316 1.00 89.12 341 ASP A N 1
ATOM 2782 C CA . ASP A 1 341 ? -0.255 -12.585 -7.708 1.00 89.12 341 ASP A CA 1
ATOM 2783 C C . ASP A 1 341 ? 0.351 -11.225 -8.038 1.00 89.12 341 ASP A C 1
ATOM 2785 O O . ASP A 1 341 ? 0.692 -10.499 -7.101 1.00 89.12 341 ASP A O 1
ATOM 2789 N N . TRP A 1 342 ? 0.376 -10.810 -9.313 1.00 89.62 342 TRP A N 1
ATOM 2790 C CA . TRP A 1 342 ? 0.808 -9.464 -9.712 1.00 89.62 342 TRP A CA 1
ATOM 2791 C C . TRP A 1 342 ? 0.011 -8.373 -8.986 1.00 89.62 342 TRP A C 1
ATOM 2793 O O . TRP A 1 342 ? 0.579 -7.430 -8.427 1.00 89.62 342 TRP A O 1
ATOM 2803 N N . LYS A 1 343 ? -1.314 -8.540 -8.890 1.00 88.19 343 LYS A N 1
ATOM 2804 C CA . LYS A 1 343 ? -2.187 -7.612 -8.146 1.00 88.19 343 LYS A CA 1
ATOM 2805 C C . LYS A 1 343 ? -1.876 -7.615 -6.658 1.00 88.19 343 LYS A C 1
ATOM 2807 O O . LYS A 1 343 ? -1.869 -6.560 -6.023 1.00 88.19 343 LYS A O 1
ATOM 2812 N N . THR A 1 344 ? -1.646 -8.791 -6.082 1.00 88.06 344 THR A N 1
ATOM 2813 C CA . THR A 1 344 ? -1.357 -8.935 -4.655 1.00 88.06 344 THR A CA 1
ATOM 2814 C C . THR A 1 344 ? -0.041 -8.260 -4.303 1.00 88.06 344 THR A C 1
ATOM 2816 O O . THR A 1 344 ? -0.021 -7.460 -3.363 1.00 88.06 344 THR A O 1
ATOM 2819 N N . VAL A 1 345 ? 1.032 -8.505 -5.060 1.00 91.12 345 VAL A N 1
ATOM 2820 C CA . VAL A 1 345 ? 2.325 -7.852 -4.813 1.00 91.12 345 VAL A CA 1
ATOM 2821 C C . VAL A 1 345 ? 2.237 -6.344 -5.046 1.00 91.12 345 VAL A C 1
ATOM 2823 O O . VAL A 1 345 ? 2.694 -5.591 -4.190 1.00 91.12 345 VAL A O 1
ATOM 2826 N N . ALA A 1 346 ? 1.545 -5.878 -6.094 1.00 92.06 346 ALA A N 1
ATOM 2827 C CA . ALA A 1 346 ? 1.331 -4.450 -6.352 1.00 92.06 346 ALA A CA 1
ATOM 2828 C C . ALA A 1 346 ? 0.591 -3.756 -5.199 1.00 92.06 346 ALA A C 1
ATOM 2830 O O . ALA A 1 346 ? 1.074 -2.767 -4.641 1.00 92.06 346 ALA A O 1
ATOM 2831 N N . LYS A 1 347 ? -0.553 -4.312 -4.770 1.00 88.94 347 LYS A N 1
ATOM 2832 C CA . LYS A 1 347 ? -1.316 -3.796 -3.624 1.00 88.94 347 LYS A CA 1
ATOM 28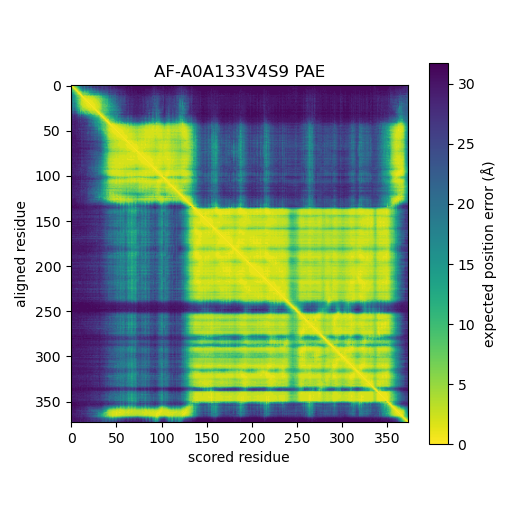33 C C . LYS A 1 347 ? -0.430 -3.752 -2.383 1.00 88.94 347 LYS A C 1
ATOM 2835 O O . LYS A 1 347 ? -0.351 -2.729 -1.705 1.00 88.94 347 LYS A O 1
ATOM 2840 N N . ARG A 1 348 ? 0.280 -4.839 -2.074 1.00 88.69 348 ARG A N 1
ATOM 2841 C CA . ARG A 1 348 ? 1.134 -4.890 -0.880 1.00 88.69 348 ARG A CA 1
ATOM 2842 C C . ARG A 1 348 ? 2.294 -3.901 -0.964 1.00 88.69 348 ARG A C 1
ATOM 2844 O O . ARG A 1 348 ? 2.593 -3.297 0.060 1.00 88.69 348 ARG A O 1
ATOM 2851 N N . SER A 1 349 ? 2.862 -3.641 -2.137 1.00 92.19 349 SER A N 1
ATOM 2852 C CA . SER A 1 349 ? 3.858 -2.584 -2.353 1.00 92.19 349 SER A CA 1
ATOM 2853 C C . SER A 1 349 ? 3.292 -1.180 -2.096 1.00 92.19 349 SER A C 1
ATOM 2855 O O . SER A 1 349 ? 3.908 -0.384 -1.380 1.00 92.19 349 SER A O 1
ATOM 2857 N N . LEU A 1 350 ? 2.076 -0.899 -2.572 1.00 90.38 350 LEU A N 1
ATOM 2858 C CA . LEU A 1 350 ? 1.393 0.387 -2.375 1.00 90.38 350 LEU A CA 1
ATOM 2859 C C . LEU A 1 350 ? 1.019 0.678 -0.911 1.00 90.38 350 LEU A C 1
ATOM 2861 O O . LEU A 1 350 ? 1.029 1.836 -0.504 1.00 90.38 350 LEU A O 1
ATOM 2865 N N . TYR A 1 351 ? 0.729 -0.340 -0.096 1.00 77.06 351 TYR A N 1
ATOM 2866 C CA . TYR A 1 351 ? 0.255 -0.151 1.291 1.00 77.06 351 TYR A CA 1
ATOM 2867 C C . TYR A 1 351 ? 1.267 -0.499 2.385 1.00 77.06 351 TYR A C 1
ATOM 2869 O O . TYR A 1 351 ? 1.337 0.128 3.443 1.00 77.06 351 TYR A O 1
ATOM 2877 N N . GLY A 1 352 ? 1.981 -1.591 2.149 1.00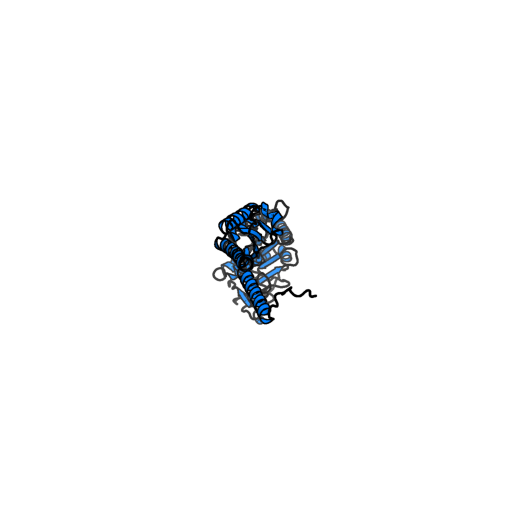 69.06 352 GLY A N 1
ATOM 2878 C CA . GLY A 1 352 ? 2.982 -2.266 2.955 1.00 69.06 352 GLY A CA 1
ATOM 2879 C C . GLY A 1 352 ? 2.848 -2.450 4.454 1.00 69.06 352 GLY A C 1
ATOM 2880 O O . GLY A 1 352 ? 3.870 -2.402 5.138 1.00 69.06 352 GLY A O 1
ATOM 2881 N N . LYS A 1 353 ? 1.635 -2.763 4.931 1.00 57.25 353 LYS A N 1
ATOM 2882 C CA . LYS A 1 353 ? 1.327 -3.553 6.147 1.00 57.25 353 LYS A CA 1
ATOM 2883 C C . LYS A 1 353 ? -0.029 -4.283 5.948 1.00 57.25 353 LYS A C 1
ATOM 2885 O O . LYS A 1 353 ? -0.777 -3.872 5.064 1.00 57.25 353 LYS A O 1
ATOM 2890 N N . PRO A 1 354 ? -0.346 -5.378 6.678 1.00 50.09 354 PRO A N 1
ATOM 2891 C CA . PRO A 1 354 ? -1.366 -6.361 6.271 1.00 50.09 354 PRO A CA 1
ATOM 2892 C C . PRO A 1 354 ? -2.784 -5.798 6.070 1.00 50.09 354 PRO A C 1
ATOM 2894 O O . PRO A 1 354 ? -3.206 -4.896 6.789 1.00 50.09 354 PRO A O 1
ATOM 2897 N N . PHE A 1 355 ? -3.533 -6.420 5.140 1.00 50.72 355 PHE A N 1
ATOM 2898 C CA . PHE A 1 355 ? -4.908 -6.109 4.678 1.00 50.72 355 PHE A CA 1
ATOM 2899 C C . PHE A 1 355 ? -5.975 -5.894 5.763 1.00 50.72 355 PHE A C 1
ATOM 2901 O O . PHE A 1 355 ? -7.063 -5.390 5.481 1.00 50.72 355 PHE A O 1
ATOM 2908 N N . VAL A 1 356 ? -5.678 -6.259 7.009 1.00 52.12 356 VAL A N 1
ATOM 2909 C CA . VAL A 1 356 ? -6.593 -6.167 8.140 1.00 52.12 356 VAL A CA 1
ATOM 2910 C C . VAL A 1 356 ? -5.830 -5.700 9.374 1.00 52.12 356 VAL A C 1
ATOM 2912 O O . VAL A 1 356 ? -4.958 -6.412 9.874 1.00 52.12 356 VAL A O 1
ATOM 2915 N N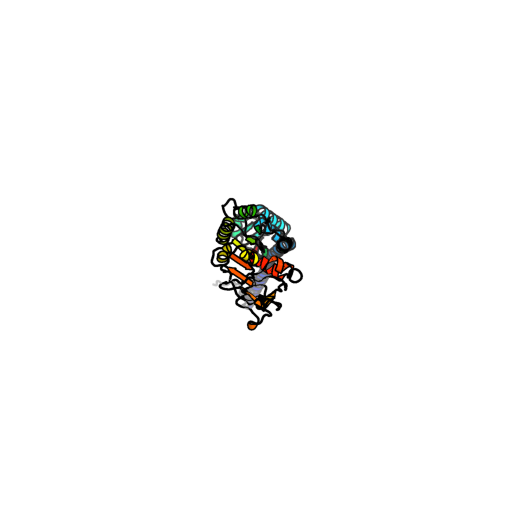 . VAL A 1 357 ? -6.217 -4.551 9.936 1.00 54.62 357 VAL A N 1
ATOM 2916 C CA . VAL A 1 357 ? -5.851 -4.221 11.319 1.00 54.62 357 VAL A CA 1
ATOM 2917 C C . VAL A 1 357 ? -6.937 -4.758 12.238 1.00 54.62 357 VAL A C 1
ATOM 2919 O O . VAL A 1 357 ? -8.109 -4.377 12.166 1.00 54.62 357 VAL A O 1
ATOM 2922 N N . LEU A 1 358 ? -6.524 -5.677 13.105 1.00 60.03 358 LEU A N 1
ATOM 2923 C CA . LEU A 1 358 ? -7.367 -6.277 14.127 1.00 60.03 358 LEU A CA 1
ATOM 2924 C C . LEU A 1 358 ? -7.473 -5.314 15.313 1.00 60.03 358 LEU A C 1
ATOM 2926 O O . LEU A 1 358 ? -6.531 -5.150 16.085 1.00 60.03 358 LEU A O 1
ATOM 2930 N N . LEU A 1 359 ? -8.632 -4.677 15.465 1.00 66.44 359 LEU A N 1
ATOM 2931 C CA . LEU A 1 359 ? -8.921 -3.765 16.565 1.00 66.44 359 LEU A CA 1
ATOM 2932 C C . LEU A 1 359 ? -9.755 -4.473 17.640 1.00 66.44 359 LEU A C 1
ATOM 2934 O O . LEU A 1 359 ? -10.880 -4.904 17.362 1.00 66.44 359 LEU A O 1
ATOM 2938 N N . PRO A 1 360 ? -9.268 -4.566 18.890 1.00 76.25 360 PRO A N 1
ATOM 2939 C CA . PRO A 1 360 ? -10.068 -5.097 19.980 1.00 76.25 360 PRO A CA 1
ATOM 2940 C C . PRO A 1 360 ? -11.188 -4.112 20.343 1.00 76.25 360 PRO A C 1
ATOM 2942 O O . PRO A 1 360 ? -10.949 -2.976 20.764 1.00 76.25 360 PRO A O 1
ATOM 2945 N N . ILE A 1 361 ? -12.429 -4.578 20.217 1.00 79.75 361 ILE A N 1
ATOM 2946 C CA . ILE A 1 361 ? -13.642 -3.877 20.634 1.00 79.75 361 ILE A CA 1
ATOM 2947 C C . ILE A 1 361 ? -14.141 -4.530 2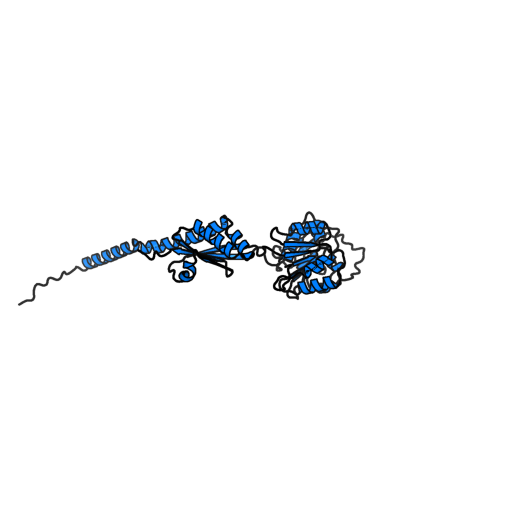1.915 1.00 79.75 361 ILE A C 1
ATOM 2949 O O . ILE A 1 361 ? -14.617 -5.664 21.918 1.00 79.75 361 ILE A O 1
ATOM 2953 N N . GLN A 1 362 ? -14.021 -3.804 23.018 1.00 85.75 362 GLN A N 1
ATOM 2954 C CA . GLN A 1 362 ? -14.361 -4.284 24.350 1.00 85.75 362 GLN A CA 1
ATOM 2955 C C . GLN A 1 362 ? -15.699 -3.698 24.781 1.00 85.75 362 GLN A C 1
ATOM 2957 O O . GLN A 1 362 ? -15.844 -2.479 24.867 1.00 85.75 362 GLN A O 1
ATOM 2962 N N . LEU A 1 363 ? -16.672 -4.550 25.095 1.00 88.50 363 LEU A N 1
ATOM 2963 C CA . LEU A 1 363 ? -17.951 -4.140 25.663 1.00 88.50 363 LEU A CA 1
ATOM 2964 C C . LEU A 1 363 ? -18.006 -4.558 27.125 1.00 88.50 363 LEU A C 1
ATOM 2966 O O . LEU A 1 363 ? -18.044 -5.744 27.433 1.00 88.50 363 LEU A O 1
ATOM 2970 N N . HIS A 1 364 ? -18.055 -3.578 28.019 1.00 89.31 364 HIS A N 1
ATOM 2971 C CA . HIS A 1 364 ? -18.372 -3.805 29.421 1.00 89.31 364 HIS A CA 1
ATOM 2972 C C . HIS A 1 364 ? -19.834 -3.486 29.681 1.00 89.31 364 HIS A C 1
ATOM 2974 O O . HIS A 1 364 ? -20.295 -2.417 29.279 1.00 89.31 364 HIS A O 1
ATOM 2980 N N . VAL A 1 365 ? -20.529 -4.362 30.399 1.00 90.19 365 VAL A N 1
ATOM 2981 C CA . VAL A 1 365 ? -21.924 -4.172 30.805 1.00 90.19 365 VAL A CA 1
ATOM 2982 C C . VAL A 1 365 ? -22.093 -4.310 32.313 1.00 90.19 365 VAL A C 1
ATOM 2984 O O . VAL A 1 365 ? -21.349 -5.035 32.978 1.00 90.19 365 VAL A O 1
ATOM 2987 N N . TRP A 1 366 ? -23.075 -3.597 32.855 1.00 90.00 366 TRP A N 1
ATOM 2988 C CA . TRP A 1 366 ? -23.452 -3.641 34.267 1.00 90.00 366 TRP A CA 1
ATOM 2989 C C . TRP A 1 366 ? -24.925 -3.287 34.454 1.00 90.00 366 TRP A C 1
ATOM 2991 O O . TRP A 1 366 ? -25.577 -2.777 33.544 1.00 90.00 366 TRP A O 1
ATOM 3001 N N . ARG A 1 367 ? -25.455 -3.532 35.653 1.00 85.94 367 ARG A N 1
ATOM 3002 C CA . ARG A 1 367 ? -26.823 -3.138 36.020 1.00 85.94 367 ARG A CA 1
ATOM 3003 C C . ARG A 1 367 ? -26.822 -1.740 36.630 1.00 85.94 367 ARG A C 1
ATOM 3005 O O . ARG A 1 367 ? -25.987 -1.436 37.482 1.00 85.94 367 ARG A O 1
ATOM 3012 N N . GLY A 1 368 ? -27.772 -0.902 36.229 1.00 68.56 368 GLY A N 1
ATOM 3013 C CA . GLY A 1 368 ? -28.025 0.367 36.908 1.00 68.56 368 GLY A CA 1
ATOM 3014 C C . GLY A 1 368 ? -28.615 0.117 38.287 1.00 68.56 368 GLY A C 1
ATOM 3015 O O . GLY A 1 368 ? -29.672 -0.499 38.402 1.00 68.56 368 GLY A O 1
ATOM 3016 N N . GLY A 1 369 ? -27.941 0.577 39.340 1.00 54.94 369 GLY A N 1
ATOM 3017 C CA . GLY A 1 369 ? -28.550 0.621 40.662 1.00 54.94 369 GLY A CA 1
ATOM 3018 C C . GLY A 1 369 ? -29.734 1.581 40.624 1.00 54.94 369 GLY A C 1
ATOM 3019 O O . GLY A 1 369 ? -29.556 2.765 40.344 1.00 54.94 369 GLY A O 1
ATOM 3020 N N . SER A 1 370 ? -30.936 1.088 40.911 1.00 39.19 370 SER A N 1
ATOM 3021 C CA . SER A 1 370 ? -32.057 1.937 41.293 1.00 39.19 370 SER A CA 1
ATOM 3022 C C . SER A 1 370 ? -31.703 2.618 42.614 1.00 39.19 370 SER A C 1
ATOM 3024 O O . SER A 1 370 ? -31.996 2.104 43.691 1.00 39.19 370 SER A O 1
ATOM 3026 N N . SER A 1 371 ? -31.056 3.780 42.559 1.00 37.75 371 SER A N 1
ATOM 3027 C CA . SER A 1 371 ? -31.111 4.724 43.669 1.00 37.75 371 SER A CA 1
ATOM 3028 C C . SER A 1 371 ? -32.499 5.365 43.655 1.00 37.75 371 SER A C 1
ATOM 3030 O O . SER A 1 371 ? -32.669 6.435 43.071 1.00 37.75 371 SER A O 1
ATOM 3032 N N . ASN A 1 372 ? -33.490 4.620 44.160 1.00 32.09 372 ASN A N 1
ATOM 3033 C CA . ASN A 1 372 ? -34.662 5.071 44.924 1.00 32.09 372 ASN A CA 1
ATOM 3034 C C . ASN A 1 372 ? -35.776 4.012 44.887 1.00 32.09 372 ASN A C 1
ATOM 3036 O O . ASN A 1 372 ? -36.583 3.977 43.958 1.00 32.09 372 ASN A O 1
ATOM 3040 N N . ALA A 1 373 ? -35.822 3.199 45.941 1.00 31.53 373 ALA A N 1
ATOM 3041 C CA . ALA A 1 373 ? -37.042 2.882 46.677 1.00 31.53 373 ALA A CA 1
ATOM 3042 C C . ALA A 1 373 ? -36.659 2.679 48.146 1.00 31.53 373 ALA A C 1
ATOM 3044 O O . ALA A 1 373 ? -35.726 1.878 48.388 1.00 31.53 373 ALA A O 1
#

Organism: NCBI:txid1698271

Secondary structure (DSSP, 8-state):
------------HHHHHHHHHHHHHHHHHHHHS-HHHHHHHHHHHHHHHHHHHHHHHHHHTTHHHHHHHHHHTT-HHHHHHHHHHHHHHHS-TTEEEEEEETTTEEEESSGGGTTTGGG-SSEEEEEEEEEE-TTTT-EEEEE--SHHHHHHHHHH--TT-EEEEES-HHHHHHHHT-B-TTS-BS-SEEEES---SPPPHHHHHHHHHHHTSTT-EEEEEHHHHHH-GGGGGGTT--B------TTS---S--EEEE--TTSTTTTTSPTTEEEEPPTTPPBP-B--S--SEEEESSSSGGGEETTS-SEEEE-SSSSEEEEESB-HHHHHHHTTT--HHHHHHHHHHHH-S-S-EEEEEEEEEEEPP----

Mean predicted aligned error: 15.6 Å

Radius of gyration: 34.19 Å; Cα contacts (8 Å, |Δi|>4): 628; chains: 1; bounding box: 65×58×134 Å

Nearest PDB structures (foldseek):
  7bxp-assembly1_B  TM=4.410E-01  e=1.892E-01  Cupriavidus necator
  7v5i-assembly1_B  TM=5.107E-01  e=4.866E-01  Vibrio proteolyticus NBRC 13287
  1fc4-assembly1_B  TM=4.463E-01  e=2.129E-01  Escherichia coli
  3tqx-assembly1_B  TM=4.268E-01  e=2.259E-01  Coxiella burnetii RSA 493

Solvent-accessible surface area (backbone atoms only — not comparable to full-atom values): 20564 Å² total; per-residue (Å²): 137,80,98,78,82,83,81,72,86,77,70,51,70,69,57,50,50,51,51,51,53,50,50,52,51,50,52,51,50,53,54,68,70,29,66,69,54,53,40,61,61,49,50,50,54,52,39,41,48,52,22,44,52,47,51,51,51,32,53,76,71,44,48,49,56,56,31,51,54,29,48,65,71,66,36,55,65,61,20,44,49,56,53,43,54,54,46,58,76,66,43,58,90,61,52,41,42,39,39,31,41,68,95,82,43,78,38,51,72,42,78,80,45,68,85,45,56,87,75,57,88,63,72,33,73,28,77,44,78,40,70,38,65,94,45,72,60,43,25,39,39,33,54,40,82,52,72,50,40,50,52,44,50,63,71,53,57,58,97,51,48,46,77,47,74,40,69,46,64,76,57,48,48,50,57,72,69,36,56,43,98,88,67,45,67,57,52,45,24,40,40,30,34,61,39,90,55,67,73,55,74,68,44,53,52,51,53,50,58,48,30,60,29,72,81,19,29,34,38,32,10,25,39,22,38,70,44,28,60,88,47,25,71,73,49,53,31,41,85,53,92,69,90,67,64,90,84,71,70,72,86,62,80,48,22,38,23,32,54,45,32,87,39,75,52,35,51,95,50,59,67,36,41,71,45,69,50,40,86,89,66,64,71,60,58,45,55,56,91,64,52,42,20,20,32,16,72,45,59,52,78,91,39,41,42,84,77,42,44,37,32,29,68,31,62,93,54,61,12,36,27,36,36,32,36,22,42,36,28,54,37,33,51,61,29,64,76,45,42,70,60,54,43,47,40,50,44,26,62,64,67,62,67,73,88,56,47,77,42,54,34,35,31,33,27,32,70,66,77,79,91,78,129